Protein AF-A0A3C1UC13-F1 (afdb_monomer_lite)

pLDDT: mean 89.57, std 14.23, range [32.09, 98.88]

Foldseek 3Di:
DDDDDDDPPDPPPPPPPPPPLPAEDPVLVVVLVVLVVVDPDNDQAWFKKKWFFQDPVLQVVQVVLVKDFDADDVRITIIGHGSVSPSVSSVRHGTRHIYTDDDDDDDDQCPCVVVVLVCQQCQPVHPHHAQQAQEEEAEEEAWAFQQPQQQADPVRAGLAQKEFEQPAPPAPADPPGHHHMDGDCRSVVDGGLEPDHPRVVVCQQAAGADDPSGGHSRPNHRYHYYHHYVNPDLRSSLRSLLVSLVVCVVVVGAYEHEDAADFDDDDVPQLDPSSVSVVVSCVVSVRYHYHYDPDDCPVPPFKDKDKAAAPRKDKDWDPDQFWKKKKWWPAQADKWKKKFKAAPVPGDTPDIDDTDDAKDKDALPPDPVSVVWFDGWMKIWHWDARPPRNIIMIIIGGPTDTDPPITIMMMMHGNGITTMMMGITPCSPPD

Secondary structure (DSSP, 8-state):
---------------------TTB-HHHHHHHHHHHHH-SS--S-EEEEEEEESSTHHHHHHHHTT-EEEEEETTEEEEEEEGGGHHHHTTSBTEEEEEE--------TTHHHHTTHHHHHHTTTSSS--S-TT-EEEEEES--BTT-GGGB-TTS-B-EEEEEETT--SSEEPTTSSSEEE-THHHHT--BSSSS-HHHHHHHHHHPPPBTTB--SSTTPEEEEEE-TT---HHHHHHHHHHHHHHHHHTT--EEEEE------S-SSS-SHHHHHHHHHHHHSTTEEEEE---S-TTSS-EEEEEE-TT-EEEEE-SSSEEEEEEEESSS---EEEEEEEETTTTEEEEEPPPB-S-EEEETTS-HHHHHHEEE-EEEEEEEE-TTT--EEEEEEEE-EEPTTEEEEEEEE-SS-EEEEEEE-GGGG--

Sequence (431 aa):
MKKTFFLVLALLVPLATFASVKQLSPATKIWLERQQSQSQQIDDTTTEAFVSFSSPDALDKLERKGAKVNAVFDGFCTVSIPANAVGEASDIHGVNMIDISHRVHLLTDSVSSSTHARMVNEGVNLPQSYTGKGVVLGVVDTGIDFNHRAFLDSNLKNRIARVYMPHDNTGKPVEGLPGSEYAGDDILNLKYDAKETHGTHTTGIAGGSIVNAYRGMAPDAELVLCALGDALTEVNVVNGVQYIAQYAASVGKPCVINLSLGNHDGPHDGNGFMSRAFDEIAQRYRNVIIVLAAGNEGYAPLYMRKTISGSQTLATILSDSEAEVDAWSNNTKPFGVKILLYNSNNPAIVYTTDCLKADTTFNLNTNDYFAQAVRSGKLSVSFGKNDVTGHTRIYLTSDMRMKSPYKIGLEYQADEEIDLRVWECSQASSF

Radius of gyration: 31.97 Å; chains: 1; bounding box: 126×46×69 Å

Structure (mmCIF, N/CA/C/O backbone):
data_AF-A0A3C1UC13-F1
#
_entry.id   AF-A0A3C1UC13-F1
#
loop_
_atom_site.group_PDB
_atom_site.id
_atom_site.type_symbol
_atom_site.label_atom_id
_atom_site.label_alt_id
_atom_site.label_comp_id
_atom_site.label_asym_id
_atom_site.label_entity_id
_atom_site.label_seq_id
_atom_site.pdbx_PDB_ins_code
_atom_site.Cartn_x
_atom_site.Cartn_y
_atom_site.Cartn_z
_atom_site.occupancy
_atom_site.B_iso_or_equiv
_atom_site.auth_seq_id
_atom_site.auth_comp_id
_atom_site.auth_asym_id
_atom_site.auth_atom_id
_atom_site.pdbx_PDB_model_num
ATOM 1 N N . MET A 1 1 ? 101.279 -8.042 1.029 1.00 37.59 1 MET A N 1
ATOM 2 C CA . MET A 1 1 ? 100.356 -6.945 0.658 1.00 37.59 1 MET A CA 1
ATOM 3 C C . MET A 1 1 ? 98.919 -7.409 0.883 1.00 37.59 1 MET A C 1
ATOM 5 O O . MET A 1 1 ? 98.641 -8.588 0.741 1.00 37.59 1 MET A O 1
ATOM 9 N N . LYS A 1 2 ? 98.103 -6.472 1.369 1.00 36.66 2 LYS A N 1
ATOM 10 C CA . LYS A 1 2 ? 96.794 -6.538 2.050 1.00 36.66 2 LYS A CA 1
ATOM 11 C C . LYS A 1 2 ? 95.764 -7.585 1.569 1.00 36.66 2 LYS A C 1
ATOM 13 O O . LYS A 1 2 ? 95.457 -7.663 0.388 1.00 36.66 2 LYS A O 1
ATOM 18 N N . LYS A 1 3 ? 95.172 -8.296 2.542 1.00 37.56 3 LYS A N 1
ATOM 19 C CA . LYS A 1 3 ? 93.862 -8.965 2.446 1.00 37.56 3 LYS A CA 1
ATOM 20 C C . LYS A 1 3 ? 92.772 -7.902 2.626 1.00 37.56 3 LYS A C 1
ATOM 22 O O . LYS A 1 3 ? 92.813 -7.182 3.622 1.00 37.56 3 LYS A O 1
ATOM 27 N N . THR A 1 4 ? 91.811 -7.824 1.711 1.00 39.66 4 THR A N 1
ATOM 28 C CA . THR A 1 4 ? 90.652 -6.926 1.822 1.00 39.66 4 THR A CA 1
ATOM 29 C C . THR A 1 4 ? 89.404 -7.785 1.998 1.00 39.66 4 THR A C 1
ATOM 31 O O . THR A 1 4 ? 89.029 -8.533 1.101 1.00 39.66 4 THR A O 1
ATOM 34 N N . PHE A 1 5 ? 88.809 -7.724 3.188 1.00 34.78 5 PHE A N 1
ATOM 35 C CA . PHE A 1 5 ? 87.519 -8.330 3.513 1.00 34.78 5 PHE A CA 1
ATOM 36 C C . PHE A 1 5 ? 86.406 -7.473 2.891 1.00 34.78 5 PHE A C 1
ATOM 38 O O . PHE A 1 5 ? 86.322 -6.283 3.187 1.00 34.78 5 PHE A O 1
ATOM 45 N N . PHE A 1 6 ? 85.555 -8.063 2.051 1.00 36.47 6 PHE A N 1
ATOM 46 C CA . PHE A 1 6 ? 84.289 -7.449 1.647 1.00 36.47 6 PHE A CA 1
ATOM 47 C C . PHE A 1 6 ? 83.252 -7.729 2.738 1.00 36.47 6 PHE A C 1
ATOM 49 O O . PHE A 1 6 ? 82.820 -8.865 2.924 1.00 36.47 6 PHE A O 1
ATOM 56 N N . LEU A 1 7 ? 82.891 -6.690 3.487 1.00 32.09 7 LEU A N 1
ATOM 57 C CA . LEU A 1 7 ? 81.801 -6.723 4.453 1.00 32.09 7 LEU A CA 1
ATOM 58 C C . LEU A 1 7 ? 80.495 -6.487 3.679 1.00 32.09 7 LEU A C 1
ATOM 60 O O . LEU A 1 7 ? 80.226 -5.371 3.239 1.00 32.09 7 LEU A O 1
ATOM 64 N N . VAL A 1 8 ? 79.706 -7.541 3.461 1.00 38.53 8 VAL A N 1
ATOM 65 C CA . VAL A 1 8 ? 78.339 -7.414 2.937 1.00 38.53 8 VAL A CA 1
ATOM 66 C C . VAL A 1 8 ? 77.469 -6.913 4.085 1.00 38.53 8 VAL A C 1
ATOM 68 O O . VAL A 1 8 ? 77.107 -7.669 4.984 1.00 38.53 8 VAL A O 1
ATOM 71 N N . LEU A 1 9 ? 77.186 -5.612 4.080 1.00 34.47 9 LEU A N 1
ATOM 72 C CA . LEU A 1 9 ? 76.224 -4.992 4.978 1.00 34.47 9 LEU A CA 1
ATOM 73 C C . LEU A 1 9 ? 74.823 -5.439 4.527 1.00 34.47 9 LEU A C 1
ATOM 75 O O . LEU A 1 9 ? 74.271 -4.905 3.566 1.00 34.47 9 LEU A O 1
ATOM 79 N N . ALA A 1 10 ? 74.271 -6.465 5.174 1.00 39.44 10 ALA A N 1
ATOM 80 C CA . ALA A 1 10 ? 72.862 -6.801 5.029 1.00 39.44 10 ALA A CA 1
ATOM 81 C C . ALA A 1 10 ? 72.045 -5.619 5.570 1.00 39.44 10 ALA A C 1
ATOM 83 O O . ALA A 1 10 ? 72.029 -5.366 6.775 1.00 39.44 10 ALA A O 1
ATOM 84 N N . LEU A 1 11 ? 71.418 -4.864 4.666 1.00 36.56 11 LEU A N 1
ATOM 85 C CA . LEU A 1 11 ? 70.413 -3.857 4.989 1.00 36.56 11 LEU A CA 1
ATOM 86 C C . LEU A 1 11 ? 69.228 -4.577 5.647 1.00 36.56 11 LEU A C 1
ATOM 88 O O . LEU A 1 11 ? 68.319 -5.068 4.982 1.00 36.56 11 LEU A O 1
ATOM 92 N N . LEU A 1 12 ? 69.283 -4.674 6.975 1.00 36.66 12 LEU A N 1
ATOM 93 C CA . LEU A 1 12 ? 68.135 -4.911 7.835 1.00 36.66 12 LEU A CA 1
ATOM 94 C C . LEU A 1 12 ? 67.169 -3.746 7.610 1.00 36.66 12 LEU A C 1
ATOM 96 O O . LEU A 1 12 ? 67.298 -2.691 8.228 1.00 36.66 12 LEU A O 1
ATOM 100 N N . VAL A 1 13 ? 66.213 -3.926 6.698 1.00 37.41 13 VAL A N 1
ATOM 101 C CA . VAL A 1 13 ? 64.964 -3.167 6.762 1.00 37.41 13 VAL A CA 1
ATOM 102 C C . VAL A 1 13 ? 64.403 -3.461 8.152 1.00 37.41 13 VAL A C 1
ATOM 104 O O . VAL A 1 13 ? 64.252 -4.642 8.482 1.00 37.41 13 VAL A O 1
ATOM 107 N N . PRO A 1 14 ? 64.158 -2.454 9.006 1.00 35.81 14 PRO A N 1
ATOM 108 C CA . PRO A 1 14 ? 63.500 -2.721 10.265 1.00 35.81 14 PRO A CA 1
ATOM 109 C C . PRO A 1 14 ? 62.131 -3.295 9.904 1.00 35.81 14 PRO A C 1
ATOM 111 O O . PRO A 1 14 ? 61.286 -2.593 9.351 1.00 35.81 14 PRO A O 1
ATOM 114 N N . LEU A 1 15 ? 61.920 -4.586 10.180 1.00 38.16 15 LEU A N 1
ATOM 115 C CA . LEU A 1 15 ? 60.574 -5.075 10.418 1.00 38.16 15 LEU A CA 1
ATOM 116 C C . LEU A 1 15 ? 60.065 -4.211 11.565 1.00 38.16 15 LEU A C 1
ATOM 118 O O . LEU A 1 15 ? 60.476 -4.405 12.710 1.00 38.16 15 LEU A O 1
ATOM 122 N N . ALA A 1 16 ? 59.243 -3.211 11.244 1.00 37.91 16 ALA A N 1
ATOM 123 C CA . ALA A 1 16 ? 58.436 -2.545 12.240 1.00 37.91 16 ALA A CA 1
ATOM 124 C C . ALA A 1 16 ? 57.697 -3.668 12.964 1.00 37.91 16 ALA A C 1
ATOM 126 O O . ALA A 1 16 ? 56.904 -4.405 12.378 1.00 37.91 16 ALA A O 1
ATOM 127 N N . THR A 1 17 ? 58.071 -3.881 14.218 1.00 38.69 17 THR A N 1
ATOM 128 C CA . THR A 1 17 ? 57.379 -4.795 15.106 1.00 38.69 17 THR A CA 1
ATOM 129 C C . THR A 1 17 ? 55.933 -4.335 15.132 1.00 38.69 17 THR A C 1
ATOM 131 O O . THR A 1 17 ? 55.656 -3.250 15.641 1.00 38.69 17 THR A O 1
ATOM 134 N N . PHE A 1 18 ? 55.031 -5.129 14.553 1.00 44.41 18 PHE A N 1
ATOM 135 C CA . PHE A 1 18 ? 53.598 -4.968 14.735 1.00 44.41 18 PHE A CA 1
ATOM 136 C C . PHE A 1 18 ? 53.325 -5.097 16.236 1.00 44.41 18 PHE A C 1
ATOM 138 O O . PHE A 1 18 ? 53.143 -6.200 16.754 1.00 44.41 18 PHE A O 1
ATOM 145 N N . ALA A 1 19 ? 53.366 -3.980 16.967 1.00 42.81 19 ALA A N 1
ATOM 146 C CA . ALA A 1 19 ? 52.750 -3.909 18.277 1.00 42.81 19 ALA A CA 1
ATOM 147 C C . ALA A 1 19 ? 51.295 -4.303 18.035 1.00 42.81 19 ALA A C 1
ATOM 149 O O . ALA A 1 19 ? 50.603 -3.679 17.234 1.00 42.81 19 ALA A O 1
ATOM 150 N N . SER A 1 20 ? 50.898 -5.443 18.599 1.00 46.38 20 SER A N 1
ATOM 151 C CA . SER A 1 20 ? 49.610 -6.062 18.332 1.00 46.38 20 SER A CA 1
ATOM 152 C C . SER A 1 20 ? 48.518 -5.033 18.577 1.00 46.38 20 SER A C 1
ATOM 154 O O . SER A 1 20 ? 48.261 -4.689 19.729 1.00 46.38 20 SER A O 1
ATOM 156 N N . VAL A 1 21 ? 47.883 -4.551 17.517 1.00 57.25 21 VAL A N 1
ATOM 157 C CA . VAL A 1 21 ? 46.737 -3.668 17.649 1.00 57.25 21 VAL A CA 1
ATOM 158 C C . VAL A 1 21 ? 45.575 -4.547 18.120 1.00 57.25 21 VAL A C 1
ATOM 160 O O . VAL A 1 21 ? 44.917 -5.231 17.328 1.00 57.25 21 VAL A O 1
ATOM 163 N N . LYS A 1 22 ? 45.462 -4.712 19.445 1.00 66.12 22 LYS A N 1
ATOM 164 C CA . LYS A 1 22 ? 44.718 -5.831 20.056 1.00 66.12 22 LYS A CA 1
ATOM 165 C C . LYS A 1 22 ? 43.222 -5.730 19.809 1.00 66.12 22 LYS A C 1
ATOM 167 O O . LYS A 1 22 ? 42.564 -6.762 19.735 1.00 66.12 22 LYS A O 1
ATOM 172 N N . GLN A 1 23 ? 42.723 -4.514 19.627 1.00 84.44 23 GLN A N 1
ATOM 173 C CA . GLN A 1 23 ? 41.299 -4.212 19.582 1.00 84.44 23 GLN A CA 1
ATOM 174 C C . GLN A 1 23 ? 40.854 -3.773 18.188 1.00 84.44 23 GLN A C 1
ATOM 176 O O . GLN A 1 23 ? 39.908 -3.013 18.051 1.00 84.44 23 GLN A O 1
ATOM 181 N N . LEU A 1 24 ? 41.529 -4.229 17.133 1.00 90.94 24 LEU A N 1
ATOM 182 C CA . LEU A 1 24 ? 41.037 -4.079 15.765 1.00 90.94 24 LEU A CA 1
ATOM 183 C C . LEU A 1 24 ? 40.449 -5.395 15.266 1.00 90.94 24 LEU A C 1
ATOM 185 O O . LEU A 1 24 ? 41.039 -6.468 15.472 1.00 90.94 24 LEU A O 1
ATOM 189 N N . SER A 1 25 ? 39.331 -5.304 14.547 1.00 92.19 25 SER A N 1
ATOM 190 C CA . SER A 1 25 ? 38.818 -6.432 13.774 1.00 92.19 25 SER A CA 1
ATOM 191 C C . SER A 1 25 ? 39.846 -6.872 12.715 1.00 92.19 25 SER A C 1
ATOM 193 O O . SER A 1 25 ? 40.721 -6.089 12.321 1.00 92.19 25 SER A O 1
ATOM 195 N N . PRO A 1 26 ? 39.780 -8.122 12.223 1.00 91.31 26 PRO A N 1
ATOM 196 C CA . PRO A 1 26 ? 40.657 -8.577 11.146 1.00 91.31 26 PRO A CA 1
ATOM 197 C C . PRO A 1 26 ? 40.602 -7.683 9.898 1.00 91.31 26 PRO A C 1
ATOM 199 O O . PRO A 1 26 ? 41.642 -7.404 9.302 1.00 91.31 26 PRO A O 1
ATOM 202 N N . ALA A 1 27 ? 39.412 -7.194 9.531 1.00 89.31 27 ALA A N 1
ATOM 203 C CA . ALA A 1 27 ? 39.235 -6.297 8.393 1.00 89.31 27 ALA A CA 1
ATOM 204 C C . ALA A 1 27 ? 39.883 -4.929 8.648 1.00 89.31 27 ALA A C 1
ATOM 206 O O . ALA A 1 27 ? 40.619 -4.436 7.791 1.00 89.31 27 ALA A O 1
ATOM 207 N N . THR A 1 28 ? 39.705 -4.365 9.849 1.00 91.69 28 THR A N 1
ATOM 208 C CA . THR A 1 28 ? 40.326 -3.090 10.226 1.00 91.69 28 THR A CA 1
ATOM 209 C C . THR A 1 28 ? 41.850 -3.170 10.248 1.00 91.69 28 THR A C 1
ATOM 211 O O . THR A 1 28 ? 42.508 -2.232 9.807 1.00 91.69 28 THR A O 1
ATOM 214 N N . LYS A 1 29 ? 42.434 -4.291 10.700 1.00 90.69 29 LYS A N 1
ATOM 215 C CA . LYS A 1 29 ? 43.895 -4.505 10.667 1.00 90.69 29 LYS A CA 1
ATOM 216 C C . LYS A 1 29 ? 44.436 -4.421 9.243 1.00 90.69 29 LYS A C 1
ATOM 218 O O . LYS A 1 29 ? 45.325 -3.621 8.973 1.00 90.69 29 LYS A O 1
ATOM 223 N N . ILE A 1 30 ? 43.841 -5.185 8.325 1.00 88.50 30 ILE A N 1
ATOM 224 C CA . ILE A 1 30 ? 44.246 -5.206 6.911 1.00 88.50 30 ILE A CA 1
ATOM 225 C C . ILE A 1 30 ? 44.032 -3.835 6.259 1.00 88.50 30 ILE A C 1
ATOM 227 O O . ILE A 1 30 ? 44.853 -3.389 5.457 1.00 88.50 30 ILE A O 1
ATOM 231 N N . TRP A 1 31 ? 42.931 -3.152 6.575 1.00 89.25 31 TRP A N 1
ATOM 232 C CA . TRP A 1 31 ? 42.674 -1.807 6.069 1.00 89.25 31 TRP A CA 1
ATOM 233 C C . TRP A 1 31 ? 43.720 -0.802 6.560 1.00 89.25 31 TRP A C 1
ATOM 235 O O . TRP A 1 31 ? 44.255 -0.056 5.742 1.00 89.25 31 TRP A O 1
ATOM 245 N N . LEU A 1 32 ? 44.066 -0.821 7.850 1.00 87.06 32 LEU A N 1
ATOM 246 C CA . LEU A 1 32 ? 45.046 0.093 8.437 1.00 87.06 32 LEU A CA 1
ATOM 247 C C . LEU A 1 32 ? 46.445 -0.134 7.844 1.00 87.06 32 LEU A C 1
ATOM 249 O O . LEU A 1 32 ? 47.117 0.826 7.474 1.00 87.06 32 LEU A O 1
ATOM 253 N N . GLU A 1 33 ? 46.844 -1.397 7.667 1.00 85.44 33 GLU A N 1
ATOM 254 C CA . GLU A 1 33 ? 48.080 -1.770 6.966 1.00 85.44 33 GLU A CA 1
ATOM 255 C C . GLU A 1 33 ? 48.107 -1.227 5.529 1.00 85.44 33 GLU A C 1
ATOM 257 O O . GLU A 1 33 ? 49.111 -0.667 5.084 1.00 85.44 33 GLU A O 1
ATOM 262 N N . ARG A 1 34 ? 46.989 -1.336 4.795 1.00 83.44 34 ARG A N 1
ATOM 263 C CA . ARG A 1 34 ? 46.876 -0.794 3.432 1.00 83.44 34 ARG A CA 1
ATOM 264 C C . ARG A 1 34 ? 47.000 0.724 3.409 1.00 83.44 34 ARG A C 1
ATOM 266 O O . ARG A 1 34 ? 47.762 1.227 2.585 1.00 83.44 34 ARG A O 1
ATOM 273 N N . GLN A 1 35 ? 46.319 1.433 4.309 1.00 78.75 35 GLN A N 1
ATOM 274 C CA . GLN A 1 35 ? 46.409 2.894 4.419 1.00 78.75 35 GLN A CA 1
ATOM 275 C C . GLN A 1 35 ? 47.852 3.349 4.665 1.00 78.75 35 GLN A C 1
ATOM 277 O O . GLN A 1 35 ? 48.357 4.227 3.967 1.00 78.75 35 GLN A O 1
ATOM 282 N N . GLN A 1 36 ? 48.548 2.679 5.587 1.00 76.62 36 GLN A N 1
ATOM 283 C CA . GLN A 1 36 ? 49.956 2.938 5.896 1.00 76.62 36 GLN A CA 1
ATOM 284 C C . GLN A 1 36 ? 50.895 2.620 4.721 1.00 76.62 36 GLN A C 1
ATOM 286 O O . GLN A 1 36 ? 51.901 3.297 4.540 1.00 76.62 36 GLN A O 1
ATOM 291 N N . SER A 1 37 ? 50.576 1.610 3.904 1.00 72.56 37 SER A N 1
ATOM 292 C CA . SER A 1 37 ? 51.387 1.234 2.735 1.00 72.56 37 SER A CA 1
ATOM 293 C C . SER A 1 37 ? 51.188 2.143 1.514 1.00 72.56 37 SER A C 1
ATOM 295 O O . SER A 1 37 ? 52.104 2.295 0.708 1.00 72.56 37 SER A O 1
ATOM 297 N N . GLN A 1 38 ? 49.997 2.731 1.358 1.00 66.50 38 GLN A N 1
ATOM 298 C CA . GLN A 1 38 ? 49.622 3.527 0.182 1.00 66.50 38 GLN A CA 1
ATOM 299 C C . GLN A 1 38 ? 49.988 5.007 0.308 1.00 66.50 38 GLN A C 1
ATOM 301 O O . GLN A 1 38 ? 49.891 5.739 -0.675 1.00 66.50 38 GLN A O 1
ATOM 306 N N . SER A 1 39 ? 50.435 5.457 1.480 1.00 55.53 39 SER A N 1
ATOM 307 C CA . SER A 1 39 ? 50.665 6.870 1.729 1.00 55.53 39 SER A CA 1
ATOM 308 C C . SER A 1 39 ? 51.983 7.139 2.466 1.00 55.53 39 SER A C 1
ATOM 310 O O . SER A 1 39 ? 52.285 6.533 3.487 1.00 55.53 39 SER A O 1
ATOM 312 N N . GLN A 1 40 ? 52.778 8.095 1.961 1.00 53.38 40 GLN A N 1
ATOM 313 C CA . GLN A 1 40 ? 53.807 8.766 2.775 1.00 53.38 40 GLN A CA 1
ATOM 314 C C . GLN A 1 40 ? 53.176 9.721 3.820 1.00 53.38 40 GLN A C 1
ATOM 316 O O . GLN A 1 40 ? 53.893 10.254 4.660 1.00 53.38 40 GLN A O 1
ATOM 321 N N . GLN A 1 41 ? 51.848 9.897 3.808 1.00 54.69 41 GLN A N 1
ATOM 322 C CA . GLN A 1 41 ? 51.033 10.594 4.809 1.00 54.69 41 GLN A CA 1
ATOM 323 C C . GLN A 1 41 ? 49.614 10.010 4.787 1.00 54.69 41 GLN A C 1
ATOM 325 O O . GLN A 1 41 ? 48.909 10.213 3.802 1.00 54.69 41 GLN A O 1
ATOM 330 N N . ILE A 1 42 ? 49.195 9.305 5.846 1.00 57.62 42 ILE A N 1
ATOM 331 C CA . ILE A 1 42 ? 47.792 8.888 6.012 1.00 57.62 42 ILE A CA 1
ATOM 332 C C . ILE A 1 42 ? 46.943 10.156 5.923 1.00 57.62 42 ILE A C 1
ATOM 334 O O . ILE A 1 42 ? 47.100 11.054 6.751 1.00 57.62 42 ILE A O 1
ATOM 338 N N . ASP A 1 43 ? 46.119 10.240 4.884 1.00 57.34 43 ASP A N 1
ATOM 339 C CA . ASP A 1 43 ? 45.296 11.412 4.604 1.00 57.34 43 ASP A CA 1
ATOM 340 C C . ASP A 1 43 ? 44.329 11.658 5.775 1.00 57.34 43 ASP A C 1
ATOM 342 O O . ASP A 1 43 ? 43.863 10.698 6.400 1.00 57.34 43 ASP A O 1
ATOM 346 N N . ASP A 1 44 ? 43.988 12.917 6.067 1.00 63.50 44 ASP A N 1
ATOM 347 C CA . ASP A 1 44 ? 43.126 13.319 7.205 1.00 63.50 44 ASP A CA 1
ATOM 348 C C . ASP A 1 44 ? 41.635 12.983 6.969 1.00 63.50 44 ASP A C 1
ATOM 350 O O . ASP A 1 44 ? 40.706 13.641 7.436 1.00 63.50 44 ASP A O 1
ATOM 354 N N . THR A 1 45 ? 41.393 11.948 6.168 1.00 81.31 45 THR A N 1
ATOM 355 C CA . THR A 1 45 ? 40.066 11.451 5.834 1.00 81.31 45 THR A CA 1
ATOM 356 C C . THR A 1 45 ? 39.467 10.727 7.032 1.00 81.31 45 THR A C 1
ATOM 358 O O . THR A 1 45 ? 40.115 9.923 7.709 1.00 81.31 45 THR A O 1
ATOM 361 N N . THR A 1 46 ? 38.203 11.016 7.311 1.00 88.44 46 THR A N 1
ATOM 362 C CA . THR A 1 46 ? 37.440 10.316 8.338 1.00 88.44 46 THR A CA 1
ATOM 363 C C . THR A 1 46 ? 36.913 8.996 7.780 1.00 88.44 46 THR A C 1
ATOM 365 O O . THR A 1 46 ? 36.416 8.930 6.656 1.00 88.44 46 THR A O 1
ATOM 368 N N . THR A 1 47 ? 37.016 7.930 8.573 1.00 91.00 47 THR A N 1
ATOM 369 C CA . THR A 1 47 ? 36.372 6.641 8.297 1.00 91.00 47 THR A CA 1
ATOM 370 C C . THR A 1 47 ? 35.268 6.390 9.310 1.00 91.00 47 THR A C 1
ATOM 372 O O . THR A 1 47 ? 35.366 6.778 10.474 1.00 91.00 47 THR A O 1
ATOM 375 N N . GLU A 1 48 ? 34.214 5.713 8.880 1.00 95.38 48 GLU A N 1
ATOM 376 C CA . GLU A 1 48 ? 33.155 5.258 9.774 1.00 95.38 48 GLU A CA 1
ATOM 377 C C . GLU A 1 48 ? 33.517 3.884 10.336 1.00 95.38 48 GLU A C 1
ATOM 379 O O . GLU A 1 48 ? 34.063 3.045 9.612 1.00 95.38 48 GLU A O 1
ATOM 384 N N . ALA A 1 49 ? 33.229 3.651 11.614 1.00 95.38 49 ALA A N 1
ATOM 385 C CA . ALA A 1 49 ? 33.488 2.386 12.292 1.00 95.38 49 ALA A CA 1
ATOM 386 C C . ALA A 1 49 ? 32.452 2.104 13.385 1.00 95.38 49 ALA A C 1
ATOM 388 O O . ALA A 1 49 ? 31.852 3.019 13.950 1.00 95.38 49 ALA A O 1
ATOM 389 N N . PHE A 1 50 ? 32.292 0.831 13.719 1.00 97.00 50 PHE A N 1
ATOM 390 C CA . PHE A 1 50 ? 31.695 0.378 14.964 1.00 97.00 50 PHE A CA 1
ATOM 391 C C . PHE A 1 50 ? 32.785 0.238 16.024 1.00 97.00 50 PHE A C 1
ATOM 393 O O . PHE A 1 50 ? 33.847 -0.326 15.762 1.00 97.00 50 PHE A O 1
ATOM 400 N N . VAL A 1 51 ? 32.518 0.718 17.235 1.00 96.50 51 VAL A N 1
ATOM 401 C CA . VAL A 1 51 ? 33.404 0.550 18.387 1.00 96.50 51 VAL A CA 1
ATOM 402 C C . VAL A 1 51 ? 32.627 -0.101 19.516 1.00 96.50 51 VAL A C 1
ATOM 404 O O . VAL A 1 51 ? 31.722 0.503 20.081 1.00 96.50 51 VAL A O 1
ATOM 407 N N . SER A 1 52 ? 32.980 -1.336 19.859 1.00 96.62 52 SER A N 1
ATOM 408 C CA . SER A 1 52 ? 32.479 -1.967 21.083 1.00 96.62 52 SER A CA 1
ATOM 409 C C . SER A 1 52 ? 33.298 -1.506 22.283 1.00 96.62 52 SER A C 1
ATOM 411 O O . SER A 1 52 ? 34.520 -1.359 22.185 1.00 96.62 52 SER A O 1
ATOM 413 N N . PHE A 1 53 ? 32.637 -1.280 23.415 1.00 93.88 53 PHE A N 1
ATOM 414 C CA . PHE A 1 53 ? 33.270 -0.773 24.629 1.00 93.88 53 PHE A CA 1
ATOM 415 C C . PHE A 1 53 ? 32.699 -1.435 25.888 1.00 93.88 53 PHE A C 1
ATOM 417 O O . PHE A 1 53 ? 31.566 -1.901 25.917 1.00 93.88 53 PHE A O 1
ATOM 424 N N . SER A 1 54 ? 33.507 -1.493 26.944 1.00 90.50 54 SER A N 1
ATOM 425 C CA . SER A 1 54 ? 33.155 -2.063 28.254 1.00 90.50 54 SER A CA 1
ATOM 426 C C . SER A 1 54 ? 32.810 -1.005 29.306 1.00 90.50 54 SER A C 1
ATOM 428 O O . SER A 1 54 ? 32.320 -1.347 30.380 1.00 90.50 54 SER A O 1
ATOM 430 N N . SER A 1 55 ? 33.062 0.275 29.019 1.00 85.62 55 SER A N 1
ATOM 431 C CA . SER A 1 55 ? 32.730 1.397 29.901 1.00 85.62 55 SER A CA 1
ATOM 432 C C . SER A 1 55 ? 32.387 2.650 29.088 1.00 85.62 55 SER A C 1
ATOM 434 O O . SER A 1 55 ? 33.106 2.937 28.128 1.00 85.62 55 SER A O 1
ATOM 436 N N . PRO A 1 56 ? 31.364 3.436 29.480 1.00 83.19 56 PRO A N 1
ATOM 437 C CA . PRO A 1 56 ? 31.015 4.699 28.821 1.00 83.19 56 PRO A CA 1
ATOM 438 C C . PRO A 1 56 ? 32.161 5.720 28.745 1.00 83.19 56 PRO A C 1
ATOM 440 O O . PRO A 1 56 ? 32.220 6.496 27.801 1.00 83.19 56 PRO A O 1
ATOM 443 N N . ASP A 1 57 ? 33.121 5.680 29.676 1.00 90.56 57 ASP A N 1
ATOM 444 C CA . ASP A 1 57 ? 34.327 6.534 29.664 1.00 90.56 57 ASP A CA 1
ATOM 445 C C . ASP A 1 57 ? 35.217 6.299 28.420 1.00 90.56 57 ASP A C 1
ATOM 447 O O . ASP A 1 57 ? 36.053 7.129 28.065 1.00 90.56 57 ASP A O 1
ATOM 451 N N . ALA A 1 58 ? 35.037 5.183 27.704 1.00 90.12 58 ALA A N 1
ATOM 452 C CA . ALA A 1 58 ? 35.687 4.971 26.412 1.00 90.12 58 ALA A CA 1
ATOM 453 C C . ALA A 1 58 ? 35.217 5.977 25.345 1.00 90.12 58 ALA A C 1
ATOM 455 O O . ALA A 1 58 ? 36.011 6.339 24.480 1.00 90.12 58 ALA A O 1
ATOM 456 N N . LEU A 1 59 ? 33.970 6.457 25.419 1.00 92.69 59 LEU A N 1
ATOM 457 C CA . LEU A 1 59 ? 33.398 7.398 24.452 1.00 92.69 59 LEU A CA 1
ATOM 458 C C . LEU A 1 59 ? 34.107 8.756 24.515 1.00 92.69 59 LEU A C 1
ATOM 460 O O . LEU A 1 59 ? 34.656 9.198 23.509 1.00 92.69 59 LEU A O 1
ATOM 464 N N . ASP A 1 60 ? 34.227 9.345 25.708 1.00 93.50 60 ASP A N 1
ATOM 465 C CA . ASP A 1 60 ? 34.961 10.603 25.921 1.00 93.50 60 ASP A CA 1
ATOM 466 C C . ASP A 1 60 ? 36.423 10.499 25.457 1.00 93.50 60 ASP A C 1
ATOM 468 O O . ASP A 1 60 ? 37.026 11.452 24.959 1.00 93.50 60 ASP A O 1
ATOM 472 N N . LYS A 1 61 ? 37.039 9.325 25.636 1.00 94.00 61 LYS A N 1
ATOM 473 C CA . LYS A 1 61 ? 38.418 9.075 25.197 1.00 94.00 61 LYS A CA 1
ATOM 474 C C . LYS A 1 61 ? 38.531 8.968 23.679 1.00 94.00 61 LYS A C 1
ATOM 476 O O . LYS A 1 61 ? 39.520 9.459 23.136 1.00 94.00 61 LYS A O 1
ATOM 481 N N . LEU A 1 62 ? 37.548 8.366 23.009 1.00 92.94 62 LEU A N 1
ATOM 482 C CA . LEU A 1 62 ? 37.462 8.348 21.546 1.00 92.94 62 LEU A CA 1
ATOM 483 C C . LEU A 1 62 ? 37.333 9.780 21.007 1.00 92.94 62 LEU A C 1
ATOM 485 O O . LEU A 1 62 ? 38.057 10.146 20.082 1.00 92.94 62 LEU A O 1
ATOM 489 N N . GLU A 1 63 ? 36.515 10.622 21.643 1.00 94.25 63 GLU A N 1
ATOM 490 C CA . GLU A 1 63 ? 36.363 12.032 21.260 1.00 94.25 63 GLU A CA 1
ATOM 491 C C . GLU A 1 63 ? 37.647 12.845 21.425 1.00 94.25 63 GLU A C 1
ATOM 493 O O . GLU A 1 63 ? 38.032 13.605 20.535 1.00 94.25 63 GLU A O 1
ATOM 498 N N . ARG A 1 64 ? 38.399 12.620 22.509 1.00 93.50 64 ARG A N 1
ATOM 499 C CA . ARG A 1 64 ? 39.728 13.234 22.694 1.00 93.50 64 ARG A CA 1
ATOM 500 C C . ARG A 1 64 ? 40.752 12.798 21.642 1.00 93.50 64 ARG A C 1
ATOM 502 O O . ARG A 1 64 ? 41.739 13.503 21.446 1.00 93.50 64 ARG A O 1
ATOM 509 N N . LYS A 1 65 ? 40.538 11.660 20.974 1.00 88.94 65 LYS A N 1
ATOM 510 C CA . LYS A 1 65 ? 41.332 11.198 19.821 1.00 88.94 65 LYS A CA 1
ATOM 511 C C . LYS A 1 65 ? 40.814 11.730 18.480 1.00 88.94 65 LYS A C 1
ATOM 513 O O . LYS A 1 65 ? 41.288 11.304 17.434 1.00 88.94 65 LYS A O 1
ATOM 518 N N . GLY A 1 66 ? 39.869 12.667 18.506 1.00 90.94 66 GLY A N 1
ATOM 519 C CA . GLY A 1 66 ? 39.304 13.290 17.315 1.00 90.94 66 GLY A CA 1
ATOM 520 C C . GLY A 1 66 ? 38.191 12.477 16.658 1.00 90.94 66 GLY A C 1
ATOM 521 O O . GLY A 1 66 ? 37.703 12.885 15.607 1.00 90.94 66 GLY A O 1
ATOM 522 N N . ALA A 1 67 ? 37.766 11.352 17.246 1.00 94.00 67 ALA A N 1
ATOM 523 C CA . ALA A 1 67 ? 36.590 10.644 16.761 1.00 94.00 67 ALA A CA 1
ATOM 524 C C . ALA A 1 67 ? 35.315 11.417 17.119 1.00 94.00 67 ALA A C 1
ATOM 526 O O . ALA A 1 67 ? 35.183 11.963 18.206 1.00 94.00 67 ALA A O 1
ATOM 527 N N . LYS A 1 68 ? 34.332 11.421 16.230 1.00 96.88 68 LYS A N 1
ATOM 528 C CA . LYS A 1 68 ? 32.973 11.854 16.537 1.00 96.88 68 LYS A CA 1
ATOM 529 C C . LYS A 1 68 ? 32.141 10.621 16.862 1.00 96.88 68 LYS A C 1
ATOM 531 O O . LYS A 1 68 ? 31.925 9.789 15.979 1.00 96.88 68 LYS A O 1
ATOM 536 N N . VAL A 1 69 ? 31.677 10.495 18.103 1.00 96.25 69 VAL A N 1
ATOM 537 C CA . VAL A 1 69 ? 30.705 9.460 18.478 1.00 96.25 69 VAL A CA 1
ATOM 538 C C . VAL A 1 69 ? 29.338 9.861 17.917 1.00 96.25 69 VAL A C 1
ATOM 540 O O . VAL A 1 69 ? 28.877 10.978 18.134 1.00 96.25 69 VAL A O 1
ATOM 543 N N . ASN A 1 70 ? 28.711 8.971 17.144 1.00 95.88 70 ASN A N 1
ATOM 544 C CA . ASN A 1 70 ? 27.445 9.236 16.458 1.00 95.88 70 ASN A CA 1
ATOM 545 C C . ASN A 1 70 ? 26.274 8.595 17.227 1.00 95.88 70 ASN A C 1
ATOM 547 O O . ASN A 1 70 ? 25.721 9.208 18.135 1.00 95.88 70 ASN A O 1
ATOM 551 N N . ALA A 1 71 ? 25.898 7.357 16.895 1.00 94.81 71 ALA A N 1
ATOM 552 C CA . ALA A 1 71 ? 24.915 6.575 17.644 1.00 94.81 71 ALA A CA 1
ATOM 553 C C . ALA A 1 71 ? 25.589 5.702 18.715 1.00 94.81 71 ALA A C 1
ATOM 555 O O . ALA A 1 71 ? 26.606 5.061 18.442 1.00 94.81 71 ALA A O 1
ATOM 556 N N . VAL A 1 72 ? 25.004 5.651 19.915 1.00 95.19 72 VAL A N 1
ATOM 557 C CA . VAL A 1 72 ? 25.448 4.812 21.039 1.00 95.19 72 VAL A CA 1
ATOM 558 C C . VAL A 1 72 ? 24.365 3.784 21.343 1.00 95.19 72 VAL A C 1
ATOM 560 O O . VAL A 1 72 ? 23.194 4.128 21.490 1.00 95.19 72 VAL A O 1
ATOM 563 N N . PHE A 1 73 ? 24.773 2.528 21.447 1.00 93.00 73 PHE A N 1
ATOM 564 C CA . PHE A 1 73 ? 23.946 1.372 21.762 1.00 93.00 73 PHE A CA 1
ATOM 565 C C . PHE A 1 73 ? 24.467 0.700 23.039 1.00 93.00 73 PHE A C 1
ATOM 567 O O . PHE A 1 73 ? 25.507 1.085 23.583 1.00 93.00 73 PHE A O 1
ATOM 574 N N . ASP A 1 74 ? 23.760 -0.323 23.519 1.00 90.88 74 ASP A N 1
ATOM 575 C CA . ASP A 1 74 ? 24.242 -1.118 24.647 1.00 90.88 74 ASP A CA 1
ATOM 576 C C . ASP A 1 74 ? 25.496 -1.917 24.241 1.00 90.88 74 ASP A C 1
ATOM 578 O O . ASP A 1 74 ? 25.441 -2.820 23.404 1.00 90.88 74 ASP A O 1
ATOM 582 N N . GLY A 1 75 ? 26.649 -1.529 24.794 1.00 90.75 75 GLY A N 1
ATOM 583 C CA . GLY A 1 75 ? 27.947 -2.176 24.575 1.00 90.75 75 GLY A CA 1
ATOM 584 C C . GLY A 1 75 ? 28.716 -1.776 23.306 1.00 90.75 75 GLY A C 1
ATOM 585 O O . GLY A 1 75 ? 29.831 -2.270 23.106 1.00 90.75 75 GLY A O 1
ATOM 586 N N . PHE A 1 76 ? 28.187 -0.895 22.449 1.00 96.50 76 PHE A N 1
ATOM 587 C CA . PHE A 1 76 ? 28.910 -0.396 21.270 1.00 96.50 76 PHE A CA 1
ATOM 588 C C . PHE A 1 76 ? 28.369 0.935 20.733 1.00 96.50 76 PHE A C 1
ATOM 590 O O . PHE A 1 76 ? 27.281 1.375 21.083 1.00 96.50 76 PHE A O 1
ATOM 597 N N . CYS A 1 77 ? 29.129 1.598 19.867 1.00 96.00 77 CYS A N 1
ATOM 598 C CA . CYS A 1 77 ? 28.725 2.823 19.185 1.00 96.00 77 CYS A CA 1
ATOM 599 C C . CYS A 1 77 ? 29.193 2.838 17.728 1.00 96.00 77 CYS A C 1
ATOM 601 O O . CYS A 1 77 ? 30.065 2.071 17.325 1.00 96.00 77 CYS A O 1
ATOM 603 N N . THR A 1 78 ? 28.613 3.731 16.935 1.00 97.25 78 THR A N 1
ATOM 604 C CA . THR A 1 78 ? 29.156 4.134 15.632 1.00 97.25 78 THR A CA 1
ATOM 605 C C . THR A 1 78 ? 29.992 5.395 15.808 1.00 97.25 78 THR A C 1
ATOM 607 O O . THR A 1 78 ? 29.567 6.312 16.515 1.00 97.25 78 THR A O 1
ATOM 610 N N . VAL A 1 79 ? 31.135 5.476 15.135 1.00 96.44 79 VAL A N 1
ATOM 611 C CA . VAL A 1 79 ? 32.024 6.641 15.172 1.00 96.44 79 VAL A CA 1
ATOM 612 C C . VAL A 1 79 ? 32.436 7.059 13.767 1.00 96.44 79 VAL A C 1
ATOM 614 O O . VAL A 1 79 ? 32.581 6.216 12.884 1.00 96.44 79 VAL A O 1
ATOM 617 N N . SER A 1 80 ? 32.678 8.352 13.580 1.00 96.50 80 SER A N 1
ATOM 618 C CA . SER A 1 80 ? 33.487 8.872 12.475 1.00 96.50 80 SER A CA 1
ATOM 619 C C . SER A 1 80 ? 34.857 9.229 13.044 1.00 96.50 80 SER A C 1
ATOM 621 O O . SER A 1 80 ? 34.958 10.147 13.850 1.00 96.50 80 SER A O 1
ATOM 623 N N . ILE A 1 81 ? 35.903 8.494 12.683 1.00 92.81 81 ILE A N 1
ATOM 624 C CA . ILE A 1 81 ? 37.241 8.618 13.271 1.00 92.81 81 ILE A CA 1
ATOM 625 C C . ILE A 1 81 ? 38.266 8.986 12.189 1.00 92.81 81 ILE A C 1
ATOM 627 O O . ILE A 1 81 ? 38.230 8.389 11.110 1.00 92.81 81 ILE A O 1
ATOM 631 N N . PRO A 1 82 ? 39.172 9.953 12.431 1.00 91.44 82 PRO A N 1
ATOM 632 C CA . PRO A 1 82 ? 40.290 10.209 11.528 1.00 91.44 82 PRO A CA 1
ATOM 633 C C . PRO A 1 82 ? 41.069 8.919 11.261 1.00 91.44 82 PRO A C 1
ATOM 635 O O . PRO A 1 82 ? 41.390 8.181 12.195 1.00 91.44 82 PRO A O 1
ATOM 638 N N . ALA A 1 83 ? 41.363 8.616 9.996 1.00 88.25 83 ALA A N 1
ATOM 639 C CA . ALA A 1 83 ? 42.004 7.356 9.618 1.00 88.25 83 ALA A CA 1
ATOM 640 C C . ALA A 1 83 ? 43.338 7.127 10.355 1.00 88.25 83 ALA A C 1
ATOM 642 O O . ALA A 1 83 ? 43.650 6.004 10.756 1.00 88.25 83 ALA A O 1
ATOM 643 N N . ASN A 1 84 ? 44.090 8.204 10.596 1.00 86.69 84 ASN A N 1
ATOM 644 C CA . ASN A 1 84 ? 45.340 8.206 11.359 1.00 86.69 84 ASN A CA 1
ATOM 645 C C . ASN A 1 84 ? 45.154 7.921 12.865 1.00 86.69 84 ASN A C 1
ATOM 647 O O . ASN A 1 84 ? 46.085 7.439 13.507 1.00 86.69 84 ASN A O 1
ATOM 651 N N . ALA A 1 85 ? 43.964 8.152 13.422 1.00 89.94 85 ALA A N 1
ATOM 652 C CA . ALA A 1 85 ? 43.651 7.946 14.833 1.00 89.94 85 ALA A CA 1
ATOM 653 C C . ALA A 1 85 ? 43.116 6.535 15.137 1.00 89.94 85 ALA A C 1
ATOM 655 O O . ALA A 1 85 ? 43.081 6.146 16.302 1.00 89.94 85 ALA A O 1
ATOM 656 N N . VAL A 1 86 ? 42.736 5.742 14.123 1.00 90.38 86 VAL A N 1
ATOM 657 C CA . VAL A 1 86 ? 42.163 4.387 14.299 1.00 90.38 86 VAL A CA 1
ATOM 658 C C . VAL A 1 86 ? 43.091 3.463 15.089 1.00 90.38 86 VAL A C 1
ATOM 660 O O . VAL A 1 86 ? 42.635 2.743 15.977 1.00 90.38 86 VAL A O 1
ATOM 663 N N . GLY A 1 87 ? 44.393 3.503 14.791 1.00 88.62 87 GLY A N 1
ATOM 664 C CA . GLY A 1 87 ? 45.392 2.713 15.510 1.00 88.62 87 GLY A CA 1
ATOM 665 C C . GLY A 1 87 ? 45.442 3.085 16.991 1.00 88.62 87 GLY A C 1
ATOM 666 O O . GLY A 1 87 ? 45.229 2.232 17.845 1.00 88.62 87 GLY A O 1
ATOM 667 N N . GLU A 1 88 ? 45.630 4.367 17.302 1.00 89.12 88 GLU A N 1
ATOM 668 C CA . GLU A 1 88 ? 45.721 4.837 18.691 1.00 89.12 88 GLU A CA 1
ATOM 669 C C . GLU A 1 88 ? 44.411 4.680 19.472 1.00 89.12 88 GLU A C 1
ATOM 671 O O . GLU A 1 88 ? 44.423 4.428 20.676 1.00 89.12 88 GLU A O 1
ATOM 676 N N . ALA A 1 89 ? 43.266 4.831 18.805 1.00 90.50 89 ALA A N 1
ATOM 677 C CA . ALA A 1 89 ? 41.958 4.665 19.426 1.00 90.50 89 ALA A CA 1
ATOM 678 C C . ALA A 1 89 ? 41.715 3.227 19.901 1.00 90.50 89 ALA A C 1
ATOM 680 O O . ALA A 1 89 ? 41.004 3.010 20.878 1.00 90.50 89 ALA A O 1
ATOM 681 N N . SER A 1 90 ? 42.334 2.247 19.247 1.00 90.50 90 SER A N 1
ATOM 682 C CA . SER A 1 90 ? 42.232 0.839 19.633 1.00 90.50 90 SER A CA 1
ATOM 683 C C . SER A 1 90 ? 43.093 0.452 20.846 1.00 90.50 90 SER A C 1
ATOM 685 O O . SER A 1 90 ? 43.025 -0.684 21.306 1.00 90.50 90 SER A O 1
ATOM 687 N N . ASP A 1 91 ? 43.899 1.378 21.370 1.00 90.25 91 ASP A N 1
ATOM 688 C CA . ASP A 1 91 ? 44.645 1.195 22.621 1.00 90.25 91 ASP A CA 1
ATOM 689 C C . ASP A 1 91 ? 43.927 1.844 23.821 1.00 90.25 91 ASP A C 1
ATOM 691 O O . ASP A 1 91 ? 44.401 1.783 24.960 1.00 90.25 91 ASP A O 1
ATOM 695 N N . ILE A 1 92 ? 42.771 2.482 23.595 1.00 91.00 92 ILE A N 1
ATOM 696 C CA . ILE A 1 92 ? 41.988 3.119 24.653 1.00 91.00 92 ILE A CA 1
ATOM 697 C C . ILE A 1 92 ? 41.470 2.053 25.624 1.00 91.00 92 ILE A C 1
ATOM 699 O O . ILE A 1 92 ? 40.672 1.186 25.273 1.00 91.00 92 ILE A O 1
ATOM 703 N N . HIS A 1 93 ? 41.840 2.175 26.901 1.00 88.69 93 HIS A N 1
ATOM 704 C CA . HIS A 1 93 ? 41.264 1.335 27.948 1.00 88.69 93 HIS A CA 1
ATOM 705 C C . HIS A 1 93 ? 39.743 1.517 28.011 1.00 88.69 93 HIS A C 1
ATOM 707 O O . HIS A 1 93 ? 39.250 2.605 28.336 1.00 88.69 93 HIS A O 1
ATOM 713 N N . GLY A 1 94 ? 39.021 0.426 27.773 1.00 89.50 94 GLY A N 1
ATOM 714 C CA . GLY A 1 94 ? 37.565 0.398 27.713 1.00 89.50 94 GLY A CA 1
ATOM 715 C C . GLY A 1 94 ? 37.023 0.217 26.298 1.00 89.50 94 GLY A C 1
ATOM 716 O O . GLY A 1 94 ? 35.874 -0.186 26.176 1.00 89.50 94 GLY A O 1
ATOM 717 N N . VAL A 1 95 ? 37.823 0.436 25.248 1.00 92.88 95 VAL A N 1
ATOM 718 C CA . VAL A 1 95 ? 37.521 -0.077 23.905 1.00 92.88 95 VAL A CA 1
ATOM 719 C C . VAL A 1 95 ? 37.771 -1.587 23.915 1.00 92.88 95 VAL A C 1
ATOM 721 O O . VAL A 1 95 ? 38.651 -2.074 24.621 1.00 92.88 95 VAL A O 1
ATOM 724 N N . ASN A 1 96 ? 36.939 -2.348 23.210 1.00 93.19 96 ASN A N 1
ATOM 725 C CA . ASN A 1 96 ? 37.068 -3.800 23.080 1.00 93.19 96 ASN A CA 1
ATOM 726 C C . ASN A 1 96 ? 37.411 -4.181 21.635 1.00 93.19 96 ASN A C 1
ATOM 728 O O . ASN A 1 96 ? 38.259 -5.043 21.407 1.00 93.19 96 ASN A O 1
ATOM 732 N N . MET A 1 97 ? 36.766 -3.531 20.661 1.00 94.50 97 MET A N 1
ATOM 733 C CA . MET A 1 97 ? 37.014 -3.738 19.237 1.00 94.50 97 MET A CA 1
ATOM 734 C C . MET A 1 97 ? 36.577 -2.522 18.418 1.00 94.50 97 MET A C 1
ATOM 736 O O . MET A 1 97 ? 35.470 -2.033 18.626 1.00 94.50 97 MET A O 1
ATOM 740 N N . ILE A 1 98 ? 37.404 -2.115 17.455 1.00 95.44 98 ILE A N 1
ATOM 741 C CA . ILE A 1 98 ? 37.083 -1.196 16.363 1.00 95.44 98 ILE A CA 1
ATOM 742 C C . ILE A 1 98 ? 36.961 -2.006 15.070 1.00 95.44 98 ILE A C 1
ATOM 744 O O . ILE A 1 98 ? 37.917 -2.655 14.619 1.00 95.44 98 ILE A O 1
ATOM 748 N N . ASP A 1 99 ? 35.780 -1.951 14.470 1.00 96.38 99 ASP A N 1
ATOM 749 C CA . ASP A 1 99 ? 35.452 -2.588 13.202 1.00 96.38 99 ASP A CA 1
ATOM 750 C C . ASP A 1 99 ? 35.017 -1.520 12.199 1.00 96.38 99 ASP A C 1
ATOM 752 O O . ASP A 1 99 ? 33.980 -0.883 12.375 1.00 96.38 99 ASP A O 1
ATOM 756 N N . ILE A 1 100 ? 35.841 -1.249 11.190 1.00 93.56 100 ILE A N 1
ATOM 757 C CA . ILE A 1 100 ? 35.514 -0.235 10.183 1.00 93.56 100 ILE A CA 1
ATOM 758 C C . ILE A 1 100 ? 34.249 -0.622 9.419 1.00 93.56 100 ILE A C 1
ATOM 760 O O . ILE A 1 100 ? 33.958 -1.794 9.194 1.00 93.56 100 ILE A O 1
ATOM 764 N N . SER A 1 101 ? 33.488 0.382 9.003 1.00 92.06 101 SER A N 1
ATOM 765 C CA . SER A 1 101 ? 32.295 0.181 8.192 1.00 92.06 101 SER A CA 1
ATOM 766 C C . SER A 1 101 ? 32.641 -0.498 6.869 1.00 92.06 101 SER A C 1
ATOM 768 O O . SER A 1 101 ? 33.663 -0.230 6.228 1.00 92.06 101 SER A O 1
ATOM 770 N N . HIS A 1 102 ? 31.766 -1.407 6.454 1.00 89.25 102 HIS A N 1
ATOM 771 C CA . HIS A 1 102 ? 31.882 -2.108 5.187 1.00 89.25 102 HIS A CA 1
ATOM 772 C C . HIS A 1 102 ? 30.813 -1.606 4.225 1.00 89.25 102 HIS A C 1
ATOM 774 O O . HIS A 1 102 ? 29.711 -1.228 4.625 1.00 89.25 102 HIS A O 1
ATOM 780 N N . ARG A 1 103 ? 31.128 -1.639 2.929 1.00 85.50 103 ARG A N 1
ATOM 781 C CA . ARG A 1 103 ? 30.131 -1.349 1.901 1.00 85.50 103 ARG A CA 1
ATOM 782 C C . ARG A 1 103 ? 29.032 -2.404 1.950 1.00 85.50 103 ARG A C 1
ATOM 784 O O . ARG A 1 103 ? 29.317 -3.598 1.915 1.00 85.50 103 ARG A O 1
ATOM 791 N N . VAL A 1 104 ? 27.792 -1.942 1.973 1.00 84.19 104 VAL A N 1
ATOM 792 C CA . VAL A 1 104 ? 26.619 -2.778 1.721 1.00 84.19 104 VAL A CA 1
ATOM 793 C C . VAL A 1 104 ? 26.310 -2.803 0.225 1.00 84.19 104 VAL A C 1
ATOM 795 O O . VAL A 1 104 ? 26.737 -1.923 -0.528 1.00 84.19 104 VAL A O 1
ATOM 798 N N . HIS A 1 105 ? 25.578 -3.823 -0.210 1.00 81.06 105 HIS A N 1
ATOM 799 C CA . HIS A 1 105 ? 25.148 -3.976 -1.595 1.00 81.06 105 HIS A CA 1
ATOM 800 C C . HIS A 1 105 ? 23.643 -3.759 -1.703 1.00 81.06 105 HIS A C 1
ATOM 802 O O . HIS A 1 105 ? 22.890 -4.161 -0.818 1.00 81.06 105 HIS A O 1
ATOM 808 N N . LEU A 1 106 ? 23.215 -3.139 -2.801 1.00 82.38 106 LEU A N 1
ATOM 809 C CA . LEU A 1 106 ? 21.806 -3.112 -3.174 1.00 82.38 106 LEU A CA 1
ATOM 810 C C . LEU A 1 106 ? 21.381 -4.541 -3.541 1.00 82.38 106 LEU A C 1
ATOM 812 O O . LEU A 1 106 ? 22.113 -5.236 -4.243 1.00 82.38 106 LEU A O 1
ATOM 816 N N . LEU A 1 107 ? 20.222 -4.972 -3.051 1.00 77.69 107 LEU A N 1
ATOM 817 C CA . LEU A 1 1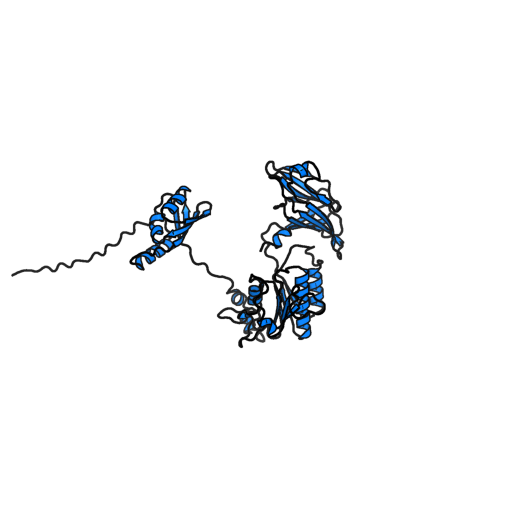07 ? 19.632 -6.293 -3.292 1.00 77.69 107 LEU A CA 1
ATOM 818 C C . LEU A 1 107 ? 18.273 -6.099 -3.989 1.00 77.69 107 LEU A C 1
ATOM 820 O O . LEU A 1 107 ? 17.685 -5.033 -3.822 1.00 77.69 107 LEU A O 1
ATOM 824 N N . THR A 1 108 ? 17.780 -7.114 -4.722 1.00 79.56 108 THR A N 1
ATOM 825 C CA . THR A 1 108 ? 16.515 -7.189 -5.529 1.00 79.56 108 THR A CA 1
ATOM 826 C C . THR A 1 108 ? 16.748 -7.332 -7.045 1.00 79.56 108 THR A C 1
ATOM 828 O O . THR A 1 108 ? 15.840 -7.667 -7.802 1.00 79.56 108 THR A O 1
ATOM 831 N N . ASP A 1 109 ? 17.987 -7.215 -7.512 1.00 76.44 109 ASP A N 1
ATOM 832 C CA . ASP A 1 109 ? 18.373 -7.379 -8.921 1.00 76.44 109 ASP A CA 1
ATOM 833 C C . ASP A 1 109 ? 18.292 -8.826 -9.455 1.00 76.44 109 ASP A C 1
ATOM 835 O O . ASP A 1 109 ? 18.368 -9.050 -10.664 1.00 76.44 109 ASP A O 1
ATOM 839 N N . SER A 1 110 ? 18.095 -9.817 -8.580 1.00 81.88 110 SER A N 1
ATOM 840 C CA . SER A 1 110 ? 18.072 -11.247 -8.921 1.00 81.88 110 SER A CA 1
ATOM 841 C C . SER A 1 110 ? 16.675 -11.877 -8.993 1.00 81.88 110 SER A C 1
ATOM 843 O O . SER A 1 110 ? 16.557 -13.072 -9.271 1.00 81.88 110 SER A O 1
ATOM 845 N N . VAL A 1 111 ? 15.594 -11.123 -8.759 1.00 84.94 111 VAL A N 1
ATOM 846 C CA . VAL A 1 111 ? 14.232 -11.694 -8.690 1.00 84.94 111 VAL A CA 1
ATOM 847 C C . VAL A 1 111 ? 13.811 -12.310 -10.027 1.00 84.94 111 VAL A C 1
ATOM 849 O O . VAL A 1 111 ? 13.323 -13.439 -10.060 1.00 84.94 111 VAL A O 1
ATOM 852 N N . SER A 1 112 ? 14.046 -11.615 -11.145 1.00 82.75 112 SER A N 1
ATOM 853 C CA . SER A 1 112 ? 13.682 -12.103 -12.487 1.00 82.75 112 SER A CA 1
ATOM 854 C C . SER A 1 112 ? 14.391 -13.414 -12.852 1.00 82.75 112 SER A C 1
ATOM 856 O O . SER A 1 112 ? 13.778 -14.325 -13.413 1.00 82.75 112 SER A O 1
ATOM 858 N N . SER A 1 113 ? 15.675 -13.549 -12.504 1.00 80.19 113 SER A N 1
ATOM 859 C CA . SER A 1 113 ? 16.426 -14.783 -12.747 1.00 80.19 113 SER A CA 1
ATOM 860 C C . SER A 1 113 ? 15.999 -15.902 -11.798 1.00 80.19 113 SER A C 1
ATOM 862 O O . SER A 1 113 ? 15.753 -17.015 -12.255 1.00 80.19 113 SER A O 1
ATOM 864 N N . SER A 1 114 ? 15.835 -15.605 -10.507 1.00 87.12 114 SER A N 1
ATOM 865 C CA . SER A 1 114 ? 15.476 -16.593 -9.475 1.00 87.12 114 SER A CA 1
ATOM 866 C C . SER A 1 114 ? 14.063 -17.159 -9.648 1.00 87.12 114 SER A C 1
ATOM 868 O O . SER A 1 114 ? 13.797 -18.295 -9.267 1.00 87.12 114 SER A O 1
ATOM 870 N N . THR A 1 115 ? 13.157 -16.385 -10.250 1.00 89.81 115 THR A N 1
ATOM 871 C CA . THR A 1 115 ? 11.785 -16.813 -10.583 1.00 89.81 115 THR A CA 1
ATOM 872 C C . THR A 1 115 ? 11.663 -17.411 -11.987 1.00 89.81 115 THR A C 1
ATOM 874 O O . THR A 1 115 ? 10.566 -17.773 -12.406 1.00 89.81 115 THR A O 1
ATOM 877 N N . HIS A 1 116 ? 12.772 -17.532 -12.726 1.00 90.62 116 HIS A N 1
ATOM 878 C CA . HIS A 1 116 ? 12.816 -17.996 -14.117 1.00 90.62 116 HIS A CA 1
ATOM 879 C C . HIS A 1 116 ? 11.980 -17.157 -15.104 1.00 90.62 116 HIS A C 1
ATOM 881 O O . HIS A 1 116 ? 11.704 -17.606 -16.218 1.00 90.62 116 HIS A O 1
ATOM 887 N N . ALA A 1 117 ? 11.626 -15.913 -14.764 1.00 89.81 117 ALA A N 1
ATOM 888 C CA . ALA A 1 117 ? 10.877 -15.026 -15.656 1.00 89.81 117 ALA A CA 1
ATOM 889 C C . ALA A 1 117 ? 11.613 -14.793 -16.986 1.00 89.81 117 ALA A C 1
ATOM 891 O O . ALA A 1 117 ? 11.002 -14.769 -18.055 1.00 89.81 117 ALA A O 1
ATOM 892 N N . ARG A 1 118 ? 12.950 -14.733 -16.949 1.00 88.44 118 ARG A N 1
ATOM 893 C CA . ARG A 1 118 ? 13.773 -14.629 -18.160 1.00 88.44 118 ARG A CA 1
ATOM 894 C C . ARG A 1 118 ? 13.586 -15.812 -19.115 1.00 88.44 118 ARG A C 1
ATOM 896 O O . ARG A 1 118 ? 13.469 -15.597 -20.317 1.00 88.44 118 ARG A O 1
ATOM 903 N N . MET A 1 119 ? 13.492 -17.032 -18.588 1.00 93.19 119 MET A N 1
ATOM 904 C CA . MET A 1 119 ? 13.243 -18.230 -19.398 1.00 93.19 119 MET A CA 1
ATOM 905 C C . MET A 1 119 ? 11.869 -18.167 -20.069 1.00 93.19 119 MET A C 1
ATOM 907 O O . MET A 1 119 ? 11.744 -18.506 -21.243 1.00 93.19 119 MET A O 1
ATOM 911 N N . VAL A 1 120 ? 10.855 -17.667 -19.354 1.00 94.25 120 VAL A N 1
ATOM 912 C CA . VAL A 1 120 ? 9.507 -17.441 -19.898 1.00 94.25 120 VAL A CA 1
ATOM 913 C C . VAL A 1 120 ? 9.537 -16.406 -21.025 1.00 94.25 120 VAL A C 1
ATOM 915 O O . VAL A 1 120 ? 8.966 -16.625 -22.096 1.00 94.25 120 VAL A O 1
ATOM 918 N N . ASN A 1 121 ? 10.262 -15.301 -20.830 1.00 92.69 121 ASN A N 1
ATOM 919 C CA . ASN A 1 121 ? 10.420 -14.284 -21.864 1.00 92.69 121 ASN A CA 1
ATOM 920 C C . ASN A 1 121 ? 11.159 -14.807 -23.104 1.00 92.69 121 ASN A C 1
ATOM 922 O O . ASN A 1 121 ? 10.838 -14.393 -24.212 1.00 92.69 121 ASN A O 1
ATOM 926 N N . GLU A 1 122 ? 12.128 -15.703 -22.929 1.00 93.38 122 GLU A N 1
ATOM 927 C CA . GLU A 1 122 ? 12.882 -16.335 -24.017 1.00 93.38 122 GLU A CA 1
ATOM 928 C C . GLU A 1 122 ? 12.118 -17.513 -24.656 1.00 93.38 122 GLU A C 1
ATOM 930 O O . GLU A 1 122 ? 12.485 -17.970 -25.735 1.00 93.38 122 GLU A O 1
ATOM 935 N N . GLY A 1 123 ? 11.012 -17.961 -24.051 1.00 95.44 123 GLY A N 1
ATOM 936 C CA . GLY A 1 123 ? 10.209 -19.086 -24.537 1.00 95.44 123 GLY A CA 1
ATOM 937 C C . GLY A 1 123 ? 10.847 -20.452 -24.280 1.00 95.44 123 GLY A C 1
ATOM 938 O O . GLY A 1 123 ? 10.531 -21.427 -24.959 1.00 95.44 123 GLY A O 1
ATOM 939 N N . VAL A 1 124 ? 11.760 -20.548 -23.310 1.00 96.06 124 VAL A N 1
ATOM 940 C CA . VAL A 1 124 ? 12.448 -21.802 -22.987 1.00 96.06 124 VAL A CA 1
ATOM 941 C C . VAL A 1 124 ? 11.433 -22.819 -22.466 1.00 96.06 124 VAL A C 1
ATOM 943 O O . VAL A 1 124 ? 10.782 -22.589 -21.450 1.00 96.06 124 VAL A O 1
ATOM 946 N N . ASN A 1 125 ? 11.318 -23.955 -23.159 1.00 94.38 125 ASN A N 1
ATOM 947 C CA . ASN A 1 125 ? 10.321 -25.005 -22.902 1.00 94.38 125 ASN A CA 1
ATOM 948 C C . ASN A 1 125 ? 8.857 -24.534 -22.996 1.00 94.38 125 ASN A C 1
ATOM 950 O O . ASN A 1 125 ? 7.967 -25.180 -22.444 1.00 94.38 125 ASN A O 1
ATOM 954 N N . LEU A 1 126 ? 8.597 -23.432 -23.703 1.00 95.69 126 LEU A N 1
ATOM 955 C CA . LEU A 1 126 ? 7.256 -22.915 -23.950 1.00 95.69 126 LEU A CA 1
ATOM 956 C C . LEU A 1 126 ? 6.976 -22.839 -25.460 1.00 95.69 126 LEU A C 1
ATOM 958 O O . LEU A 1 126 ? 7.913 -22.792 -26.255 1.00 95.69 126 LEU A O 1
ATOM 962 N N . PRO A 1 127 ? 5.699 -22.798 -25.888 1.00 96.31 127 PRO A N 1
ATOM 963 C CA . PRO A 1 127 ? 5.357 -22.740 -27.313 1.00 96.31 127 PRO A CA 1
ATOM 964 C C . PRO A 1 127 ? 5.879 -21.492 -28.040 1.00 96.31 127 PRO A C 1
ATOM 966 O O . PRO A 1 127 ? 5.975 -21.490 -29.264 1.00 96.31 127 PRO A O 1
ATOM 969 N N . GLN A 1 128 ? 6.161 -20.420 -27.296 1.00 95.50 128 GLN A N 1
ATOM 970 C CA . GLN A 1 128 ? 6.650 -19.141 -27.803 1.00 95.50 128 GLN A CA 1
ATOM 971 C C . GLN A 1 128 ? 7.270 -18.308 -26.673 1.00 95.50 128 GLN A C 1
ATOM 973 O O . GLN A 1 128 ? 7.149 -18.647 -25.495 1.00 95.50 128 GLN A O 1
ATOM 978 N N . SER A 1 129 ? 7.897 -17.192 -27.039 1.00 95.88 129 SER A N 1
ATOM 979 C CA . SER A 1 129 ? 8.364 -16.152 -26.119 1.00 95.88 129 SER A CA 1
ATOM 980 C C . SER A 1 129 ? 7.197 -15.355 -25.524 1.00 95.88 129 SER A C 1
ATOM 982 O O . SER A 1 129 ? 6.296 -14.939 -26.253 1.00 95.88 129 SER A O 1
ATOM 984 N N . TYR A 1 130 ? 7.236 -15.073 -24.219 1.00 95.81 130 TYR A N 1
ATOM 985 C CA . TYR A 1 130 ? 6.212 -14.280 -23.526 1.00 95.81 130 TYR A CA 1
ATOM 986 C C . TYR A 1 130 ? 6.818 -13.026 -22.896 1.00 95.81 130 TYR A C 1
ATOM 988 O O . TYR A 1 130 ? 7.340 -13.076 -21.789 1.00 95.81 130 TYR A O 1
ATOM 996 N N . THR A 1 131 ? 6.750 -11.886 -23.582 1.00 95.19 131 THR A N 1
ATOM 997 C CA . THR A 1 131 ? 7.365 -10.618 -23.132 1.00 95.19 131 THR A CA 1
ATOM 998 C C . THR A 1 131 ? 6.356 -9.558 -22.678 1.00 95.19 131 THR A C 1
ATOM 1000 O O . THR A 1 131 ? 6.739 -8.443 -22.334 1.00 95.19 131 THR A O 1
ATOM 1003 N N . GLY A 1 132 ? 5.060 -9.885 -22.692 1.00 95.75 132 GLY A N 1
ATOM 1004 C CA . GLY A 1 132 ? 3.972 -8.930 -22.454 1.00 95.75 132 GLY A CA 1
ATOM 1005 C C . GLY A 1 132 ? 3.541 -8.148 -23.698 1.00 95.75 132 GLY A C 1
ATOM 1006 O O . GLY A 1 132 ? 2.610 -7.352 -23.622 1.00 95.75 132 GLY A O 1
ATOM 1007 N N . LYS A 1 133 ? 4.163 -8.385 -24.861 1.00 95.81 133 LYS A N 1
ATOM 1008 C CA . LYS A 1 133 ? 3.762 -7.751 -26.122 1.00 95.81 133 LYS A CA 1
ATOM 1009 C C . LYS A 1 133 ? 2.273 -7.981 -26.408 1.00 95.81 133 LYS A C 1
ATOM 1011 O O . LYS A 1 133 ? 1.809 -9.117 -26.436 1.00 95.81 133 LYS A O 1
ATOM 1016 N N . GLY A 1 134 ? 1.545 -6.895 -26.670 1.00 95.88 134 GLY A N 1
ATOM 1017 C CA . GLY A 1 134 ? 0.101 -6.930 -26.935 1.00 95.88 134 GLY A CA 1
ATOM 1018 C C . GLY A 1 134 ? -0.783 -6.953 -25.682 1.00 95.88 134 GLY A C 1
ATOM 1019 O O . GLY A 1 134 ? -2.000 -7.024 -25.822 1.00 95.88 134 GLY A O 1
ATOM 1020 N N . VAL A 1 135 ? -0.195 -6.856 -24.487 1.00 97.75 135 VAL A N 1
ATOM 1021 C CA . VAL A 1 135 ? -0.895 -6.759 -23.199 1.00 97.75 135 VAL A CA 1
ATOM 1022 C C . VAL A 1 135 ? -0.765 -5.335 -22.657 1.00 97.75 135 VAL A C 1
ATOM 1024 O O . VAL A 1 135 ? 0.307 -4.731 -22.749 1.00 97.75 135 VAL A O 1
ATOM 1027 N N . VAL A 1 136 ? -1.847 -4.808 -22.084 1.00 98.62 136 VAL A N 1
ATOM 1028 C CA . VAL A 1 136 ? -1.810 -3.589 -21.268 1.00 98.62 136 VAL A CA 1
ATOM 1029 C C . VAL A 1 136 ? -1.370 -3.959 -19.856 1.00 98.62 136 VAL A C 1
ATOM 1031 O O . VAL A 1 136 ? -2.039 -4.734 -19.174 1.00 98.62 136 VAL A O 1
ATOM 1034 N N . LEU A 1 137 ? -0.260 -3.385 -19.410 1.00 98.75 137 LEU A N 1
ATOM 1035 C CA . LEU A 1 137 ? 0.164 -3.419 -18.021 1.00 98.75 137 LEU A CA 1
ATOM 1036 C C . LEU A 1 137 ? -0.235 -2.101 -17.352 1.00 98.75 137 LEU A C 1
ATOM 1038 O O . LEU A 1 137 ? 0.323 -1.040 -17.633 1.00 98.75 137 LEU A O 1
ATOM 1042 N N . GLY A 1 138 ? -1.228 -2.207 -16.480 1.00 98.69 138 GLY A N 1
ATOM 1043 C CA . GLY A 1 138 ? -1.708 -1.151 -15.613 1.00 98.69 138 GLY A CA 1
ATOM 1044 C C . GLY A 1 138 ? -0.901 -1.047 -14.330 1.00 98.69 138 GLY A C 1
ATOM 1045 O O . GLY A 1 138 ? -0.615 -2.071 -13.711 1.00 98.69 138 GLY A O 1
ATOM 1046 N N . VAL A 1 139 ? -0.610 0.169 -13.884 1.00 98.88 139 VAL A N 1
ATOM 1047 C CA . VAL A 1 139 ? -0.105 0.425 -12.528 1.00 98.88 139 VAL A CA 1
ATOM 1048 C C . VAL A 1 139 ? -0.878 1.598 -11.939 1.00 98.88 139 VAL A C 1
ATOM 1050 O O . VAL A 1 139 ? -1.022 2.623 -12.603 1.00 98.88 139 VAL A O 1
ATOM 1053 N N . VAL A 1 140 ? -1.393 1.439 -10.719 1.00 98.75 140 VAL A N 1
ATOM 1054 C CA . VAL A 1 140 ? -2.003 2.527 -9.941 1.00 98.75 140 VAL A CA 1
ATOM 1055 C C . VAL A 1 140 ? -1.139 2.752 -8.712 1.00 98.75 140 VAL A C 1
ATOM 1057 O O . VAL A 1 140 ? -1.054 1.871 -7.857 1.00 98.75 140 VAL A O 1
ATOM 1060 N N . ASP A 1 141 ? -0.441 3.882 -8.674 1.00 98.06 141 ASP A N 1
ATOM 1061 C CA . ASP A 1 141 ? 0.627 4.126 -7.704 1.00 98.06 141 ASP A CA 1
ATOM 1062 C C . ASP A 1 141 ? 0.952 5.630 -7.616 1.00 98.06 141 ASP A C 1
ATOM 1064 O O . ASP A 1 141 ? 0.308 6.448 -8.276 1.00 98.06 141 ASP A O 1
ATOM 1068 N N . THR A 1 142 ? 1.943 5.993 -6.810 1.00 96.81 142 THR A N 1
ATOM 1069 C CA . THR A 1 142 ? 2.457 7.358 -6.626 1.00 96.81 142 THR A CA 1
ATOM 1070 C C . THR A 1 142 ? 3.964 7.398 -6.893 1.00 96.81 142 THR A C 1
ATOM 1072 O O . THR A 1 142 ? 4.629 6.370 -6.815 1.00 96.81 142 THR A O 1
ATOM 1075 N N . GLY A 1 143 ? 4.536 8.539 -7.271 1.00 96.12 143 GLY A N 1
ATOM 1076 C CA . GLY A 1 143 ? 5.993 8.669 -7.407 1.00 96.12 143 GLY A CA 1
ATOM 1077 C C . GLY A 1 143 ? 6.522 8.042 -8.696 1.00 96.12 143 GLY A C 1
ATOM 1078 O O . GLY A 1 143 ? 7.495 7.274 -8.713 1.00 96.12 143 GLY A O 1
ATOM 1079 N N . ILE A 1 144 ? 5.837 8.325 -9.799 1.00 97.38 144 ILE A N 1
ATOM 1080 C CA . ILE A 1 144 ? 6.122 7.835 -11.144 1.00 97.38 144 ILE A CA 1
ATOM 1081 C C . ILE A 1 144 ? 6.918 8.890 -11.919 1.00 97.38 144 ILE A C 1
ATOM 1083 O O . ILE A 1 144 ? 6.396 9.947 -12.253 1.00 97.38 144 ILE A O 1
ATOM 1087 N N . ASP A 1 145 ? 8.160 8.578 -12.288 1.00 96.38 145 ASP A N 1
ATOM 1088 C CA . ASP A 1 145 ? 8.949 9.323 -13.271 1.00 96.38 145 ASP A CA 1
ATOM 1089 C C . ASP A 1 145 ? 8.553 8.889 -14.687 1.00 96.38 145 ASP A C 1
ATOM 1091 O O . ASP A 1 145 ? 8.974 7.841 -15.186 1.00 96.38 145 ASP A O 1
ATOM 1095 N N . PHE A 1 146 ? 7.751 9.711 -15.363 1.00 95.56 146 PHE A N 1
ATOM 1096 C CA . PHE A 1 146 ? 7.208 9.395 -16.688 1.00 95.56 146 PHE A CA 1
ATOM 1097 C C . PHE A 1 146 ? 8.274 9.332 -17.788 1.00 95.56 146 PHE A C 1
ATOM 1099 O O . PHE A 1 146 ? 8.024 8.761 -18.851 1.00 95.56 146 PHE A O 1
ATOM 1106 N N . ASN A 1 147 ? 9.467 9.883 -17.539 1.00 91.88 147 ASN A N 1
ATOM 1107 C CA . ASN A 1 147 ? 10.574 9.910 -18.494 1.00 91.88 147 ASN A CA 1
ATOM 1108 C C . ASN A 1 147 ? 11.681 8.907 -18.153 1.00 91.88 147 ASN A C 1
ATOM 1110 O O . ASN A 1 147 ? 12.747 8.922 -18.782 1.00 91.88 147 ASN A O 1
ATOM 1114 N N . HIS A 1 148 ? 11.448 8.018 -17.184 1.00 95.19 148 HIS A N 1
ATOM 1115 C CA . HIS A 1 148 ? 12.440 7.033 -16.790 1.00 95.19 148 HIS A CA 1
ATOM 1116 C C . HIS A 1 148 ? 12.825 6.134 -17.978 1.00 95.19 148 HIS A C 1
ATOM 1118 O O . HIS A 1 148 ? 11.977 5.622 -18.712 1.00 95.19 148 HIS A O 1
ATOM 1124 N N . ARG A 1 149 ? 14.128 5.869 -18.157 1.00 94.00 149 ARG A N 1
ATOM 1125 C CA . ARG A 1 149 ? 14.661 5.126 -19.322 1.00 94.00 149 ARG A CA 1
ATOM 1126 C C . ARG A 1 149 ? 14.026 3.741 -19.510 1.00 94.00 149 ARG A C 1
ATOM 1128 O O . ARG A 1 149 ? 13.922 3.274 -20.647 1.00 94.00 149 ARG A O 1
ATOM 1135 N N . ALA A 1 150 ? 13.603 3.111 -18.413 1.00 95.62 150 ALA A N 1
ATOM 1136 C CA . ALA A 1 150 ? 12.938 1.807 -18.412 1.00 95.62 150 ALA A CA 1
ATOM 1137 C C . ALA A 1 150 ? 11.516 1.845 -19.005 1.00 95.62 150 ALA A C 1
ATOM 1139 O O . ALA A 1 150 ? 10.962 0.803 -19.343 1.00 95.62 150 ALA A O 1
ATOM 1140 N N . PHE A 1 151 ? 10.915 3.022 -19.166 1.00 96.12 151 PHE A N 1
ATOM 1141 C CA . PHE A 1 151 ? 9.585 3.181 -19.762 1.00 96.12 151 PHE A CA 1
ATOM 1142 C C . PHE A 1 151 ? 9.655 3.547 -21.246 1.00 96.12 151 PHE A C 1
ATOM 1144 O O . PHE A 1 151 ? 8.628 3.716 -21.897 1.00 96.12 151 PHE A O 1
ATOM 1151 N N . LEU A 1 152 ? 10.863 3.593 -21.814 1.00 92.94 152 LEU A N 1
ATOM 1152 C CA . LEU A 1 152 ? 11.086 3.754 -23.244 1.00 92.94 152 LEU A CA 1
ATOM 1153 C C . LEU A 1 152 ? 11.371 2.400 -23.904 1.00 92.94 152 LEU A C 1
ATOM 1155 O O . LEU A 1 152 ? 11.976 1.510 -23.296 1.00 92.94 152 LEU A O 1
ATOM 1159 N N . ASP A 1 153 ? 10.969 2.254 -25.163 1.00 89.50 153 ASP A N 1
ATOM 1160 C CA . ASP A 1 153 ? 11.306 1.104 -25.998 1.00 89.50 153 ASP A CA 1
ATOM 1161 C C . ASP A 1 153 ? 12.778 1.140 -26.472 1.00 89.50 153 ASP A C 1
ATOM 1163 O O . ASP A 1 153 ? 13.592 1.986 -26.071 1.00 89.50 153 ASP A O 1
ATOM 1167 N N . SER A 1 154 ? 13.153 0.182 -27.324 1.00 86.44 154 SER A N 1
ATOM 1168 C CA . SER A 1 154 ? 14.501 0.099 -27.898 1.00 86.44 154 SER A CA 1
ATOM 1169 C C . SER A 1 154 ? 14.849 1.276 -28.817 1.00 86.44 154 SER A C 1
ATOM 1171 O O . SER A 1 154 ? 16.029 1.547 -29.019 1.00 86.44 154 SER A O 1
ATOM 1173 N N . ASN A 1 155 ? 13.845 1.977 -29.350 1.00 89.00 155 ASN A N 1
ATOM 1174 C CA . ASN A 1 155 ? 13.979 3.147 -30.218 1.00 89.00 155 ASN A CA 1
ATOM 1175 C C . ASN A 1 155 ? 13.850 4.471 -29.443 1.00 89.00 155 ASN A C 1
ATOM 1177 O O . ASN A 1 155 ? 13.734 5.524 -30.065 1.00 89.00 155 ASN A O 1
ATOM 1181 N N . LEU A 1 156 ? 13.870 4.425 -28.104 1.00 86.88 156 LEU A N 1
ATOM 1182 C CA . LEU A 1 156 ? 13.679 5.574 -27.211 1.00 86.88 156 LEU A CA 1
ATOM 1183 C C . LEU A 1 156 ? 12.285 6.211 -27.288 1.00 86.88 156 LEU A C 1
ATOM 1185 O O . LEU A 1 156 ? 12.102 7.344 -26.847 1.00 86.88 156 LEU A O 1
ATOM 1189 N N . LYS A 1 157 ? 11.286 5.491 -27.803 1.00 89.38 157 LYS A N 1
ATOM 1190 C CA . LYS A 1 157 ? 9.899 5.952 -27.792 1.00 89.38 157 LYS A CA 1
ATOM 1191 C C . LYS A 1 157 ? 9.229 5.575 -26.476 1.00 89.38 157 LYS A C 1
ATOM 1193 O O . LYS A 1 157 ? 9.439 4.478 -25.962 1.00 89.38 157 LYS A O 1
ATOM 1198 N N . ASN A 1 158 ? 8.390 6.466 -25.952 1.00 90.75 158 ASN A N 1
ATOM 1199 C CA . ASN A 1 158 ? 7.626 6.200 -24.739 1.00 90.75 158 ASN A CA 1
ATOM 1200 C C . ASN A 1 158 ? 6.673 5.001 -24.920 1.00 90.75 158 ASN A C 1
ATOM 1202 O O . ASN A 1 158 ? 5.918 4.944 -25.894 1.00 90.75 158 ASN A O 1
ATOM 1206 N N . ARG A 1 159 ? 6.729 4.042 -23.986 1.00 95.25 159 ARG A N 1
ATOM 1207 C CA . ARG A 1 159 ? 5.813 2.889 -23.894 1.00 95.25 159 ARG A CA 1
ATOM 1208 C C . ARG A 1 159 ? 4.595 3.177 -23.024 1.00 95.25 159 ARG A C 1
ATOM 1210 O O . ARG A 1 159 ? 3.660 2.376 -23.027 1.00 95.25 159 ARG A O 1
ATOM 1217 N N . ILE A 1 160 ? 4.605 4.286 -22.287 1.00 97.94 160 ILE A N 1
ATOM 1218 C CA . ILE A 1 160 ? 3.437 4.796 -21.578 1.00 97.94 160 ILE A CA 1
ATOM 1219 C C . ILE A 1 160 ? 2.463 5.321 -22.623 1.00 97.94 160 ILE A C 1
ATOM 1221 O O . ILE A 1 160 ? 2.683 6.353 -23.254 1.00 97.94 160 ILE A O 1
ATOM 1225 N N . ALA A 1 161 ? 1.388 4.572 -22.841 1.00 97.62 161 ALA A N 1
ATOM 1226 C CA . ALA A 1 161 ? 0.359 4.937 -23.798 1.00 97.62 161 ALA A CA 1
ATOM 1227 C C . ALA A 1 161 ? -0.619 5.963 -23.218 1.00 97.62 161 ALA A C 1
ATOM 1229 O O . ALA A 1 161 ? -1.179 6.777 -23.963 1.00 97.62 161 ALA A O 1
ATOM 1230 N N . ARG A 1 162 ? -0.828 5.918 -21.899 1.00 98.31 162 ARG A N 1
ATOM 1231 C CA . ARG A 1 162 ? -1.720 6.802 -21.152 1.00 98.31 162 ARG A CA 1
ATOM 1232 C C . ARG A 1 162 ? -1.220 7.017 -19.731 1.00 98.31 162 ARG A C 1
ATOM 1234 O O . ARG A 1 162 ? -0.781 6.068 -19.082 1.00 98.31 162 ARG A O 1
ATOM 1241 N N . VAL A 1 163 ? -1.380 8.247 -19.257 1.00 98.56 163 VAL A N 1
ATOM 1242 C CA . VAL A 1 163 ? -1.290 8.606 -17.840 1.00 98.56 163 VAL A CA 1
ATOM 1243 C C . VAL A 1 163 ? -2.639 9.164 -17.409 1.00 98.56 163 VAL A C 1
ATOM 1245 O O . VAL A 1 163 ? -3.207 9.982 -18.125 1.00 98.56 163 VAL A O 1
ATOM 1248 N N . TYR A 1 164 ? -3.153 8.722 -16.269 1.00 98.56 164 TYR A N 1
ATOM 1249 C CA . TYR A 1 164 ? -4.355 9.258 -15.637 1.00 98.56 164 TYR A CA 1
ATOM 1250 C C . TYR A 1 164 ? -4.021 9.806 -14.257 1.00 98.56 164 TYR A C 1
ATOM 1252 O O . TYR A 1 164 ? -3.300 9.166 -13.498 1.00 98.56 164 TYR A O 1
ATOM 1260 N N . MET A 1 165 ? -4.540 10.991 -13.955 1.00 97.81 165 MET A N 1
ATOM 1261 C CA . MET A 1 165 ? -4.325 11.704 -12.704 1.00 97.81 165 MET A CA 1
ATOM 1262 C C . MET A 1 165 ? -5.688 12.151 -12.151 1.00 97.81 165 MET A C 1
ATOM 1264 O O . MET A 1 165 ? -6.229 13.162 -12.608 1.00 97.81 165 MET A O 1
ATOM 1268 N N . PRO A 1 166 ? -6.266 11.430 -11.169 1.00 96.00 166 PRO A N 1
ATOM 1269 C CA . PRO A 1 166 ? -7.642 11.652 -10.701 1.00 96.00 166 PRO A CA 1
ATOM 1270 C C . PRO A 1 166 ? -7.872 13.012 -10.022 1.00 96.00 166 PRO A C 1
ATOM 1272 O O . PRO A 1 166 ? -9.015 13.441 -9.881 1.00 96.00 166 PRO A O 1
ATOM 1275 N N . HIS A 1 167 ? -6.804 13.692 -9.600 1.00 90.88 167 HIS A N 1
ATOM 1276 C CA . HIS A 1 167 ? -6.850 15.009 -8.953 1.00 90.88 167 HIS A CA 1
ATOM 1277 C C . HIS A 1 167 ? -6.215 16.134 -9.778 1.00 90.88 167 HIS A C 1
ATOM 1279 O O . HIS A 1 167 ? -6.149 17.272 -9.311 1.00 90.88 167 HIS A O 1
ATOM 1285 N N . ASP A 1 168 ? -5.763 15.842 -10.998 1.00 94.12 168 ASP A N 1
ATOM 1286 C CA . ASP A 1 168 ? -5.247 16.861 -11.905 1.00 94.12 168 ASP A CA 1
ATOM 1287 C C . ASP A 1 168 ? -6.368 17.450 -12.763 1.00 94.12 168 ASP A C 1
ATOM 1289 O O . ASP A 1 168 ? -7.163 16.721 -13.346 1.00 94.12 168 ASP A O 1
ATOM 1293 N N . ASN A 1 169 ? -6.380 18.771 -12.922 1.00 94.06 169 ASN A N 1
ATOM 1294 C CA . ASN A 1 169 ? -7.347 19.485 -13.763 1.00 94.06 169 ASN A CA 1
ATOM 1295 C C . ASN A 1 169 ? -6.659 20.255 -14.901 1.00 94.06 169 ASN A C 1
ATOM 1297 O O . ASN A 1 169 ? -7.219 21.228 -15.410 1.00 94.06 169 ASN A O 1
ATOM 1301 N N . THR A 1 170 ? -5.421 19.890 -15.244 1.00 94.12 170 THR A N 1
ATOM 1302 C CA . THR A 1 170 ? -4.618 20.606 -16.245 1.00 94.12 170 THR A CA 1
ATOM 1303 C C . THR A 1 170 ? -4.485 19.847 -17.563 1.00 94.12 170 THR A C 1
ATOM 1305 O O . THR A 1 170 ? -4.263 20.479 -18.598 1.00 94.12 170 THR A O 1
ATOM 1308 N N . GLY A 1 171 ? -4.680 18.526 -17.549 1.00 94.88 171 GLY A N 1
ATOM 1309 C CA . GLY A 1 171 ? -4.721 17.689 -18.745 1.00 94.88 171 GLY A CA 1
ATOM 1310 C C . GLY A 1 171 ? -6.101 17.629 -19.407 1.00 94.88 171 GLY A C 1
ATOM 1311 O O . GLY A 1 171 ? -6.970 18.485 -19.221 1.00 94.88 171 GLY A O 1
ATOM 1312 N N . LYS A 1 172 ? -6.317 16.589 -20.218 1.00 97.50 172 LYS A N 1
ATOM 1313 C CA . LYS A 1 172 ? -7.603 16.362 -20.883 1.00 97.50 172 LYS A CA 1
ATOM 1314 C C . LYS A 1 172 ? -8.590 15.715 -19.899 1.00 97.50 172 LYS A C 1
ATOM 1316 O O . LYS A 1 172 ? -8.270 14.647 -19.389 1.00 97.50 172 LYS A O 1
ATOM 1321 N N . PRO A 1 173 ? -9.798 16.264 -19.678 1.00 97.62 173 PRO A N 1
ATOM 1322 C CA . PRO A 1 173 ? -10.779 15.647 -18.786 1.00 97.62 173 PRO A CA 1
ATOM 1323 C C . PRO A 1 173 ? -11.158 14.223 -19.205 1.00 97.62 173 PRO A C 1
ATOM 1325 O O . PRO A 1 173 ? -11.333 13.947 -20.398 1.00 97.62 173 PRO A O 1
ATOM 1328 N N . VAL A 1 174 ? -11.334 13.343 -18.219 1.00 97.25 174 VAL A N 1
ATOM 1329 C CA . VAL A 1 174 ? -11.763 11.955 -18.436 1.00 97.25 174 VAL A CA 1
ATOM 1330 C C . VAL A 1 174 ? -13.283 11.849 -18.339 1.00 97.25 174 VAL A C 1
ATOM 1332 O O . VAL A 1 174 ? -13.906 12.335 -17.400 1.00 97.25 174 VAL A O 1
ATOM 1335 N N . GLU A 1 175 ? -13.921 11.212 -19.319 1.00 93.56 175 GLU A N 1
ATOM 1336 C CA . GLU A 1 175 ? -15.372 11.025 -19.292 1.00 93.56 175 GLU A CA 1
ATOM 1337 C C . GLU A 1 175 ? -15.781 10.052 -18.174 1.00 93.56 175 GLU A C 1
ATOM 1339 O O . GLU A 1 175 ? -15.329 8.909 -18.126 1.00 93.56 175 GLU A O 1
ATOM 1344 N N . GLY A 1 176 ? -16.664 10.500 -17.276 1.00 93.69 176 GLY A N 1
ATOM 1345 C CA . GLY A 1 176 ? -17.218 9.671 -16.200 1.00 93.69 176 GLY A CA 1
ATOM 1346 C C . GLY A 1 176 ? -16.287 9.432 -15.005 1.00 93.69 176 GLY A C 1
ATOM 1347 O O . GLY A 1 176 ? -16.683 8.722 -14.083 1.00 93.69 176 GLY A O 1
ATOM 1348 N N . LEU A 1 177 ? -15.093 10.028 -14.993 1.00 96.81 177 LEU A N 1
ATOM 1349 C CA . LEU A 1 177 ? -14.131 9.967 -13.891 1.00 96.81 177 LEU A CA 1
ATOM 1350 C C . LEU A 1 177 ? -13.607 11.378 -13.571 1.00 96.81 177 LEU A C 1
ATOM 1352 O O . LEU A 1 177 ? -13.605 12.238 -14.452 1.00 96.81 177 LEU A O 1
ATOM 1356 N N . PRO A 1 178 ? -13.200 11.659 -12.321 1.00 96.94 178 PRO A N 1
ATOM 1357 C CA . PRO A 1 178 ? -12.589 12.940 -11.987 1.00 96.94 178 PRO A CA 1
ATOM 1358 C C . PRO A 1 178 ? -11.195 13.074 -12.611 1.00 96.94 178 PRO A C 1
ATOM 1360 O O . PRO A 1 178 ? -10.558 12.091 -12.969 1.00 96.94 178 PRO A O 1
ATOM 1363 N N . GLY A 1 179 ? -10.703 14.305 -12.689 1.00 96.75 179 GLY A N 1
ATOM 1364 C CA . GLY A 1 179 ? -9.330 14.588 -13.083 1.00 96.75 179 GLY A CA 1
ATOM 1365 C C . GLY A 1 179 ? -9.064 14.481 -14.587 1.00 96.75 179 GLY A C 1
ATOM 1366 O O . GLY A 1 179 ? -9.962 14.682 -15.413 1.00 96.75 179 GLY A O 1
ATOM 1367 N N . SER A 1 180 ? -7.810 14.199 -14.941 1.00 97.19 180 SER A N 1
ATOM 1368 C CA . SER A 1 180 ? -7.308 14.370 -16.308 1.00 97.19 180 SER A CA 1
ATOM 1369 C C . SER A 1 180 ? -6.468 13.191 -16.803 1.00 97.19 180 SER A C 1
ATOM 1371 O O . SER A 1 180 ? -5.806 12.500 -16.029 1.00 97.19 180 SER A O 1
ATOM 1373 N N . GLU A 1 181 ? -6.465 12.982 -18.119 1.00 98.06 181 GLU A N 1
ATOM 1374 C CA . GLU A 1 181 ? -5.573 12.070 -18.834 1.00 98.06 181 GLU A CA 1
ATOM 1375 C C . GLU A 1 181 ? -4.541 12.819 -19.690 1.00 98.06 181 GLU A C 1
ATOM 1377 O O . GLU A 1 181 ? -4.777 13.925 -20.186 1.00 98.06 181 GLU A O 1
ATOM 1382 N N . TYR A 1 182 ? -3.415 12.146 -19.921 1.00 98.19 182 TYR A N 1
ATOM 1383 C CA . TYR A 1 182 ? -2.347 12.543 -20.829 1.00 98.19 182 TYR A CA 1
ATOM 1384 C C . TYR A 1 182 ? -2.015 11.393 -21.779 1.00 98.19 182 TYR A C 1
ATOM 1386 O O . TYR A 1 182 ? -2.063 10.212 -21.415 1.00 98.19 182 TYR A O 1
ATOM 1394 N N . ALA A 1 183 ? -1.655 11.740 -23.013 1.00 96.19 183 ALA A N 1
ATOM 1395 C CA . ALA A 1 183 ? -1.328 10.795 -24.071 1.00 96.19 183 ALA A CA 1
ATOM 1396 C C . ALA A 1 183 ? -0.242 11.357 -24.994 1.00 96.19 183 ALA A C 1
ATOM 1398 O O . ALA A 1 183 ? -0.116 12.567 -25.152 1.00 96.19 183 ALA A O 1
ATOM 1399 N N . GLY A 1 184 ? 0.497 10.472 -25.666 1.00 91.38 184 GLY A N 1
ATOM 1400 C CA . GLY A 1 184 ? 1.466 10.882 -26.685 1.00 91.38 184 GLY A CA 1
ATOM 1401 C C . GLY A 1 184 ? 2.528 11.837 -26.136 1.00 91.38 184 GLY A C 1
ATOM 1402 O O . GLY A 1 184 ? 3.074 11.601 -25.058 1.00 91.38 184 GLY A O 1
ATOM 1403 N N . ASP A 1 185 ? 2.808 12.906 -26.881 1.00 89.38 185 ASP A N 1
ATOM 1404 C CA . ASP A 1 185 ? 3.863 13.866 -26.540 1.00 89.38 185 ASP A CA 1
ATOM 1405 C C . ASP A 1 185 ? 3.552 14.668 -25.266 1.00 89.38 185 ASP A C 1
ATOM 1407 O O . ASP A 1 185 ? 4.481 15.126 -24.603 1.00 89.38 185 ASP A O 1
ATOM 1411 N N . ASP A 1 186 ? 2.282 14.768 -24.854 1.00 93.62 186 ASP A N 1
ATOM 1412 C CA . ASP A 1 186 ? 1.919 15.445 -23.604 1.00 93.62 186 ASP A CA 1
ATOM 1413 C C . ASP A 1 186 ? 2.512 14.730 -22.383 1.00 93.62 186 ASP A C 1
ATOM 1415 O O . ASP A 1 186 ? 2.889 15.380 -21.410 1.00 93.62 186 ASP A O 1
ATOM 1419 N N . ILE A 1 187 ? 2.685 13.403 -22.455 1.00 94.56 187 ILE A N 1
ATOM 1420 C CA . ILE A 1 187 ? 3.326 12.623 -21.385 1.00 94.56 187 ILE A CA 1
ATOM 1421 C C . ILE A 1 187 ? 4.802 13.013 -21.240 1.00 94.56 187 ILE A C 1
ATOM 1423 O O . ILE A 1 187 ? 5.310 13.057 -20.125 1.00 94.56 187 ILE A O 1
ATOM 1427 N N . LEU A 1 188 ? 5.492 13.338 -22.339 1.00 86.25 188 LEU A N 1
ATOM 1428 C CA . LEU A 1 188 ? 6.914 13.716 -22.310 1.00 86.25 188 LEU A CA 1
ATOM 1429 C C . LEU A 1 188 ? 7.150 15.056 -21.598 1.00 86.25 188 LEU A C 1
ATOM 1431 O O . LEU A 1 188 ? 8.262 15.337 -21.150 1.00 86.25 188 LEU A O 1
ATOM 1435 N N . ASN A 1 189 ? 6.109 15.884 -21.486 1.00 90.56 189 ASN A N 1
ATOM 1436 C CA . ASN A 1 189 ? 6.160 17.144 -20.750 1.00 90.56 189 ASN A CA 1
ATOM 1437 C C . ASN A 1 189 ? 5.943 16.954 -19.240 1.00 90.56 189 ASN A C 1
ATOM 1439 O O . ASN A 1 189 ? 6.273 17.851 -18.459 1.00 90.56 189 ASN A O 1
ATOM 1443 N N . LEU A 1 190 ? 5.423 15.799 -18.814 1.00 93.19 190 LEU A N 1
ATOM 1444 C CA . LEU A 1 190 ? 5.311 15.441 -17.404 1.00 93.19 190 LEU A CA 1
ATOM 1445 C C . LEU A 1 190 ? 6.679 15.007 -16.877 1.00 93.19 190 LEU A C 1
ATOM 1447 O O . LEU A 1 190 ? 7.430 14.343 -17.579 1.00 93.19 190 LEU A O 1
ATOM 1451 N N . LYS A 1 191 ? 7.009 15.356 -15.630 1.00 91.31 191 LYS A N 1
ATOM 1452 C CA . LYS A 1 191 ? 8.230 14.868 -14.965 1.00 91.31 191 LYS A CA 1
ATOM 1453 C C . LYS A 1 191 ? 7.913 13.713 -14.029 1.00 91.31 191 LYS A C 1
ATOM 1455 O O . LYS A 1 191 ? 8.221 12.572 -14.342 1.00 91.31 191 LYS A O 1
ATOM 1460 N N . TYR A 1 192 ? 7.281 14.035 -12.911 1.00 93.38 192 TYR A N 1
ATOM 1461 C CA . TYR A 1 192 ? 6.816 13.096 -11.902 1.00 93.38 192 TYR A CA 1
ATOM 1462 C C . TYR A 1 192 ? 5.576 13.666 -11.214 1.00 93.38 192 TYR A C 1
ATOM 1464 O O . TYR A 1 192 ? 5.366 14.881 -11.250 1.00 93.38 192 TYR A O 1
ATOM 1472 N N . ASP A 1 193 ? 4.761 12.805 -10.613 1.00 93.31 193 ASP A N 1
ATOM 1473 C CA . ASP A 1 193 ? 3.543 13.172 -9.877 1.00 93.31 193 ASP A CA 1
ATOM 1474 C C . ASP A 1 193 ? 3.796 13.473 -8.390 1.00 93.31 193 ASP A C 1
ATOM 1476 O O . ASP A 1 193 ? 3.134 14.342 -7.831 1.00 93.31 193 ASP A O 1
ATOM 1480 N N . ALA A 1 194 ? 4.789 12.831 -7.769 1.00 93.12 194 ALA A N 1
ATOM 1481 C CA . ALA A 1 194 ? 5.187 13.066 -6.379 1.00 93.12 194 ALA A CA 1
ATOM 1482 C C . ALA A 1 194 ? 6.710 12.989 -6.184 1.00 93.12 194 ALA A C 1
ATOM 1484 O O . ALA A 1 194 ? 7.447 12.478 -7.027 1.00 93.12 194 ALA A O 1
ATOM 1485 N N . LYS A 1 195 ? 7.208 13.519 -5.058 1.00 91.88 195 LYS A N 1
ATOM 1486 C CA . LYS A 1 195 ? 8.640 13.489 -4.688 1.00 91.88 195 LYS A CA 1
ATOM 1487 C C . LYS A 1 195 ? 9.033 12.195 -3.964 1.00 91.88 195 LYS A C 1
ATOM 1489 O O . LYS A 1 195 ? 9.738 12.233 -2.959 1.00 91.88 195 LYS A O 1
ATOM 1494 N N . GLU A 1 196 ? 8.597 11.065 -4.490 1.00 92.44 196 GLU A N 1
ATOM 1495 C CA . GLU A 1 196 ? 9.012 9.727 -4.076 1.00 92.44 196 GLU A CA 1
ATOM 1496 C C . GLU A 1 196 ? 9.052 8.807 -5.308 1.00 92.44 196 GLU A C 1
ATOM 1498 O O . GLU A 1 196 ? 8.888 9.282 -6.433 1.00 92.44 196 GLU A O 1
ATOM 1503 N N . THR A 1 197 ? 9.439 7.543 -5.143 1.00 94.75 197 THR A N 1
ATOM 1504 C CA . THR A 1 197 ? 9.779 6.661 -6.276 1.00 94.75 197 THR A CA 1
ATOM 1505 C C . THR A 1 197 ? 9.057 5.320 -6.242 1.00 94.75 197 THR A C 1
ATOM 1507 O O . THR A 1 197 ? 9.484 4.397 -6.944 1.00 94.75 197 THR A O 1
ATOM 1510 N N . HIS A 1 198 ? 8.020 5.171 -5.414 1.00 96.38 198 HIS A N 1
ATOM 1511 C CA . HIS A 1 198 ? 7.371 3.881 -5.186 1.00 96.38 198 HIS A CA 1
ATOM 1512 C C . HIS A 1 198 ? 6.804 3.311 -6.497 1.00 96.38 198 HIS A C 1
ATOM 1514 O O . HIS A 1 198 ? 7.213 2.237 -6.945 1.00 96.38 198 HIS A O 1
ATOM 1520 N N . GLY A 1 199 ? 6.002 4.102 -7.202 1.00 97.50 199 GLY A N 1
ATOM 1521 C CA . GLY A 1 199 ? 5.383 3.774 -8.481 1.00 97.50 199 GLY A CA 1
ATOM 1522 C C . GLY A 1 199 ? 6.373 3.598 -9.624 1.00 97.50 199 GLY A C 1
ATOM 1523 O O . GLY A 1 199 ? 6.204 2.711 -10.464 1.00 97.50 199 GLY A O 1
ATOM 1524 N N . THR A 1 200 ? 7.459 4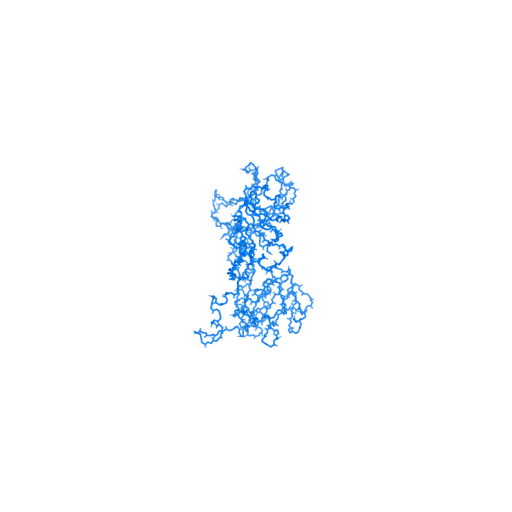.378 -9.656 1.00 97.69 200 THR A N 1
ATOM 1525 C CA . THR A 1 200 ? 8.551 4.151 -10.621 1.00 97.69 200 THR A CA 1
ATOM 1526 C C . THR A 1 200 ? 9.178 2.774 -10.414 1.00 97.69 200 THR A C 1
ATOM 1528 O O . THR A 1 200 ? 9.421 2.039 -11.376 1.00 97.69 200 THR A O 1
ATOM 1531 N N . HIS A 1 201 ? 9.425 2.406 -9.157 1.00 96.31 201 HIS A N 1
ATOM 1532 C CA . HIS A 1 201 ? 10.036 1.136 -8.795 1.00 96.31 201 HIS A CA 1
ATOM 1533 C C . HIS A 1 201 ? 9.109 -0.053 -9.103 1.00 96.31 201 HIS A C 1
ATOM 1535 O O . HIS A 1 201 ? 9.536 -0.998 -9.776 1.00 96.31 201 HIS A O 1
ATOM 1541 N N . THR A 1 202 ? 7.832 0.005 -8.705 1.00 97.25 202 THR A N 1
ATOM 1542 C CA . THR A 1 202 ? 6.842 -1.059 -8.965 1.00 97.25 202 THR A CA 1
ATOM 1543 C C . THR A 1 202 ? 6.583 -1.234 -10.464 1.00 97.25 202 THR A C 1
ATOM 1545 O O . THR A 1 202 ? 6.620 -2.359 -10.974 1.00 97.25 202 THR A O 1
ATOM 1548 N N . THR A 1 203 ? 6.453 -0.133 -11.214 1.00 97.94 203 THR A N 1
ATOM 1549 C CA . THR A 1 203 ? 6.328 -0.162 -12.684 1.00 97.94 203 THR A CA 1
ATOM 1550 C C . THR A 1 203 ? 7.576 -0.757 -13.341 1.00 97.94 203 THR A C 1
ATOM 1552 O O . THR A 1 203 ? 7.471 -1.552 -14.281 1.00 97.94 203 THR A O 1
ATOM 1555 N N . GLY A 1 204 ? 8.768 -0.421 -12.839 1.00 96.31 204 GLY A N 1
ATOM 1556 C CA . GLY A 1 204 ? 10.040 -0.968 -13.310 1.00 96.31 204 GLY A CA 1
ATOM 1557 C C . GLY A 1 204 ? 10.123 -2.489 -13.162 1.00 96.31 204 GLY A C 1
ATOM 1558 O O . GLY A 1 204 ? 10.469 -3.175 -14.126 1.00 96.31 204 GLY A O 1
ATOM 1559 N N . ILE A 1 205 ? 9.739 -3.023 -11.998 1.00 95.75 205 ILE A N 1
ATOM 1560 C CA . ILE A 1 205 ? 9.677 -4.473 -11.750 1.00 95.75 205 ILE A CA 1
ATOM 1561 C C . ILE A 1 205 ? 8.667 -5.140 -12.687 1.00 95.75 205 ILE A C 1
ATOM 1563 O O . ILE A 1 205 ? 8.974 -6.157 -13.315 1.00 95.75 205 ILE A O 1
ATOM 1567 N N . ALA A 1 206 ? 7.465 -4.575 -12.805 1.00 96.69 206 ALA A N 1
ATOM 1568 C CA . ALA A 1 206 ? 6.386 -5.195 -13.559 1.00 96.69 206 ALA A CA 1
ATOM 1569 C C . ALA A 1 206 ? 6.652 -5.190 -15.075 1.00 96.69 206 ALA A C 1
ATOM 1571 O O . ALA A 1 206 ? 6.486 -6.219 -15.733 1.00 96.69 206 ALA A O 1
ATOM 1572 N N . GLY A 1 207 ? 7.110 -4.067 -15.637 1.00 95.94 207 GLY A N 1
ATOM 1573 C CA . GLY A 1 207 ? 7.162 -3.874 -17.090 1.00 95.94 207 GLY A CA 1
ATOM 1574 C C . GLY A 1 207 ? 8.329 -3.060 -17.628 1.00 95.94 207 GLY A C 1
ATOM 1575 O O . GLY A 1 207 ? 8.310 -2.711 -18.812 1.00 95.94 207 GLY A O 1
ATOM 1576 N N . GLY A 1 208 ? 9.342 -2.755 -16.815 1.00 95.75 208 GLY A N 1
ATOM 1577 C CA . GLY A 1 208 ? 10.526 -2.022 -17.257 1.00 95.75 208 GLY A CA 1
ATOM 1578 C C . GLY A 1 208 ? 11.220 -2.684 -18.453 1.00 95.75 208 GLY A C 1
ATOM 1579 O O . GLY A 1 208 ? 11.414 -3.901 -18.490 1.00 95.75 208 GLY A O 1
ATOM 1580 N N . SER A 1 209 ? 11.594 -1.879 -19.448 1.00 94.50 209 SER A N 1
ATOM 1581 C CA . SER A 1 209 ? 12.432 -2.308 -20.567 1.00 94.50 209 SER A CA 1
ATOM 1582 C C . SER A 1 209 ? 13.840 -2.666 -20.083 1.00 94.50 209 SER A C 1
ATOM 1584 O O . SER A 1 209 ? 14.194 -2.485 -18.915 1.00 94.50 209 SER A O 1
ATOM 1586 N N . ILE A 1 210 ? 14.655 -3.212 -20.984 1.00 88.25 210 ILE A N 1
ATOM 1587 C CA . ILE A 1 210 ? 16.050 -3.520 -20.671 1.00 88.25 210 ILE A CA 1
ATOM 1588 C C . ILE A 1 210 ? 16.831 -2.208 -20.543 1.00 88.25 210 ILE A C 1
ATOM 1590 O O . ILE A 1 210 ? 17.002 -1.480 -21.523 1.00 88.25 210 ILE A O 1
ATOM 1594 N N . VAL A 1 211 ? 17.352 -1.946 -19.345 1.00 85.56 211 VAL A N 1
ATOM 1595 C CA . VAL A 1 211 ? 18.275 -0.843 -19.058 1.00 85.56 211 VAL A CA 1
ATOM 1596 C C . VAL A 1 211 ? 19.502 -1.421 -18.369 1.00 85.56 211 VAL A C 1
ATOM 1598 O O . VAL A 1 211 ? 19.432 -1.890 -17.234 1.00 85.56 211 VAL A O 1
ATOM 1601 N N . ASN A 1 212 ? 20.646 -1.384 -19.053 1.00 84.94 212 ASN A N 1
ATOM 1602 C CA . ASN A 1 212 ? 21.860 -2.077 -18.620 1.00 84.94 212 ASN A CA 1
ATOM 1603 C C . ASN A 1 212 ? 21.574 -3.572 -18.364 1.00 84.94 212 ASN A C 1
ATOM 1605 O O . ASN A 1 212 ? 21.156 -4.278 -19.280 1.00 84.94 212 ASN A O 1
ATOM 1609 N N . ALA A 1 213 ? 21.791 -4.053 -17.137 1.00 83.00 213 ALA A N 1
ATOM 1610 C CA . ALA A 1 213 ? 21.510 -5.430 -16.735 1.00 83.00 213 ALA A CA 1
ATOM 1611 C C . ALA A 1 213 ? 20.076 -5.642 -16.205 1.00 83.00 213 ALA A C 1
ATOM 1613 O O . ALA A 1 213 ? 19.681 -6.785 -15.984 1.00 83.00 213 ALA A O 1
ATOM 1614 N N . TYR A 1 214 ? 19.304 -4.571 -15.994 1.00 88.31 214 TYR A N 1
ATOM 1615 C CA . TYR A 1 214 ? 17.987 -4.635 -15.360 1.00 88.31 214 TYR A CA 1
ATOM 1616 C C . TYR A 1 214 ? 16.861 -4.726 -16.386 1.00 88.31 214 TYR A C 1
ATOM 1618 O O . TYR A 1 214 ? 16.934 -4.137 -17.466 1.00 88.31 214 TYR A O 1
ATOM 1626 N N . ARG A 1 215 ? 15.812 -5.474 -16.035 1.00 89.81 215 ARG A N 1
ATOM 1627 C CA . ARG A 1 215 ? 14.635 -5.717 -16.874 1.00 89.81 215 ARG A CA 1
ATOM 1628 C C . ARG A 1 215 ? 13.447 -6.114 -16.000 1.00 89.81 215 ARG A C 1
ATOM 1630 O O . ARG A 1 215 ? 13.621 -6.901 -15.070 1.00 89.81 215 ARG A O 1
ATOM 1637 N N . GLY A 1 216 ? 12.260 -5.612 -16.330 1.00 93.75 216 GLY A N 1
ATOM 1638 C CA . GLY A 1 216 ? 11.008 -6.034 -15.704 1.00 93.75 216 GLY A CA 1
ATOM 1639 C C . GLY A 1 216 ? 10.489 -7.377 -16.231 1.00 93.75 216 GLY A C 1
ATOM 1640 O O . GLY A 1 216 ? 11.049 -7.966 -17.159 1.00 93.75 216 GLY A O 1
ATOM 1641 N N . MET A 1 217 ? 9.388 -7.855 -15.651 1.00 95.44 217 MET A N 1
ATOM 1642 C CA . MET A 1 217 ? 8.777 -9.150 -15.993 1.00 95.44 217 MET A CA 1
ATOM 1643 C C . MET A 1 217 ? 8.088 -9.154 -17.369 1.00 95.44 217 MET A C 1
ATOM 1645 O O . MET A 1 217 ? 8.189 -10.136 -18.111 1.00 95.44 217 MET A O 1
ATOM 1649 N N . ALA A 1 218 ? 7.425 -8.047 -17.728 1.00 95.88 218 ALA A N 1
ATOM 1650 C CA . ALA A 1 218 ? 6.703 -7.835 -18.989 1.00 95.88 218 ALA A CA 1
ATOM 1651 C C . ALA A 1 218 ? 7.287 -6.645 -19.798 1.00 95.88 218 ALA A C 1
ATOM 1653 O O . ALA A 1 218 ? 6.657 -5.597 -19.963 1.00 95.88 218 ALA A O 1
ATOM 1654 N N . PRO A 1 219 ? 8.521 -6.777 -20.300 1.00 94.75 219 PRO A N 1
ATOM 1655 C CA . PRO A 1 219 ? 9.334 -5.686 -20.846 1.00 94.75 219 PRO A CA 1
ATOM 1656 C C . PRO A 1 219 ? 8.888 -5.163 -22.216 1.00 94.75 219 PRO A C 1
ATOM 1658 O O . PRO A 1 219 ? 9.411 -4.141 -22.646 1.00 94.75 219 PRO A O 1
ATOM 1661 N N . ASP A 1 220 ? 7.939 -5.825 -22.884 1.00 95.56 220 ASP A N 1
ATOM 1662 C CA . ASP A 1 220 ? 7.325 -5.347 -24.132 1.00 95.56 220 ASP A CA 1
ATOM 1663 C C . ASP A 1 220 ? 5.837 -4.988 -23.952 1.00 95.56 220 ASP A C 1
ATOM 1665 O O . ASP A 1 220 ? 5.131 -4.758 -24.937 1.00 95.56 220 ASP A O 1
ATOM 1669 N N . ALA A 1 221 ? 5.333 -4.954 -22.711 1.00 97.00 221 ALA A N 1
ATOM 1670 C CA . ALA A 1 221 ? 3.962 -4.533 -22.427 1.00 97.00 221 ALA A CA 1
ATOM 1671 C C . ALA A 1 221 ? 3.730 -3.052 -22.756 1.00 97.00 221 ALA A C 1
ATOM 1673 O O . ALA A 1 221 ? 4.650 -2.228 -22.717 1.00 97.00 221 ALA A O 1
ATOM 1674 N N . GLU A 1 222 ? 2.486 -2.708 -23.055 1.00 97.56 222 GLU A N 1
ATOM 1675 C CA . GLU A 1 222 ? 2.045 -1.320 -23.148 1.00 97.56 222 GLU A CA 1
ATOM 1676 C C . GLU A 1 222 ? 1.718 -0.807 -21.748 1.00 97.56 222 GLU A C 1
ATOM 1678 O O . GLU A 1 222 ? 0.953 -1.454 -21.036 1.00 97.56 222 GLU A O 1
ATOM 1683 N N . LEU A 1 223 ? 2.301 0.320 -21.339 1.00 98.69 223 LEU A N 1
ATOM 1684 C CA . LEU A 1 223 ? 2.122 0.841 -19.985 1.00 98.69 223 LEU A CA 1
ATOM 1685 C C . LEU A 1 223 ? 0.945 1.818 -19.944 1.00 98.69 223 LEU A C 1
ATOM 1687 O O . LEU A 1 223 ? 0.852 2.730 -20.768 1.00 98.69 223 LEU A O 1
ATOM 1691 N N . VAL A 1 224 ? 0.064 1.645 -18.963 1.00 98.75 224 VAL A N 1
ATOM 1692 C CA . VAL A 1 224 ? -1.007 2.595 -18.641 1.00 98.75 224 VAL A CA 1
ATOM 1693 C C . VAL A 1 224 ? -0.928 2.880 -17.155 1.00 98.75 224 VAL A C 1
ATOM 1695 O O . VAL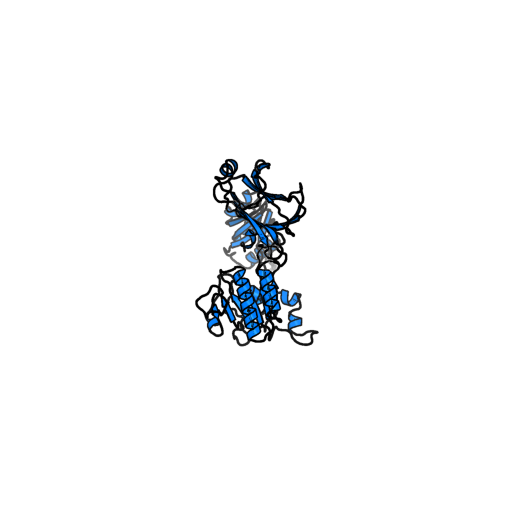 A 1 224 ? -1.086 1.978 -16.337 1.00 98.75 224 VAL A O 1
ATOM 1698 N N . LEU A 1 225 ? -0.645 4.128 -16.807 1.00 98.69 225 LEU A N 1
ATOM 1699 C CA . LEU A 1 225 ? -0.297 4.495 -15.440 1.00 98.69 225 LEU A CA 1
ATOM 1700 C C . LEU A 1 225 ? -1.380 5.403 -14.863 1.00 98.69 225 LEU A C 1
ATOM 1702 O O . LEU A 1 225 ? -1.724 6.416 -15.466 1.00 98.69 225 LEU A O 1
ATOM 1706 N N . CYS A 1 226 ? -1.915 5.050 -13.701 1.00 98.56 226 CYS A N 1
ATOM 1707 C CA . CYS A 1 226 ? -2.674 5.970 -12.869 1.00 98.56 226 CYS A CA 1
ATOM 1708 C C . CYS A 1 226 ? -1.724 6.524 -11.807 1.00 98.56 226 CYS A C 1
ATOM 1710 O O . CYS A 1 226 ? -1.325 5.800 -10.897 1.00 98.56 226 CYS A O 1
ATOM 1712 N N . ALA A 1 227 ? -1.367 7.792 -11.961 1.00 97.88 227 ALA A N 1
ATOM 1713 C CA . ALA A 1 227 ? -0.487 8.529 -11.074 1.00 97.88 227 ALA A CA 1
ATOM 1714 C C . ALA A 1 227 ? -1.335 9.237 -10.011 1.00 97.88 227 ALA A C 1
ATOM 1716 O O . ALA A 1 227 ? -2.082 10.171 -10.317 1.00 97.88 227 ALA A O 1
ATOM 1717 N N . LEU A 1 228 ? -1.283 8.733 -8.780 1.00 96.94 228 LEU A N 1
ATOM 1718 C CA . LEU A 1 228 ? -2.089 9.224 -7.666 1.00 96.94 228 LEU A CA 1
ATOM 1719 C C . LEU A 1 228 ? -1.512 10.501 -7.048 1.00 96.94 228 LEU A C 1
ATOM 1721 O O . LEU A 1 228 ? -2.286 11.300 -6.517 1.00 96.94 228 LEU A O 1
ATOM 1725 N N . GLY A 1 229 ? -0.191 10.700 -7.111 1.00 93.25 229 GLY A N 1
ATOM 1726 C CA . GLY A 1 229 ? 0.504 11.705 -6.310 1.00 93.25 229 GLY A CA 1
ATOM 1727 C C . GLY A 1 229 ? 0.052 11.674 -4.844 1.00 93.25 229 GLY A C 1
ATOM 1728 O O . GLY A 1 229 ? -0.163 10.613 -4.262 1.00 93.25 229 GLY A O 1
ATOM 1729 N N . ASP A 1 230 ? -0.226 12.847 -4.275 1.00 88.50 230 ASP A N 1
ATOM 1730 C CA . ASP A 1 230 ? -0.706 12.977 -2.890 1.00 88.50 230 ASP A CA 1
ATOM 1731 C C . ASP A 1 230 ? -2.150 12.463 -2.670 1.00 88.50 230 ASP A C 1
ATOM 1733 O O . ASP A 1 230 ? -2.659 12.471 -1.549 1.00 88.50 230 ASP A O 1
ATOM 1737 N N . ALA A 1 231 ? -2.855 12.024 -3.718 1.00 88.31 231 ALA A N 1
ATOM 1738 C CA . ALA A 1 231 ? -4.261 11.632 -3.656 1.00 88.31 231 ALA A CA 1
ATOM 1739 C C . ALA A 1 231 ? -4.477 10.121 -3.438 1.00 88.31 231 ALA A C 1
ATOM 1741 O O . ALA A 1 231 ? -5.338 9.501 -4.077 1.00 88.31 231 ALA A O 1
ATOM 1742 N N . LEU A 1 232 ? -3.714 9.538 -2.513 1.00 91.31 232 LEU A N 1
ATOM 1743 C CA . LEU A 1 232 ? -3.742 8.123 -2.128 1.00 91.31 232 LEU A CA 1
ATOM 1744 C C . LEU A 1 232 ? -5.016 7.765 -1.345 1.00 91.31 232 LEU A C 1
ATOM 1746 O O . LEU A 1 232 ? -5.017 7.660 -0.123 1.00 91.31 232 LEU A O 1
ATOM 1750 N N . THR A 1 233 ? -6.128 7.587 -2.058 1.00 93.69 233 THR A N 1
ATOM 1751 C CA . THR A 1 233 ? -7.424 7.216 -1.469 1.00 93.69 233 THR A CA 1
ATOM 1752 C C . THR A 1 233 ? -8.023 5.997 -2.155 1.00 93.69 233 THR A C 1
ATOM 1754 O O . THR A 1 233 ? -7.792 5.764 -3.344 1.00 93.69 233 THR A O 1
ATOM 1757 N N . GLU A 1 234 ? -8.866 5.252 -1.436 1.00 94.31 234 GLU A N 1
ATOM 1758 C CA . GLU A 1 234 ? -9.552 4.074 -1.978 1.00 94.31 234 GLU A CA 1
ATOM 1759 C C . GLU A 1 234 ? -10.340 4.377 -3.256 1.00 94.31 234 GLU A C 1
ATOM 1761 O O . GLU A 1 234 ? -10.284 3.634 -4.236 1.00 94.31 234 GLU A O 1
ATOM 1766 N N . VAL A 1 235 ? -11.046 5.508 -3.253 1.00 96.06 235 VAL A N 1
ATOM 1767 C CA . VAL A 1 235 ? -11.854 5.967 -4.384 1.00 96.06 235 VAL A CA 1
ATOM 1768 C C . VAL A 1 235 ? -10.973 6.214 -5.606 1.00 96.06 235 VAL A C 1
ATOM 1770 O O . VAL A 1 235 ? -11.317 5.790 -6.708 1.00 96.06 235 VAL A O 1
ATOM 1773 N N . ASN A 1 236 ? -9.814 6.849 -5.427 1.00 97.19 236 ASN A N 1
ATOM 1774 C CA . ASN A 1 236 ? -8.903 7.126 -6.535 1.00 97.19 236 ASN A CA 1
ATOM 1775 C C . ASN A 1 236 ? -8.215 5.870 -7.059 1.00 97.19 236 ASN A C 1
ATOM 1777 O O . ASN A 1 236 ? -8.034 5.753 -8.270 1.00 97.19 236 ASN A O 1
ATOM 1781 N N . VAL A 1 237 ? -7.903 4.909 -6.185 1.00 98.00 237 VAL A N 1
ATOM 1782 C CA . VAL A 1 237 ? -7.409 3.594 -6.607 1.00 98.00 237 VAL A CA 1
ATOM 1783 C C . VAL A 1 237 ? -8.447 2.902 -7.494 1.00 98.00 237 VAL A C 1
ATOM 1785 O O . VAL A 1 237 ? -8.124 2.480 -8.604 1.00 98.00 237 VAL A O 1
ATOM 1788 N N . VAL A 1 238 ? -9.713 2.852 -7.062 1.00 98.19 238 VAL A N 1
ATOM 1789 C CA . VAL A 1 238 ? -10.813 2.276 -7.857 1.00 98.19 238 VAL A CA 1
ATOM 1790 C C . VAL A 1 238 ? -10.993 3.013 -9.188 1.00 98.19 238 VAL A C 1
ATOM 1792 O O . VAL A 1 238 ? -11.114 2.365 -10.230 1.00 98.19 238 VAL A O 1
ATOM 1795 N N . ASN A 1 239 ? -10.949 4.349 -9.185 1.00 98.50 239 ASN A N 1
ATOM 1796 C CA . ASN A 1 239 ? -11.022 5.151 -10.408 1.00 98.50 239 ASN A CA 1
ATOM 1797 C C . ASN A 1 239 ? -9.864 4.833 -11.367 1.00 98.50 239 ASN A C 1
ATOM 1799 O O . ASN A 1 239 ? -10.085 4.704 -12.570 1.00 98.50 239 ASN A O 1
ATOM 1803 N N . GLY A 1 240 ? -8.645 4.662 -10.848 1.00 98.50 240 GLY A N 1
ATOM 1804 C CA . GLY A 1 240 ? -7.473 4.273 -11.631 1.00 98.50 240 GLY A CA 1
ATOM 1805 C C . GLY A 1 240 ? -7.629 2.903 -12.285 1.00 98.50 240 GLY A C 1
ATOM 1806 O O . GLY A 1 240 ? -7.385 2.750 -13.482 1.00 98.50 240 GLY A O 1
ATOM 1807 N N . VAL A 1 241 ? -8.114 1.916 -11.528 1.00 98.62 241 VAL A N 1
ATOM 1808 C CA . VAL A 1 241 ? -8.398 0.567 -12.040 1.00 98.62 241 VAL A CA 1
ATOM 1809 C C . VAL A 1 241 ? -9.471 0.607 -13.133 1.00 98.62 241 VAL A C 1
ATOM 1811 O O . VAL A 1 241 ? -9.289 0.012 -14.197 1.00 98.62 241 VAL A O 1
ATOM 1814 N N . GLN A 1 242 ? -10.563 1.345 -12.910 1.00 98.31 242 GLN A N 1
ATOM 1815 C CA . GLN A 1 242 ? -11.628 1.533 -13.898 1.00 98.31 242 GLN A CA 1
ATOM 1816 C C . GLN A 1 242 ? -11.094 2.189 -15.180 1.00 98.31 242 GLN A C 1
ATOM 1818 O O . GLN A 1 242 ? -11.393 1.697 -16.269 1.00 98.31 242 GLN A O 1
ATOM 1823 N N . TYR A 1 243 ? -10.295 3.254 -15.063 1.00 98.69 243 TYR A N 1
ATOM 1824 C CA . TYR A 1 243 ? -9.695 3.949 -16.203 1.00 98.69 243 TYR A CA 1
ATOM 1825 C C . TYR A 1 243 ? -8.819 3.012 -17.043 1.00 98.69 243 TYR A C 1
ATOM 1827 O O . TYR A 1 243 ? -8.974 2.924 -18.263 1.00 98.69 243 TYR A O 1
ATOM 1835 N N . ILE A 1 244 ? -7.923 2.262 -16.394 1.00 98.75 244 ILE A N 1
ATOM 1836 C CA . ILE A 1 244 ? -7.022 1.332 -17.082 1.00 98.75 244 ILE A CA 1
ATOM 1837 C C . ILE A 1 244 ? -7.821 0.236 -17.800 1.00 98.75 244 ILE A C 1
ATOM 1839 O O . ILE A 1 244 ? -7.546 -0.075 -18.962 1.00 98.75 244 ILE A O 1
ATOM 1843 N N . ALA A 1 245 ? -8.832 -0.328 -17.135 1.00 98.31 245 ALA A N 1
ATOM 1844 C CA . ALA A 1 245 ? -9.689 -1.355 -17.714 1.00 98.31 245 ALA A CA 1
ATOM 1845 C C . ALA A 1 245 ? -10.489 -0.833 -18.923 1.00 98.31 245 ALA A C 1
ATOM 1847 O O . ALA A 1 245 ? -10.550 -1.502 -19.959 1.00 98.31 245 ALA A O 1
ATOM 1848 N N . GLN A 1 246 ? -11.042 0.383 -18.831 1.00 97.19 246 GLN A N 1
ATOM 1849 C CA . GLN A 1 246 ? -11.706 1.067 -19.947 1.00 97.19 246 GLN A CA 1
ATOM 1850 C C . GLN A 1 246 ? -10.758 1.276 -21.126 1.00 97.19 246 GLN A C 1
ATOM 1852 O O . GLN A 1 246 ? -11.116 0.970 -22.266 1.00 97.19 246 GLN A O 1
ATOM 1857 N N . TYR A 1 247 ? -9.542 1.756 -20.860 1.00 97.94 247 TYR A N 1
ATOM 1858 C CA . TYR A 1 247 ? -8.540 1.943 -21.898 1.00 97.94 247 TYR A CA 1
ATOM 1859 C C . TYR A 1 247 ? -8.218 0.618 -22.594 1.00 97.94 247 TYR A C 1
ATOM 1861 O O . TYR A 1 247 ? -8.317 0.536 -23.820 1.00 97.94 247 TYR A O 1
ATOM 1869 N N . ALA A 1 248 ? -7.905 -0.434 -21.834 1.00 98.06 248 ALA A N 1
ATOM 1870 C CA . ALA A 1 248 ? -7.574 -1.744 -22.386 1.00 98.06 248 ALA A CA 1
ATOM 1871 C C . ALA A 1 248 ? -8.703 -2.314 -23.260 1.00 98.06 248 ALA A C 1
ATOM 1873 O O . ALA A 1 248 ? -8.444 -2.823 -24.354 1.00 98.06 248 ALA A O 1
ATOM 1874 N N . ALA A 1 249 ? -9.957 -2.157 -22.823 1.00 97.00 249 ALA A N 1
ATOM 1875 C CA . ALA A 1 249 ? -11.130 -2.526 -23.606 1.00 97.00 249 ALA A CA 1
ATOM 1876 C C . ALA A 1 249 ? -11.242 -1.707 -24.903 1.00 97.00 249 ALA A C 1
ATOM 1878 O O . ALA A 1 249 ? -11.499 -2.281 -25.961 1.00 97.00 249 ALA A O 1
ATOM 1879 N N . SER A 1 250 ? -10.989 -0.395 -24.848 1.00 96.56 250 SER A N 1
ATOM 1880 C CA . SER A 1 250 ? -11.052 0.492 -26.021 1.00 96.56 250 SER A CA 1
ATOM 1881 C C . SER A 1 250 ? -10.034 0.136 -27.111 1.00 96.56 250 SER A C 1
ATOM 1883 O O . SER A 1 250 ? -10.301 0.342 -28.294 1.00 96.56 250 SER A O 1
ATOM 1885 N N . VAL A 1 251 ? -8.890 -0.443 -26.727 1.00 97.12 251 VAL A N 1
ATOM 1886 C CA . VAL A 1 251 ? -7.843 -0.899 -27.657 1.00 97.12 251 VAL A CA 1
ATOM 1887 C C . VAL A 1 251 ? -7.883 -2.409 -27.922 1.00 97.12 251 VAL A C 1
ATOM 1889 O O . VAL A 1 251 ? -7.018 -2.926 -28.629 1.00 97.12 251 VAL A O 1
ATOM 1892 N N . GLY A 1 252 ? -8.871 -3.125 -27.374 1.00 96.69 252 GLY A N 1
ATOM 1893 C CA . GLY A 1 252 ? -9.075 -4.558 -27.594 1.00 96.69 252 GLY A CA 1
ATOM 1894 C C . GLY A 1 252 ? -7.954 -5.457 -27.061 1.00 96.69 252 GLY A C 1
ATOM 1895 O O . GLY A 1 252 ? -7.693 -6.504 -27.655 1.00 96.69 252 GLY A O 1
ATOM 1896 N N . LYS A 1 253 ? -7.272 -5.065 -25.975 1.00 97.50 253 LYS A N 1
ATOM 1897 C CA . LYS A 1 253 ? -6.132 -5.809 -25.406 1.00 97.50 253 LYS A CA 1
ATOM 1898 C C . LYS A 1 253 ? -6.466 -6.443 -24.051 1.00 97.50 253 LYS A C 1
ATOM 1900 O O . LYS A 1 253 ? -7.227 -5.860 -23.280 1.00 97.50 253 LYS A O 1
ATOM 1905 N N . PRO A 1 254 ? -5.882 -7.613 -23.722 1.00 97.88 254 PRO A N 1
ATOM 1906 C CA . PRO A 1 254 ? -5.885 -8.118 -22.352 1.00 97.88 254 PRO A CA 1
ATOM 1907 C C . PRO A 1 254 ? -5.111 -7.175 -21.425 1.00 97.88 254 PRO A C 1
ATOM 1909 O O . PRO A 1 254 ? -4.208 -6.458 -21.869 1.00 97.88 254 PRO A O 1
ATOM 1912 N N . CYS A 1 255 ? -5.452 -7.194 -20.139 1.00 98.31 255 CYS A N 1
ATOM 1913 C CA . CYS A 1 255 ? -4.927 -6.259 -19.159 1.00 98.31 255 CYS A CA 1
ATOM 1914 C C . CYS A 1 255 ? -4.574 -6.935 -17.833 1.00 98.31 255 CYS A C 1
ATOM 1916 O O . CYS A 1 255 ? -5.330 -7.759 -17.319 1.00 98.31 255 CYS A O 1
ATOM 1918 N N . VAL A 1 256 ? -3.434 -6.545 -17.269 1.00 98.56 256 VAL A N 1
ATOM 1919 C CA . VAL A 1 256 ? -3.036 -6.874 -15.898 1.00 98.56 256 VAL A CA 1
ATOM 1920 C C . VAL A 1 256 ? -2.774 -5.565 -15.168 1.00 98.56 256 VAL A C 1
ATOM 1922 O O . VAL A 1 256 ? -2.025 -4.741 -15.680 1.00 98.56 256 VAL A O 1
ATOM 1925 N N . ILE A 1 257 ? -3.382 -5.362 -14.003 1.00 98.75 257 ILE A N 1
ATOM 1926 C CA . ILE A 1 257 ? -3.290 -4.123 -13.225 1.00 98.75 257 ILE A CA 1
ATOM 1927 C C . ILE A 1 257 ? -2.614 -4.432 -11.891 1.00 98.75 257 ILE A C 1
ATOM 1929 O O . ILE A 1 257 ? -3.128 -5.237 -11.119 1.00 98.75 257 ILE A O 1
ATOM 1933 N N . ASN A 1 258 ? -1.470 -3.804 -11.629 1.00 98.62 258 ASN A N 1
ATOM 1934 C CA . ASN A 1 258 ? -0.747 -3.907 -10.365 1.00 98.62 258 ASN A CA 1
ATOM 1935 C C . ASN A 1 258 ? -1.189 -2.816 -9.386 1.00 98.62 258 ASN A C 1
ATOM 1937 O O . ASN A 1 258 ? -1.175 -1.633 -9.732 1.00 98.62 258 ASN A O 1
ATOM 1941 N N . LEU A 1 259 ? -1.492 -3.236 -8.159 1.00 97.94 259 LEU A N 1
ATOM 1942 C CA . LEU A 1 259 ? -1.828 -2.401 -7.014 1.00 97.94 259 LEU A CA 1
ATOM 1943 C C . LEU A 1 259 ? -0.895 -2.759 -5.853 1.00 97.94 259 LEU A C 1
ATOM 1945 O O . LEU A 1 259 ? -1.136 -3.706 -5.103 1.00 97.94 259 LEU A O 1
ATOM 1949 N N . SER A 1 260 ? 0.188 -2.000 -5.704 1.00 96.94 260 SER A N 1
ATOM 1950 C CA . SER A 1 260 ? 1.138 -2.149 -4.594 1.00 96.94 260 SER A CA 1
ATOM 1951 C C . SER A 1 260 ? 0.749 -1.261 -3.408 1.00 96.94 260 SER A C 1
ATOM 1953 O O . SER A 1 260 ? 1.592 -0.604 -2.815 1.00 96.94 260 SER A O 1
ATOM 1955 N N . LEU A 1 261 ? -0.547 -1.220 -3.097 1.00 94.00 261 LEU A N 1
ATOM 1956 C CA . LEU A 1 261 ? -1.167 -0.336 -2.111 1.00 94.00 261 LEU A CA 1
ATOM 1957 C C . LEU A 1 261 ? -2.177 -1.137 -1.279 1.00 94.00 261 LEU A C 1
ATOM 1959 O O . LEU A 1 261 ? -2.738 -2.119 -1.770 1.00 94.00 261 LEU A O 1
ATOM 1963 N N . GLY A 1 262 ? -2.440 -0.703 -0.048 1.00 91.06 262 GLY A N 1
ATOM 1964 C CA . GLY A 1 262 ? -3.424 -1.325 0.837 1.00 91.06 262 GLY A CA 1
ATOM 1965 C C . GLY A 1 262 ? -3.766 -0.446 2.040 1.00 91.06 262 GLY A C 1
ATOM 1966 O O . GLY A 1 262 ? -3.106 0.558 2.290 1.00 91.06 262 GLY A O 1
ATOM 1967 N N . ASN A 1 263 ? -4.815 -0.827 2.764 1.00 89.75 263 ASN A N 1
ATOM 1968 C CA . ASN A 1 263 ? -5.209 -0.263 4.055 1.00 89.75 263 ASN A CA 1
ATOM 1969 C C . ASN A 1 263 ? -5.831 -1.382 4.919 1.00 89.75 263 ASN A C 1
ATOM 1971 O O . ASN A 1 263 ? -5.869 -2.547 4.505 1.00 89.75 263 ASN A O 1
ATOM 1975 N N . HIS A 1 264 ? -6.312 -1.043 6.115 1.00 90.00 264 HIS A N 1
ATOM 1976 C CA . HIS A 1 264 ? -6.975 -1.997 7.013 1.00 90.00 264 HIS A CA 1
ATOM 1977 C C . HIS A 1 264 ? -8.453 -1.686 7.261 1.00 90.00 264 HIS A C 1
ATOM 1979 O O . HIS A 1 264 ? -9.094 -2.388 8.046 1.00 90.00 264 HIS A O 1
ATOM 1985 N N . ASP A 1 265 ? -9.008 -0.696 6.568 1.00 89.19 265 ASP A N 1
ATOM 1986 C CA . ASP A 1 265 ? -10.391 -0.290 6.756 1.00 89.19 265 ASP A CA 1
ATOM 1987 C C . ASP A 1 265 ? -11.364 -1.269 6.100 1.00 89.19 265 ASP A C 1
ATOM 1989 O O . ASP A 1 265 ? -11.184 -1.745 4.978 1.00 89.19 265 ASP A O 1
ATOM 1993 N N . GLY A 1 266 ? -12.460 -1.545 6.803 1.00 91.81 266 GLY A N 1
ATOM 1994 C CA . GLY A 1 266 ? -13.540 -2.373 6.292 1.00 91.81 266 GLY A CA 1
ATOM 1995 C C . GLY A 1 266 ? -13.515 -3.816 6.801 1.00 91.81 266 GLY A C 1
ATOM 1996 O O . GLY A 1 266 ? -12.830 -4.144 7.765 1.00 91.81 266 GLY A O 1
ATOM 1997 N N . PRO A 1 267 ? -14.341 -4.700 6.213 1.00 92.25 267 PRO A N 1
ATOM 1998 C CA . PRO A 1 267 ? -14.705 -5.973 6.841 1.00 92.25 267 PRO A CA 1
ATOM 1999 C C . PRO A 1 267 ? -13.714 -7.129 6.614 1.00 92.25 267 PRO A C 1
ATOM 2001 O O . PRO A 1 267 ? -13.826 -8.159 7.281 1.00 92.25 267 PRO A O 1
ATOM 2004 N N . HIS A 1 268 ? -12.767 -7.001 5.673 1.00 92.19 268 HIS A N 1
ATOM 2005 C CA . HIS A 1 268 ? -11.816 -8.067 5.285 1.00 92.19 268 HIS A CA 1
ATOM 2006 C C . HIS A 1 268 ? -12.482 -9.401 4.889 1.00 92.19 268 HIS A C 1
ATOM 2008 O O . HIS A 1 268 ? -11.929 -10.481 5.097 1.00 92.19 268 HIS A O 1
ATOM 2014 N N . ASP A 1 269 ? -13.694 -9.347 4.334 1.00 92.12 269 ASP A N 1
ATOM 2015 C CA . ASP A 1 269 ? -14.470 -10.524 3.911 1.00 92.12 269 ASP A CA 1
ATOM 2016 C C . ASP A 1 269 ? -14.924 -10.463 2.439 1.00 92.12 269 ASP A C 1
ATOM 2018 O O . ASP A 1 269 ? -15.736 -11.278 2.005 1.00 92.12 269 ASP A O 1
ATOM 2022 N N . GLY A 1 270 ? -14.396 -9.497 1.676 1.00 92.56 270 GLY A N 1
ATOM 2023 C CA . GLY A 1 270 ? -14.732 -9.260 0.269 1.00 92.56 270 GLY A CA 1
ATOM 2024 C C . GLY A 1 270 ? -15.945 -8.350 0.037 1.00 92.56 270 GLY A C 1
ATOM 2025 O O . GLY A 1 270 ? -16.195 -7.968 -1.101 1.00 92.56 270 GLY A O 1
ATOM 2026 N N . ASN A 1 271 ? -16.676 -7.938 1.081 1.00 93.06 271 ASN A N 1
ATOM 2027 C CA . ASN A 1 271 ? -17.887 -7.113 0.934 1.00 93.06 271 ASN A CA 1
ATOM 2028 C C . ASN A 1 271 ? -17.655 -5.606 1.141 1.00 93.06 271 ASN A C 1
ATOM 2030 O O . ASN A 1 271 ? -18.619 -4.841 1.225 1.00 93.06 271 ASN A O 1
ATOM 2034 N N . GLY A 1 272 ? -16.396 -5.164 1.228 1.00 92.00 272 GLY A N 1
ATOM 2035 C CA . GLY A 1 272 ? -16.038 -3.742 1.201 1.00 92.00 272 GLY A CA 1
ATOM 2036 C C . GLY A 1 272 ? -16.259 -3.121 -0.184 1.00 92.00 272 GLY A C 1
ATOM 2037 O O . GLY A 1 272 ? -16.273 -3.827 -1.195 1.00 92.00 272 GLY A O 1
ATOM 2038 N N . PHE A 1 273 ? -16.423 -1.795 -0.249 1.00 93.50 273 PHE A N 1
ATOM 2039 C CA . PHE A 1 273 ? -16.686 -1.098 -1.516 1.00 93.50 273 PHE A CA 1
ATOM 2040 C C . PHE A 1 273 ? -15.563 -1.289 -2.540 1.00 93.50 273 PHE A C 1
ATOM 2042 O O . PHE A 1 273 ? -15.858 -1.576 -3.698 1.00 93.50 273 PHE A O 1
ATOM 2049 N N . MET A 1 274 ? -14.296 -1.195 -2.119 1.00 94.38 274 MET A N 1
ATOM 2050 C CA . MET A 1 274 ? -13.154 -1.411 -3.012 1.00 94.38 274 MET A CA 1
ATOM 2051 C C . MET A 1 274 ? -13.136 -2.841 -3.576 1.00 94.38 274 MET A C 1
ATOM 2053 O O . MET A 1 274 ? -13.037 -3.014 -4.789 1.00 94.38 274 MET A O 1
ATOM 2057 N N . SER A 1 275 ? -13.301 -3.862 -2.724 1.00 94.62 275 SER A N 1
ATOM 2058 C CA . SER A 1 275 ? -13.341 -5.270 -3.153 1.00 94.62 275 SER A CA 1
ATOM 2059 C C . SER A 1 275 ? -14.449 -5.518 -4.178 1.00 94.62 275 SER A C 1
ATOM 2061 O O . SER A 1 275 ? -14.199 -6.063 -5.250 1.00 94.62 275 SER A O 1
ATOM 2063 N N . ARG A 1 276 ? -15.663 -5.031 -3.891 1.00 95.75 276 ARG A N 1
ATOM 2064 C CA . ARG A 1 276 ? -16.816 -5.158 -4.792 1.00 95.75 276 ARG A CA 1
ATOM 2065 C C . ARG A 1 276 ? -16.603 -4.422 -6.114 1.00 95.75 276 ARG A C 1
ATOM 2067 O O . ARG A 1 276 ? -16.998 -4.932 -7.159 1.00 95.75 276 ARG A O 1
ATOM 2074 N N . ALA A 1 277 ? -15.974 -3.247 -6.082 1.00 96.94 277 ALA A N 1
ATOM 2075 C CA . ALA A 1 277 ? -15.651 -2.502 -7.291 1.00 96.94 277 ALA A CA 1
ATOM 2076 C C . ALA A 1 277 ? -14.648 -3.265 -8.169 1.00 96.94 277 ALA A C 1
ATOM 2078 O O . ALA A 1 277 ? -14.851 -3.360 -9.377 1.00 96.94 277 ALA A O 1
ATOM 2079 N N . PHE A 1 278 ? -13.604 -3.857 -7.584 1.00 96.00 278 PHE A N 1
ATOM 2080 C CA . PHE A 1 278 ? -12.652 -4.686 -8.328 1.00 96.00 278 PHE A CA 1
ATOM 2081 C C . PHE A 1 278 ? -13.316 -5.916 -8.949 1.00 96.00 278 PHE A C 1
ATOM 2083 O O . PHE A 1 278 ? -13.094 -6.177 -10.134 1.00 96.00 278 PHE A O 1
ATOM 2090 N N . ASP A 1 279 ? -14.177 -6.612 -8.203 1.00 94.94 279 ASP A N 1
ATOM 2091 C CA . ASP A 1 279 ? -14.948 -7.744 -8.722 1.00 94.94 279 ASP A CA 1
ATOM 2092 C C . ASP A 1 279 ? -15.832 -7.330 -9.904 1.00 94.94 279 ASP A C 1
ATOM 2094 O O . ASP A 1 279 ? -15.843 -7.996 -10.943 1.00 94.94 279 ASP A O 1
ATOM 2098 N N . GLU A 1 280 ? -16.549 -6.210 -9.785 1.00 96.44 280 GLU A N 1
ATOM 2099 C CA . GLU A 1 280 ? -17.414 -5.713 -10.852 1.00 96.44 280 GLU A CA 1
ATOM 2100 C C . GLU A 1 280 ? -16.609 -5.299 -12.092 1.00 96.44 280 GLU A C 1
ATOM 2102 O O . GLU A 1 280 ? -16.987 -5.639 -13.215 1.00 96.44 280 GLU A O 1
ATOM 2107 N N . ILE A 1 281 ? -15.480 -4.608 -11.913 1.00 96.75 281 ILE A N 1
ATOM 2108 C CA . ILE A 1 281 ? -14.601 -4.199 -13.014 1.00 96.75 281 ILE A CA 1
ATOM 2109 C C . ILE A 1 281 ? -14.038 -5.433 -13.730 1.00 96.75 281 ILE A C 1
ATOM 2111 O O . ILE A 1 281 ? -14.140 -5.523 -14.955 1.00 96.75 281 ILE A O 1
ATOM 2115 N N . ALA A 1 282 ? -13.500 -6.407 -12.994 1.00 92.94 282 ALA A N 1
ATOM 2116 C CA . ALA A 1 282 ? -12.945 -7.628 -13.577 1.00 92.94 282 ALA A CA 1
ATOM 2117 C C . ALA A 1 282 ? -14.008 -8.445 -14.339 1.00 92.94 282 ALA A C 1
ATOM 2119 O O . ALA A 1 282 ? -13.739 -8.977 -15.418 1.00 92.94 282 ALA A O 1
ATOM 2120 N N . GLN A 1 283 ? -15.244 -8.503 -13.830 1.00 93.50 283 GLN A N 1
ATOM 2121 C CA . GLN A 1 283 ? -16.359 -9.173 -14.509 1.00 93.50 283 GLN A CA 1
ATOM 2122 C C . GLN A 1 283 ? -16.822 -8.421 -15.763 1.00 93.50 283 GLN A C 1
ATOM 2124 O O . GLN A 1 283 ? -17.081 -9.044 -16.800 1.00 93.50 283 GLN A O 1
ATOM 2129 N N . ARG A 1 284 ? -16.921 -7.087 -15.680 1.00 95.44 284 ARG A N 1
ATOM 2130 C CA . ARG A 1 284 ? -17.352 -6.213 -16.780 1.00 95.44 284 ARG A CA 1
ATOM 2131 C C . ARG A 1 284 ? -16.358 -6.250 -17.940 1.00 95.44 284 ARG A C 1
ATOM 2133 O O . ARG A 1 284 ? -16.769 -6.342 -19.096 1.00 95.44 284 ARG A O 1
ATOM 2140 N N . TYR A 1 285 ? -15.062 -6.238 -17.642 1.00 92.44 285 TYR A N 1
ATOM 2141 C CA . TYR A 1 285 ? -13.983 -6.276 -18.626 1.00 92.44 285 TYR A CA 1
ATOM 2142 C C . TYR A 1 285 ? -13.287 -7.642 -18.583 1.00 92.44 285 TYR A C 1
ATOM 2144 O O . TYR A 1 285 ? -12.208 -7.785 -18.024 1.00 92.44 285 TYR A O 1
ATOM 2152 N N . ARG A 1 286 ? -13.909 -8.651 -19.211 1.00 73.75 286 ARG A N 1
ATOM 2153 C CA . ARG A 1 286 ? -13.591 -10.102 -19.161 1.00 73.75 286 ARG A CA 1
ATOM 2154 C C . ARG A 1 286 ? -12.118 -10.537 -19.338 1.00 73.75 286 ARG A C 1
ATOM 2156 O O . ARG A 1 286 ? -11.835 -11.711 -19.132 1.00 73.75 286 ARG A O 1
ATOM 2163 N N . ASN A 1 287 ? -11.205 -9.639 -19.716 1.00 88.81 287 ASN A N 1
ATOM 2164 C CA . ASN A 1 287 ? -9.768 -9.882 -19.890 1.00 88.81 287 ASN A CA 1
ATOM 2165 C C . ASN A 1 287 ? -8.897 -9.001 -18.966 1.00 88.81 287 ASN A C 1
ATOM 2167 O O . ASN A 1 287 ? -7.776 -8.654 -19.342 1.00 88.81 287 ASN A O 1
ATOM 2171 N N . VAL A 1 288 ? -9.416 -8.602 -17.801 1.00 96.25 288 VAL A N 1
ATOM 2172 C CA . VAL A 1 288 ? -8.695 -7.827 -16.780 1.00 96.25 288 VAL A CA 1
ATOM 2173 C C . VAL A 1 288 ? -8.343 -8.726 -15.597 1.00 96.25 288 VAL A C 1
ATOM 2175 O O . VAL A 1 288 ? -9.208 -9.396 -15.038 1.00 96.25 288 VAL A O 1
ATOM 2178 N N . ILE A 1 289 ? -7.073 -8.708 -15.197 1.00 97.94 289 ILE A N 1
ATOM 2179 C CA . ILE A 1 289 ? -6.577 -9.317 -13.959 1.00 97.94 289 ILE A CA 1
ATOM 2180 C C . ILE A 1 289 ? -6.080 -8.194 -13.052 1.00 97.94 289 ILE A C 1
ATOM 2182 O O . ILE A 1 289 ? -5.229 -7.408 -13.460 1.00 97.94 289 ILE A O 1
ATOM 2186 N N . ILE A 1 290 ? -6.585 -8.132 -11.823 1.00 98.06 290 ILE A N 1
ATOM 2187 C CA . ILE A 1 290 ? -6.151 -7.167 -10.807 1.00 98.06 290 ILE A CA 1
ATOM 2188 C C . ILE A 1 290 ? -5.258 -7.911 -9.811 1.00 98.06 290 ILE A C 1
ATOM 2190 O O . ILE A 1 290 ? -5.645 -8.957 -9.293 1.00 98.06 290 ILE A O 1
ATOM 2194 N N . VAL A 1 291 ? -4.053 -7.395 -9.576 1.00 98.19 291 VAL A N 1
ATOM 2195 C CA . VAL A 1 291 ? -3.035 -7.990 -8.703 1.00 98.19 291 VAL A CA 1
ATOM 2196 C C . VAL A 1 291 ? -2.776 -7.038 -7.545 1.00 98.19 291 VAL A C 1
ATOM 2198 O O . VAL A 1 291 ? -2.426 -5.882 -7.761 1.00 98.19 291 VAL A O 1
ATOM 2201 N N . LEU A 1 292 ? -2.954 -7.537 -6.325 1.00 96.44 292 LEU A N 1
ATOM 2202 C CA . LEU A 1 292 ? -2.894 -6.767 -5.084 1.00 96.44 292 LEU A CA 1
ATOM 2203 C C . LEU A 1 292 ? -1.687 -7.214 -4.253 1.00 96.44 292 LEU A C 1
ATOM 2205 O O . LEU A 1 292 ? -1.414 -8.414 -4.158 1.00 96.44 292 LEU A O 1
ATOM 2209 N N . ALA A 1 293 ? -0.993 -6.269 -3.620 1.00 96.00 293 ALA A N 1
ATOM 2210 C CA . ALA A 1 293 ? -0.071 -6.584 -2.533 1.00 96.00 293 ALA A CA 1
ATOM 2211 C C . ALA A 1 293 ? -0.845 -7.058 -1.288 1.00 96.00 293 ALA A C 1
ATOM 2213 O O . ALA A 1 293 ? -1.971 -6.634 -1.046 1.00 96.00 293 ALA A O 1
ATOM 2214 N N . ALA A 1 294 ? -0.237 -7.936 -0.485 1.00 93.31 294 ALA A N 1
ATOM 2215 C CA . ALA A 1 294 ? -0.873 -8.477 0.722 1.00 93.31 294 ALA A CA 1
ATOM 2216 C C . ALA A 1 294 ? -0.821 -7.531 1.940 1.00 93.31 294 ALA A C 1
ATOM 2218 O O . ALA A 1 294 ? -1.505 -7.794 2.925 1.00 93.31 294 ALA A O 1
ATOM 2219 N N . GLY A 1 295 ? -0.007 -6.471 1.880 1.00 90.62 295 GLY A N 1
ATOM 2220 C CA . GLY A 1 295 ? 0.361 -5.631 3.027 1.00 90.62 295 GLY A CA 1
ATOM 2221 C C . GLY A 1 295 ? 1.720 -6.012 3.627 1.00 90.62 295 GLY A C 1
ATOM 2222 O O . GLY A 1 295 ? 2.244 -7.102 3.372 1.00 90.62 295 GLY A O 1
ATOM 2223 N N . ASN A 1 296 ? 2.303 -5.102 4.407 1.00 89.88 296 ASN A N 1
ATOM 2224 C CA . ASN A 1 296 ? 3.627 -5.250 5.025 1.00 89.88 296 ASN A CA 1
ATOM 2225 C C . ASN A 1 296 ? 3.551 -5.564 6.529 1.00 89.88 296 ASN A C 1
ATOM 2227 O O . ASN A 1 296 ? 4.572 -5.756 7.188 1.00 89.88 296 ASN A O 1
ATOM 2231 N N . GLU A 1 297 ? 2.346 -5.662 7.081 1.00 88.81 297 GLU A N 1
ATOM 2232 C CA . GLU A 1 297 ? 2.093 -5.605 8.518 1.00 88.81 297 GLU A CA 1
ATOM 2233 C C . GLU A 1 297 ? 2.009 -6.988 9.182 1.00 88.81 297 GLU A C 1
ATOM 2235 O O . GLU A 1 297 ? 1.550 -7.122 10.313 1.00 88.81 297 GLU A O 1
ATOM 2240 N N . GLY A 1 298 ? 2.496 -8.045 8.521 1.00 88.06 298 GLY A N 1
ATOM 2241 C CA . GLY A 1 298 ? 2.435 -9.419 9.042 1.00 88.06 298 GLY A CA 1
ATOM 2242 C C . GLY A 1 298 ? 3.156 -9.637 10.384 1.00 88.06 298 GLY A C 1
ATOM 2243 O O . GLY A 1 298 ? 2.892 -10.626 11.066 1.00 88.06 298 GLY A O 1
ATOM 2244 N N . TYR A 1 299 ? 4.056 -8.728 10.773 1.00 86.00 299 TYR A N 1
ATOM 2245 C CA . TYR A 1 299 ? 4.733 -8.725 12.076 1.00 86.00 299 TYR A CA 1
ATOM 2246 C C . TYR A 1 299 ? 4.086 -7.780 13.104 1.00 86.00 299 TYR A C 1
ATOM 2248 O O . TYR A 1 299 ? 4.460 -7.816 14.279 1.00 86.00 299 TYR A O 1
ATOM 2256 N N . ALA A 1 300 ? 3.166 -6.911 12.681 1.00 87.38 300 ALA A N 1
ATOM 2257 C CA . ALA A 1 300 ? 2.599 -5.872 13.524 1.00 87.38 300 ALA A CA 1
ATOM 2258 C C . ALA A 1 300 ? 1.413 -6.419 14.342 1.00 87.38 300 ALA A C 1
ATOM 2260 O O . ALA A 1 300 ? 0.542 -7.105 13.801 1.00 87.38 300 ALA A O 1
ATOM 2261 N N . PRO A 1 301 ? 1.324 -6.111 15.648 1.00 88.12 301 PRO A N 1
ATOM 2262 C CA . PRO A 1 301 ? 0.218 -6.542 16.500 1.00 88.12 301 PRO A CA 1
ATOM 2263 C C . PRO A 1 301 ? -1.030 -5.659 16.299 1.00 88.12 301 PRO A C 1
ATOM 2265 O O . PRO A 1 301 ? -1.543 -5.083 17.255 1.00 88.12 301 PRO A O 1
ATOM 2268 N N . LEU A 1 302 ? -1.509 -5.546 15.058 1.00 89.75 302 LEU A N 1
ATOM 2269 C CA . LEU A 1 302 ? -2.629 -4.675 14.672 1.00 89.75 302 LEU A CA 1
ATOM 2270 C C . LEU A 1 302 ? -3.955 -5.410 14.454 1.00 89.75 302 LEU A C 1
ATOM 2272 O O . LEU A 1 302 ? -4.972 -4.782 14.182 1.00 89.75 302 LEU A O 1
ATOM 2276 N N . TYR A 1 303 ? -3.963 -6.738 14.600 1.00 92.44 303 TYR A N 1
ATOM 2277 C CA . TYR A 1 303 ? -5.148 -7.570 14.422 1.00 92.44 303 TYR A CA 1
ATOM 2278 C C . TYR A 1 303 ? -5.402 -8.466 15.628 1.00 92.44 303 TYR A C 1
ATOM 2280 O O . TYR A 1 303 ? -4.496 -9.124 16.146 1.00 92.44 303 TYR A O 1
ATOM 2288 N N . MET A 1 304 ? -6.666 -8.563 16.030 1.00 93.31 304 MET A N 1
ATOM 2289 C CA . MET A 1 304 ? -7.126 -9.544 17.005 1.00 93.31 304 MET A CA 1
ATOM 2290 C C . MET A 1 304 ? -8.406 -10.224 16.536 1.00 93.31 304 MET A C 1
ATOM 2292 O O . MET A 1 304 ? -9.297 -9.602 15.958 1.00 93.31 304 MET A O 1
ATOM 2296 N N . ARG A 1 305 ? -8.527 -11.509 16.870 1.00 94.94 305 ARG A N 1
ATOM 2297 C CA . ARG A 1 305 ? -9.725 -12.309 16.625 1.00 94.94 305 ARG A CA 1
ATOM 2298 C C . ARG A 1 305 ? -10.085 -13.124 17.852 1.00 94.94 305 ARG A C 1
ATOM 2300 O O . ARG A 1 305 ? -9.215 -13.772 18.433 1.00 94.94 305 ARG A O 1
ATOM 2307 N N . LYS A 1 306 ? -11.362 -13.132 18.229 1.00 96.25 306 LYS A N 1
ATOM 2308 C CA . LYS A 1 306 ? -11.863 -13.980 19.313 1.00 96.25 306 LYS A CA 1
ATOM 2309 C C . LYS A 1 306 ? -13.350 -14.261 19.153 1.00 96.25 306 LYS A C 1
ATOM 2311 O O . LYS A 1 306 ? -14.136 -13.350 18.917 1.00 96.25 306 LYS A O 1
ATOM 2316 N N . THR A 1 307 ? -13.744 -15.508 19.385 1.00 96.75 307 THR A N 1
ATOM 2317 C CA . THR A 1 307 ? -15.152 -15.841 19.606 1.00 96.75 307 THR A CA 1
ATOM 2318 C C . THR A 1 307 ? -15.567 -15.383 21.003 1.00 96.75 307 THR A C 1
ATOM 2320 O O . THR A 1 307 ? -14.940 -15.779 21.988 1.00 96.75 307 THR A O 1
ATOM 2323 N N . ILE A 1 308 ? -16.590 -14.532 21.092 1.00 95.75 308 ILE A N 1
ATOM 2324 C CA . ILE A 1 308 ? -17.122 -14.014 22.361 1.00 95.75 308 ILE A CA 1
ATOM 2325 C C . ILE A 1 308 ? -18.625 -14.280 22.469 1.00 95.75 308 ILE A C 1
ATOM 2327 O O . ILE A 1 308 ? -19.327 -14.260 21.462 1.00 95.75 308 ILE A O 1
ATOM 2331 N N . SER A 1 309 ? -19.105 -14.550 23.685 1.00 93.75 309 SER A N 1
ATOM 2332 C CA . SER A 1 309 ? -20.510 -14.815 24.016 1.00 93.75 309 SER A CA 1
ATOM 2333 C C . SER A 1 309 ? -20.763 -14.612 25.515 1.00 93.75 309 SER A C 1
ATOM 2335 O O . SER A 1 309 ? -19.919 -14.973 26.342 1.00 93.75 309 SER A O 1
ATOM 2337 N N . GLY A 1 310 ? -21.919 -14.059 25.887 1.00 91.31 310 GLY A N 1
ATOM 2338 C CA . GLY A 1 310 ? -22.310 -13.830 27.279 1.00 91.31 310 GLY A CA 1
ATOM 2339 C C . GLY A 1 310 ? -21.225 -13.122 28.102 1.00 91.31 310 GLY A C 1
ATOM 2340 O O . GLY A 1 310 ? -20.932 -11.948 27.900 1.00 91.31 310 GLY A O 1
ATOM 2341 N N . SER A 1 311 ? -20.617 -13.845 29.049 1.00 86.31 311 SER A N 1
ATOM 2342 C CA . SER A 1 311 ? -19.569 -13.315 29.933 1.00 86.31 311 SER A CA 1
ATOM 2343 C C . SER A 1 311 ? -18.160 -13.305 29.327 1.00 86.31 311 SER A C 1
ATOM 2345 O O . SER A 1 311 ? -17.226 -12.831 29.970 1.00 86.31 311 SER A O 1
ATOM 2347 N N . GLN A 1 312 ? -17.955 -13.883 28.142 1.00 90.19 312 GLN A N 1
ATOM 2348 C CA . GLN A 1 312 ? -16.656 -13.865 27.472 1.00 90.19 312 GLN A CA 1
ATOM 2349 C C . GLN A 1 312 ? -16.448 -12.509 26.797 1.00 90.19 312 GLN A C 1
ATOM 2351 O O . GLN A 1 312 ? -17.243 -12.107 25.953 1.00 90.19 312 GLN A O 1
ATOM 2356 N N . THR A 1 313 ? -15.351 -11.830 27.127 1.00 91.12 313 THR A N 1
ATOM 2357 C CA . THR A 1 313 ? -14.990 -10.531 26.543 1.00 91.12 313 THR A CA 1
ATOM 2358 C C . THR A 1 313 ? -13.658 -10.596 25.798 1.00 91.12 313 THR A C 1
ATOM 2360 O O . THR A 1 313 ? -12.860 -11.528 25.975 1.00 91.12 313 THR A O 1
ATOM 2363 N N . LEU A 1 314 ? -13.404 -9.605 24.945 1.00 92.31 314 LEU A N 1
ATOM 2364 C CA . LEU A 1 314 ? -12.076 -9.298 24.408 1.00 92.31 314 LEU A CA 1
ATOM 2365 C C . LEU A 1 314 ? -11.676 -7.918 24.917 1.00 92.31 314 LEU A C 1
ATOM 2367 O O . LEU A 1 314 ? -12.378 -6.955 24.631 1.00 92.31 314 LEU A O 1
ATOM 2371 N N . ALA A 1 315 ? -10.565 -7.824 25.646 1.00 92.56 315 ALA A N 1
ATOM 2372 C CA . ALA A 1 315 ? -10.042 -6.557 26.141 1.00 92.56 315 ALA A CA 1
ATOM 2373 C C . ALA A 1 315 ? -8.657 -6.267 25.554 1.00 92.56 315 ALA A C 1
ATOM 2375 O O . ALA A 1 315 ? -7.840 -7.178 25.414 1.00 92.56 315 ALA A O 1
ATOM 2376 N N . THR A 1 316 ? -8.399 -5.004 25.230 1.00 91.50 316 THR A N 1
ATOM 2377 C CA . THR A 1 316 ? -7.115 -4.515 24.714 1.00 91.50 316 THR A CA 1
ATOM 2378 C C . THR A 1 316 ? -6.819 -3.102 25.221 1.00 91.50 316 THR A C 1
ATOM 2380 O O . THR A 1 316 ? -7.688 -2.445 25.796 1.00 91.50 316 THR A O 1
ATOM 2383 N N . ILE A 1 317 ? -5.595 -2.625 25.004 1.00 90.81 317 ILE A N 1
ATOM 2384 C CA . ILE A 1 317 ? -5.155 -1.259 25.300 1.00 90.81 317 ILE A CA 1
ATOM 2385 C C . ILE A 1 317 ? -4.611 -0.655 24.011 1.00 90.81 317 ILE A C 1
ATOM 2387 O O . ILE A 1 317 ? -3.810 -1.291 23.330 1.00 90.81 317 ILE A O 1
ATOM 2391 N N . LEU A 1 318 ? -5.015 0.576 23.703 1.00 88.88 318 LEU A N 1
ATOM 2392 C CA . LEU A 1 318 ? -4.460 1.307 22.570 1.00 88.88 318 LEU A CA 1
ATOM 2393 C C . LEU A 1 318 ? -2.984 1.630 22.841 1.00 88.88 318 LEU A C 1
ATOM 2395 O O . LEU A 1 318 ? -2.627 2.139 23.912 1.00 88.88 318 LEU A O 1
ATOM 2399 N N . SER A 1 319 ? -2.116 1.283 21.890 1.00 77.38 319 SER A N 1
ATOM 2400 C CA . SER A 1 319 ? -0.675 1.541 21.979 1.00 77.38 319 SER A CA 1
ATOM 2401 C C . SER A 1 319 ? -0.365 3.034 21.934 1.00 77.38 319 SER A C 1
ATOM 2403 O O . SER A 1 319 ? 0.490 3.490 22.696 1.00 77.38 319 SER A O 1
ATOM 2405 N N . ASP A 1 320 ? -1.103 3.766 21.100 1.00 74.19 320 ASP A N 1
ATOM 2406 C CA . ASP A 1 320 ? -1.107 5.222 21.001 1.00 74.19 320 ASP A CA 1
ATOM 2407 C C . ASP A 1 320 ? -2.514 5.753 21.313 1.00 74.19 320 ASP A C 1
ATOM 2409 O O . ASP A 1 320 ? -3.516 5.049 21.187 1.00 74.19 320 ASP A O 1
ATOM 2413 N N . SER A 1 321 ? -2.588 6.984 21.800 1.00 73.19 321 SER A N 1
ATOM 2414 C CA . SER A 1 321 ? -3.847 7.678 22.024 1.00 73.19 321 SER A CA 1
ATOM 2415 C C . SER A 1 321 ? -4.403 8.331 20.756 1.00 73.19 321 SER A C 1
ATOM 2417 O O . SER A 1 321 ? -5.599 8.627 20.732 1.00 73.19 321 SER A O 1
ATOM 2419 N N . GLU A 1 322 ? -3.574 8.514 19.723 1.00 85.56 322 GLU A N 1
ATOM 2420 C CA . GLU A 1 322 ? -4.024 8.744 18.346 1.00 85.56 322 GLU A CA 1
ATOM 2421 C C . GLU A 1 322 ? -4.199 7.383 17.652 1.00 85.56 322 GLU A C 1
ATOM 2423 O O . GLU A 1 322 ? -3.223 6.665 17.460 1.00 85.56 322 GLU A O 1
ATOM 2428 N N . ALA A 1 323 ? -5.439 6.975 17.373 1.00 90.56 323 ALA A N 1
ATOM 2429 C CA . ALA A 1 323 ? -5.727 5.637 16.851 1.00 90.56 323 ALA A CA 1
ATOM 2430 C C . ALA A 1 323 ? -7.057 5.576 16.098 1.00 90.56 323 ALA A C 1
ATOM 2432 O O . ALA A 1 323 ? -8.018 6.275 16.446 1.00 90.56 323 ALA A O 1
ATOM 2433 N N . GLU A 1 324 ? -7.129 4.654 15.143 1.00 93.94 324 GLU A N 1
ATOM 2434 C CA . GLU A 1 324 ? -8.359 4.276 14.452 1.00 93.94 324 GLU A CA 1
ATOM 2435 C C . GLU A 1 324 ? -8.542 2.765 14.581 1.00 93.94 324 GLU A C 1
ATOM 2437 O O . GLU A 1 324 ? -7.612 1.999 14.352 1.00 93.94 324 GLU A O 1
ATOM 2442 N N . VAL A 1 325 ? -9.717 2.321 15.021 1.00 94.75 325 VAL A N 1
ATOM 2443 C CA . VAL A 1 325 ? -9.990 0.908 15.290 1.00 94.75 325 VAL A CA 1
ATOM 2444 C C . VAL A 1 325 ? -11.283 0.495 14.614 1.00 94.75 325 VAL A C 1
ATOM 2446 O O . VAL A 1 325 ? -12.343 1.063 14.890 1.00 94.75 325 VAL A O 1
ATOM 2449 N N . ASP A 1 326 ? -11.207 -0.547 13.793 1.00 96.19 326 ASP A N 1
ATOM 2450 C CA . ASP A 1 326 ? -12.349 -1.110 13.088 1.00 96.19 326 ASP A CA 1
ATOM 2451 C C . ASP A 1 326 ? -12.664 -2.522 13.593 1.00 96.19 326 ASP A C 1
ATOM 2453 O O . ASP A 1 326 ? -11.905 -3.476 13.397 1.00 96.19 326 ASP A O 1
ATOM 2457 N N . ALA A 1 327 ? -13.789 -2.658 14.295 1.00 97.38 327 ALA A N 1
ATOM 2458 C CA . ALA A 1 327 ? -14.237 -3.914 14.871 1.00 97.38 327 ALA A CA 1
ATOM 2459 C C . ALA A 1 327 ? -15.457 -4.456 14.127 1.00 97.38 327 ALA A C 1
ATOM 2461 O O . ALA A 1 327 ? -16.484 -3.789 14.007 1.00 97.38 327 ALA A O 1
ATOM 2462 N N . TRP A 1 328 ? -15.375 -5.713 13.707 1.00 97.62 328 TRP A N 1
ATOM 2463 C CA . TRP A 1 328 ? -16.389 -6.406 12.929 1.00 97.62 328 TRP A CA 1
ATOM 2464 C C . TRP A 1 328 ? -16.786 -7.726 13.575 1.00 97.62 328 TRP A C 1
ATOM 2466 O O . TRP A 1 328 ? -15.958 -8.480 14.086 1.00 97.62 328 TRP A O 1
ATOM 2476 N N . SER A 1 329 ? -18.073 -8.033 13.489 1.00 96.19 329 SER A N 1
ATOM 2477 C CA . SER A 1 329 ? -18.587 -9.389 13.694 1.00 96.19 329 SER A CA 1
ATOM 2478 C C . SER A 1 329 ? -18.705 -10.117 12.354 1.00 96.19 329 SER A C 1
ATOM 2480 O O . SER A 1 329 ? -18.829 -9.487 11.307 1.00 96.19 329 SER A O 1
ATOM 2482 N N . ASN A 1 330 ? -18.714 -11.449 12.369 1.00 92.81 330 ASN A N 1
ATOM 2483 C CA . ASN A 1 330 ? -18.969 -12.267 11.176 1.00 92.81 330 ASN A CA 1
ATOM 2484 C C . ASN A 1 330 ? -20.461 -12.552 10.914 1.00 92.81 330 ASN A C 1
ATOM 2486 O O . ASN A 1 330 ? -20.780 -13.487 10.181 1.00 92.81 330 ASN A O 1
ATOM 2490 N N . ASN A 1 331 ? -21.368 -11.857 11.602 1.00 95.25 331 ASN A N 1
ATOM 2491 C CA . ASN A 1 331 ? -22.807 -12.083 11.521 1.00 95.25 331 ASN A CA 1
ATOM 2492 C C . ASN A 1 331 ? -23.579 -10.807 11.907 1.00 95.25 331 ASN A C 1
ATOM 2494 O O . ASN A 1 331 ? -22.996 -9.775 12.215 1.00 95.25 331 ASN A O 1
ATOM 2498 N N . THR A 1 332 ? -24.910 -10.854 11.887 1.00 97.06 332 THR A N 1
ATOM 2499 C CA . THR A 1 332 ? -25.763 -9.676 12.128 1.00 97.06 332 THR A CA 1
ATOM 2500 C C . THR A 1 332 ? -26.051 -9.396 13.606 1.00 97.06 332 THR A C 1
ATOM 2502 O O . THR A 1 332 ? -26.875 -8.529 13.916 1.00 97.06 332 THR A O 1
ATOM 2505 N N . LYS A 1 333 ? -25.469 -10.171 14.529 1.00 96.75 333 LYS A N 1
ATOM 2506 C CA . LYS A 1 333 ? -25.761 -10.059 15.959 1.00 96.75 333 LYS A CA 1
ATOM 2507 C C . LYS A 1 333 ? -25.063 -8.824 16.536 1.00 96.75 333 LYS A C 1
ATOM 2509 O O . LYS A 1 333 ? -23.936 -8.512 16.142 1.00 96.75 333 LYS A O 1
ATOM 2514 N N . PRO A 1 334 ? -25.717 -8.085 17.445 1.00 95.31 334 PRO A N 1
ATOM 2515 C CA . PRO A 1 334 ? -25.133 -6.887 18.021 1.00 95.31 334 PRO A CA 1
ATOM 2516 C C . PRO A 1 334 ? -24.057 -7.239 19.054 1.00 95.31 334 PRO A C 1
ATOM 2518 O O . PRO A 1 334 ? -24.216 -8.146 19.868 1.00 95.31 334 PRO A O 1
ATOM 2521 N N . PHE A 1 335 ? -23.001 -6.437 19.091 1.00 97.25 335 PHE A N 1
ATOM 2522 C CA . PHE A 1 335 ? -22.029 -6.411 20.180 1.00 97.25 335 PHE A CA 1
ATOM 2523 C C . PHE A 1 335 ? -21.824 -4.966 20.629 1.00 97.25 335 PHE A C 1
ATOM 2525 O O . PHE A 1 335 ? -22.315 -4.031 19.999 1.00 97.25 335 PHE A O 1
ATOM 2532 N N . GLY A 1 336 ? -21.205 -4.780 21.787 1.00 97.38 336 GLY A N 1
ATOM 2533 C CA . GLY A 1 336 ? -20.891 -3.458 22.312 1.00 97.38 336 GLY A CA 1
ATOM 2534 C C . GLY A 1 336 ? -19.451 -3.373 22.777 1.00 97.38 336 GLY A C 1
ATOM 2535 O O . GLY A 1 336 ? -18.748 -4.382 22.852 1.00 97.38 336 GLY A O 1
ATOM 2536 N N . VAL A 1 337 ? -19.037 -2.159 23.113 1.00 98.06 337 VAL A N 1
ATOM 2537 C CA . VAL A 1 337 ? -17.692 -1.857 23.602 1.00 98.06 337 VAL A CA 1
ATOM 2538 C C . VAL A 1 337 ? -17.787 -1.021 24.872 1.00 98.06 337 VAL A C 1
ATOM 2540 O O . VAL A 1 337 ? -18.671 -0.178 25.000 1.00 98.06 337 VAL A O 1
ATOM 2543 N N . LYS A 1 338 ? -16.904 -1.265 25.834 1.00 97.88 338 LYS A N 1
ATOM 2544 C CA . LYS A 1 338 ? -16.660 -0.380 26.973 1.00 97.88 338 LYS A CA 1
ATOM 2545 C C . LYS A 1 338 ? -15.352 0.354 26.753 1.00 97.88 338 LYS A C 1
ATOM 2547 O O . LYS A 1 338 ? -14.385 -0.239 26.273 1.00 97.88 338 LYS A O 1
ATOM 2552 N N . ILE A 1 339 ? -15.321 1.614 27.166 1.00 97.38 339 ILE A N 1
ATOM 2553 C CA . ILE A 1 339 ? -14.096 2.404 27.219 1.00 97.38 339 ILE A CA 1
ATOM 2554 C C . ILE A 1 339 ? -13.539 2.324 28.635 1.00 97.38 339 ILE A C 1
ATOM 2556 O O . ILE A 1 339 ? -14.242 2.560 29.621 1.00 97.38 339 ILE A O 1
ATOM 2560 N N . LEU A 1 340 ? -12.265 1.967 28.726 1.00 96.38 340 LEU A N 1
ATOM 2561 C CA . LEU A 1 340 ? -11.526 1.808 29.967 1.00 96.38 340 LEU A CA 1
ATOM 2562 C C . LEU A 1 340 ? -10.493 2.928 30.077 1.00 96.38 340 LEU A C 1
ATOM 2564 O O . LEU A 1 340 ? -9.823 3.258 29.098 1.00 96.38 340 LEU A O 1
ATOM 2568 N N . LEU A 1 341 ? -10.301 3.460 31.282 1.00 95.38 341 LEU A N 1
ATOM 2569 C CA . LEU A 1 341 ? -9.097 4.221 31.610 1.00 95.38 341 LEU A CA 1
ATOM 2570 C C . LEU A 1 341 ? -8.179 3.322 32.427 1.00 95.38 341 LEU A C 1
ATOM 2572 O O . LEU A 1 341 ? -8.547 2.855 33.506 1.00 95.38 341 LEU A O 1
ATOM 2576 N N . TYR A 1 342 ? -6.988 3.078 31.899 1.00 94.44 342 TYR A N 1
ATOM 2577 C CA . TYR A 1 342 ? -5.974 2.227 32.505 1.00 94.44 342 TYR A CA 1
ATOM 2578 C C . TYR A 1 342 ? -4.810 3.079 33.006 1.00 94.44 342 TYR A C 1
ATOM 2580 O O . TYR A 1 342 ? -4.309 3.930 32.275 1.00 94.44 342 TYR A O 1
ATOM 2588 N N . ASN A 1 343 ? -4.366 2.864 34.242 1.00 93.06 343 ASN A N 1
ATOM 2589 C CA . ASN A 1 343 ? -3.190 3.530 34.797 1.00 93.06 343 ASN A CA 1
ATOM 2590 C C . ASN A 1 343 ? -1.972 2.609 34.656 1.00 93.06 343 ASN A C 1
ATOM 2592 O O . ASN A 1 343 ? -1.951 1.542 35.257 1.00 93.06 343 ASN A O 1
ATOM 2596 N N . SER A 1 344 ? -0.946 3.003 33.895 1.00 89.62 344 SER A N 1
ATOM 2597 C CA . SER A 1 344 ? 0.215 2.130 33.669 1.00 89.62 344 SER A CA 1
ATOM 2598 C C . SER A 1 344 ? 1.242 2.112 34.806 1.00 89.62 344 SER A C 1
ATOM 2600 O O . SER A 1 344 ? 2.073 1.211 34.833 1.00 89.62 344 SER A O 1
ATOM 2602 N N . ASN A 1 345 ? 1.208 3.074 35.735 1.00 90.38 345 ASN A N 1
ATOM 2603 C CA . ASN A 1 345 ? 2.123 3.098 36.886 1.00 90.38 345 ASN A CA 1
ATOM 2604 C C . ASN A 1 345 ? 1.631 2.197 38.023 1.00 90.38 345 ASN A C 1
ATOM 2606 O O . ASN A 1 345 ? 2.433 1.567 38.705 1.00 90.38 345 ASN A O 1
ATOM 2610 N N . ASN A 1 346 ? 0.314 2.147 38.225 1.00 88.88 346 ASN A N 1
ATOM 2611 C CA . ASN A 1 346 ? -0.348 1.171 39.081 1.00 88.88 346 ASN A CA 1
ATOM 2612 C C . ASN A 1 346 ? -1.299 0.360 38.190 1.00 88.88 346 ASN A C 1
ATOM 2614 O O . ASN A 1 346 ? -2.443 0.796 38.050 1.00 88.88 346 ASN A O 1
ATOM 2618 N N . PRO A 1 347 ? -0.812 -0.720 37.541 1.00 85.56 347 PRO A N 1
ATOM 2619 C CA . PRO A 1 347 ? -1.468 -1.416 36.430 1.00 85.56 347 PRO A CA 1
ATOM 2620 C C . PRO A 1 347 ? -2.873 -1.916 36.783 1.00 85.56 347 PRO A C 1
ATOM 2622 O O . PRO A 1 347 ? -3.079 -3.060 37.183 1.00 85.56 347 PRO A O 1
ATOM 2625 N N . ALA A 1 348 ? -3.847 -1.022 36.638 1.00 93.31 348 ALA A N 1
ATOM 2626 C CA . ALA A 1 348 ? -5.231 -1.209 37.035 1.00 93.31 348 ALA A CA 1
ATOM 2627 C C . ALA A 1 348 ? -6.156 -0.353 36.166 1.00 93.31 348 ALA A C 1
ATOM 2629 O O . ALA A 1 348 ? -5.813 0.755 35.736 1.00 93.31 348 ALA A O 1
ATOM 2630 N N . ILE A 1 349 ? -7.363 -0.868 35.943 1.00 95.31 349 ILE A N 1
ATOM 2631 C CA . ILE A 1 349 ? -8.462 -0.111 35.350 1.00 95.31 349 ILE A CA 1
ATOM 2632 C C . ILE A 1 349 ? -9.013 0.817 36.436 1.00 95.31 349 ILE A C 1
ATOM 2634 O O . ILE A 1 349 ? -9.490 0.354 37.469 1.00 95.31 349 ILE A O 1
ATOM 2638 N N . VAL A 1 350 ? -8.925 2.128 36.214 1.00 95.50 350 VAL A N 1
ATOM 2639 C CA . VAL A 1 350 ? -9.393 3.148 37.169 1.00 95.50 350 VAL A CA 1
ATOM 2640 C C . VAL A 1 350 ? -10.809 3.629 36.869 1.00 95.50 350 VAL A C 1
ATOM 2642 O O . VAL A 1 350 ? -11.467 4.190 37.741 1.00 95.50 350 VAL A O 1
ATOM 2645 N N . TYR A 1 351 ? -11.273 3.418 35.638 1.00 96.50 351 TYR A N 1
ATOM 2646 C CA . TYR A 1 351 ? -12.620 3.752 35.203 1.00 96.50 351 TYR A CA 1
ATOM 2647 C C . TYR A 1 351 ? -13.054 2.837 34.059 1.00 96.50 351 TYR A C 1
ATOM 2649 O O . TYR A 1 351 ? -12.238 2.413 33.239 1.00 96.50 351 TYR A O 1
ATOM 2657 N N . THR A 1 352 ? -14.346 2.540 34.004 1.00 97.19 352 THR A N 1
ATOM 2658 C CA . THR A 1 352 ? -14.988 1.744 32.957 1.00 97.19 352 THR A CA 1
ATOM 2659 C C . THR A 1 352 ? -16.340 2.368 32.663 1.00 97.19 352 THR A C 1
ATOM 2661 O O . THR A 1 352 ? -17.091 2.665 33.592 1.00 97.19 352 THR A O 1
ATOM 2664 N N . THR A 1 353 ? -16.648 2.589 31.389 1.00 97.69 353 THR A N 1
ATOM 2665 C CA . THR A 1 353 ? -17.992 3.009 30.982 1.00 97.69 353 THR A CA 1
ATOM 2666 C C . THR A 1 353 ? -18.978 1.849 31.088 1.00 97.69 353 THR A C 1
ATOM 2668 O O . THR A 1 353 ? -18.590 0.677 31.063 1.00 97.69 353 THR A O 1
ATOM 2671 N N . ASP A 1 354 ? -20.273 2.164 31.074 1.00 96.44 354 ASP A N 1
ATOM 2672 C CA . ASP A 1 354 ? -21.271 1.182 30.655 1.00 96.44 354 ASP A CA 1
ATOM 2673 C C . ASP A 1 354 ? -20.950 0.659 29.245 1.00 96.44 354 ASP A C 1
ATOM 2675 O O . ASP A 1 354 ? -20.211 1.281 28.470 1.00 96.44 354 ASP A O 1
ATOM 2679 N N . CYS A 1 355 ? -21.499 -0.507 28.903 1.00 96.62 355 CYS A N 1
ATOM 2680 C CA . CYS A 1 355 ? -21.342 -1.041 27.558 1.00 96.62 355 CYS A CA 1
ATOM 2681 C C . CYS A 1 355 ? -22.106 -0.182 26.554 1.00 96.62 355 CYS A C 1
ATOM 2683 O O . CYS A 1 355 ? -23.335 -0.113 26.583 1.00 96.62 355 CYS A O 1
ATOM 2685 N N . LEU A 1 356 ? -21.360 0.435 25.644 1.00 97.75 356 LEU A N 1
ATOM 2686 C CA . LEU A 1 356 ? -21.899 1.288 24.603 1.00 97.75 356 LEU A CA 1
ATOM 2687 C C . LEU A 1 356 ? -22.621 0.444 23.555 1.00 97.75 356 LEU A C 1
ATOM 2689 O O . LEU A 1 356 ? -22.136 -0.613 23.137 1.00 97.75 356 LEU A O 1
ATOM 2693 N N . LYS A 1 357 ? -23.782 0.944 23.132 1.00 94.88 357 LYS A N 1
ATOM 2694 C CA . LYS A 1 357 ? -24.654 0.348 22.105 1.00 94.88 357 LYS A CA 1
ATOM 2695 C C . LYS A 1 357 ? -25.137 1.377 21.073 1.00 94.88 357 LYS A C 1
ATOM 2697 O O . LYS A 1 357 ? -26.015 1.071 20.272 1.00 94.88 357 LYS A O 1
ATOM 2702 N N . ALA A 1 358 ? -24.617 2.599 21.141 1.00 96.19 358 ALA A N 1
ATOM 2703 C CA . ALA A 1 358 ? -24.969 3.713 20.275 1.00 96.19 358 ALA A CA 1
ATOM 2704 C C . ALA A 1 358 ? -23.799 4.696 20.187 1.00 96.19 358 ALA A C 1
ATOM 2706 O O . ALA A 1 358 ? -22.929 4.719 21.067 1.00 96.19 358 ALA A O 1
ATOM 2707 N N . ASP A 1 359 ? -23.807 5.510 19.136 1.00 98.31 359 ASP A N 1
ATOM 2708 C CA . ASP A 1 359 ? -22.769 6.494 18.858 1.00 98.31 359 ASP A CA 1
ATOM 2709 C C . ASP A 1 359 ? -22.527 7.400 20.065 1.00 98.31 359 ASP A C 1
ATOM 2711 O O . ASP A 1 359 ? -23.455 7.969 20.642 1.00 98.31 359 ASP A O 1
ATOM 2715 N N . THR A 1 360 ? -21.267 7.491 20.484 1.00 98.12 360 THR A N 1
ATOM 2716 C CA . THR A 1 360 ? -20.882 8.185 21.715 1.00 98.12 360 THR A CA 1
ATOM 2717 C C . THR A 1 360 ? -19.532 8.866 21.537 1.00 98.12 360 THR A C 1
ATOM 2719 O O . THR A 1 360 ? -18.605 8.289 20.970 1.00 98.12 360 THR A O 1
ATOM 2722 N N . THR A 1 361 ? -19.392 10.079 22.075 1.00 97.50 361 THR A N 1
ATOM 2723 C CA . THR A 1 361 ? -18.126 10.820 22.093 1.00 97.50 361 THR A CA 1
ATOM 2724 C C . THR A 1 361 ? -17.703 11.135 23.524 1.00 97.50 361 THR A C 1
ATOM 2726 O O . THR A 1 361 ? -18.483 11.661 24.318 1.00 97.50 361 THR A O 1
ATOM 2729 N N . PHE A 1 362 ? -16.437 10.869 23.827 1.00 96.62 362 PHE A N 1
ATOM 2730 C CA . PHE A 1 362 ? -15.775 11.169 25.090 1.00 96.62 362 PHE A CA 1
ATOM 2731 C C . PHE A 1 362 ? -14.764 12.294 24.889 1.00 96.62 362 PHE A C 1
ATOM 2733 O O . PHE A 1 362 ? -14.103 12.368 23.857 1.00 96.62 362 PHE A O 1
ATOM 2740 N N . ASN A 1 363 ? -14.621 13.166 25.879 1.00 95.50 363 ASN A N 1
ATOM 2741 C CA . ASN A 1 363 ? -13.583 14.191 25.952 1.00 95.50 363 ASN A CA 1
ATOM 2742 C C . ASN A 1 363 ? -13.274 14.506 27.425 1.00 95.50 363 ASN A C 1
ATOM 2744 O O . ASN A 1 363 ? -13.862 13.914 28.331 1.00 95.50 363 ASN A O 1
ATOM 2748 N N . LEU A 1 364 ? -12.361 15.446 27.682 1.00 94.38 364 LEU A N 1
ATOM 2749 C CA . LEU A 1 364 ? -11.977 15.820 29.048 1.00 94.38 364 LEU A CA 1
ATOM 2750 C C . LEU A 1 364 ? -13.153 16.266 29.944 1.00 94.38 364 LEU A C 1
ATOM 2752 O O . LEU A 1 364 ? -13.034 16.196 31.160 1.00 94.38 364 LEU A O 1
ATOM 2756 N N . ASN A 1 365 ? -14.273 16.712 29.369 1.00 95.81 365 ASN A N 1
ATOM 2757 C CA . ASN A 1 365 ? -15.446 17.188 30.104 1.00 95.81 365 ASN A CA 1
ATOM 2758 C C . ASN A 1 365 ? -16.503 16.094 30.317 1.00 95.81 365 ASN A C 1
ATOM 2760 O O . ASN A 1 365 ? -17.578 16.387 30.832 1.00 95.81 365 ASN A O 1
ATOM 2764 N N . THR A 1 366 ? -16.247 14.850 29.897 1.00 93.69 366 THR A N 1
ATOM 2765 C CA . THR A 1 366 ? -17.237 13.772 30.015 1.00 93.69 366 THR A CA 1
ATOM 2766 C C . THR A 1 366 ? -17.529 13.406 31.469 1.00 93.69 366 THR A C 1
ATOM 2768 O O . THR A 1 366 ? -18.688 13.221 31.826 1.00 93.69 366 THR A O 1
ATOM 2771 N N . ASN A 1 367 ? -16.495 13.284 32.304 1.00 95.00 367 ASN A N 1
ATOM 2772 C CA . ASN A 1 367 ? -16.606 13.083 33.750 1.00 95.00 367 ASN A CA 1
ATOM 2773 C C . ASN A 1 367 ? -15.258 13.372 34.439 1.00 95.00 367 ASN A C 1
ATOM 2775 O O . ASN A 1 367 ? -14.246 13.597 33.770 1.00 95.00 367 ASN A O 1
ATOM 2779 N N . ASP A 1 368 ? -15.234 13.300 35.771 1.00 96.56 368 ASP A N 1
ATOM 2780 C CA . ASP A 1 368 ? -14.038 13.580 36.576 1.00 96.56 368 ASP A CA 1
ATOM 2781 C C . ASP A 1 368 ? -12.850 12.656 36.261 1.00 96.56 368 ASP A C 1
ATOM 2783 O O . ASP A 1 368 ? -11.700 13.091 36.333 1.00 96.56 368 ASP A O 1
ATOM 2787 N N . TYR A 1 369 ? -13.093 11.401 35.867 1.00 96.25 369 TYR A N 1
ATOM 2788 C CA . TYR A 1 369 ? -12.024 10.475 35.483 1.00 96.25 369 TYR A CA 1
ATOM 2789 C C . TYR A 1 369 ? -11.370 10.891 34.160 1.00 96.25 369 TYR A C 1
ATOM 2791 O O . TYR A 1 369 ? -10.143 10.937 34.067 1.00 96.25 369 TYR A O 1
ATOM 2799 N N . PHE A 1 370 ? -12.163 11.264 33.150 1.00 95.38 370 PHE A N 1
ATOM 2800 C CA . PHE A 1 370 ? -11.633 11.797 31.891 1.00 95.38 370 PHE A CA 1
ATOM 2801 C C . PHE A 1 370 ? -10.957 13.160 32.086 1.00 95.38 370 PHE A C 1
ATOM 2803 O O . PHE A 1 370 ? -9.893 13.387 31.512 1.00 95.38 370 PHE A O 1
ATOM 2810 N N . ALA A 1 371 ? -11.482 14.032 32.952 1.00 96.19 371 ALA A N 1
ATOM 2811 C CA . ALA A 1 371 ? -10.832 15.298 33.297 1.00 96.19 371 ALA A CA 1
ATOM 2812 C C . ALA A 1 371 ? -9.440 15.079 33.924 1.00 96.19 371 ALA A C 1
ATOM 2814 O O . ALA A 1 371 ? -8.486 15.822 33.654 1.00 96.19 371 ALA A O 1
ATOM 2815 N N . GLN A 1 372 ? -9.290 14.027 34.735 1.00 95.12 372 GLN A N 1
ATOM 2816 C CA . GLN A 1 372 ? -8.014 13.631 35.333 1.00 95.12 372 GLN A CA 1
ATOM 2817 C C . GLN A 1 372 ? -7.054 12.973 34.336 1.00 95.12 372 GLN A C 1
ATOM 2819 O O . GLN A 1 372 ? -5.847 13.182 34.458 1.00 95.12 372 GLN A O 1
ATOM 2824 N N . ALA A 1 373 ? -7.564 12.215 33.362 1.00 94.69 373 ALA A N 1
ATOM 2825 C CA . ALA A 1 373 ? -6.759 11.399 32.454 1.00 94.69 373 ALA A CA 1
ATOM 2826 C C . ALA A 1 373 ? -6.432 12.059 31.104 1.00 94.69 373 ALA A C 1
ATOM 2828 O O . ALA A 1 373 ? -5.424 11.709 30.496 1.00 94.69 373 ALA A O 1
ATOM 2829 N N . VAL A 1 374 ? -7.228 13.020 30.633 1.00 95.12 374 VAL A N 1
ATOM 2830 C CA . VAL A 1 374 ? -7.119 13.606 29.284 1.00 95.12 374 VAL A CA 1
ATOM 2831 C C . VAL A 1 374 ? -6.674 15.070 29.359 1.00 95.12 374 VAL A C 1
ATOM 2833 O O . VAL A 1 374 ? -7.084 15.822 30.245 1.00 95.12 374 VAL A O 1
ATOM 2836 N N . ARG A 1 375 ? -5.791 15.492 28.445 1.00 95.12 375 ARG A N 1
ATOM 2837 C CA . ARG A 1 375 ? -5.387 16.900 28.257 1.00 95.12 375 ARG A CA 1
ATOM 2838 C C . ARG A 1 375 ? -6.289 17.616 27.256 1.00 95.12 375 ARG A C 1
ATOM 2840 O O . ARG A 1 375 ? -6.732 18.725 27.526 1.00 95.12 375 ARG A O 1
ATOM 2847 N N . SER A 1 376 ? -6.517 16.995 26.103 1.00 95.69 376 SER A N 1
ATOM 2848 C CA . SER A 1 376 ? -7.286 17.534 24.976 1.00 95.69 376 SER A CA 1
ATOM 2849 C C . SER A 1 376 ? -7.704 16.403 24.032 1.00 95.69 376 SER A C 1
ATOM 2851 O O . SER A 1 376 ? -7.284 15.265 24.229 1.00 95.69 376 SER A O 1
ATOM 2853 N N . GLY A 1 377 ? -8.477 16.727 22.994 1.00 95.06 377 GLY A N 1
ATOM 2854 C CA . GLY A 1 377 ? -8.963 15.758 22.009 1.00 95.06 377 GLY A CA 1
ATOM 2855 C C . GLY A 1 377 ? -10.234 15.040 22.462 1.00 95.06 377 GLY A C 1
ATOM 2856 O O . GLY A 1 377 ? -10.849 15.388 23.480 1.00 95.06 377 GLY A O 1
ATOM 2857 N N . LYS A 1 378 ? -10.641 14.055 21.675 1.00 96.44 378 LYS A N 1
ATOM 2858 C CA . LYS A 1 378 ? -11.857 13.272 21.830 1.00 96.44 378 LYS A CA 1
ATOM 2859 C C . LYS A 1 378 ? -11.640 11.827 21.384 1.00 96.44 378 LYS A C 1
ATOM 2861 O O . LYS A 1 378 ? -10.779 11.517 20.572 1.00 96.44 378 LYS A O 1
ATOM 2866 N N . LEU A 1 379 ? -12.480 10.949 21.909 1.00 96.69 379 LEU A N 1
ATOM 2867 C CA . LEU A 1 379 ? -12.643 9.581 21.436 1.00 96.69 379 LEU A CA 1
ATOM 2868 C C . LEU A 1 379 ? -14.079 9.449 20.960 1.00 96.69 379 LEU A C 1
ATOM 2870 O O . LEU A 1 379 ? -14.998 9.804 21.698 1.00 96.69 379 LEU A O 1
ATOM 2874 N N . SER A 1 380 ? -14.283 8.974 19.740 1.00 97.75 380 SER A N 1
ATOM 2875 C CA . SER A 1 380 ? -15.611 8.773 19.161 1.00 97.75 380 SER A CA 1
ATOM 2876 C C . SER A 1 380 ? -15.801 7.304 18.832 1.00 97.75 380 SER A C 1
ATOM 2878 O O . SER A 1 380 ? -14.922 6.686 18.246 1.00 97.75 380 SER A O 1
ATOM 2880 N N . VAL A 1 381 ? -16.952 6.761 19.210 1.00 98.38 381 VAL A N 1
ATOM 2881 C CA . VAL A 1 381 ? -17.385 5.404 18.874 1.00 98.38 381 VAL A CA 1
ATOM 2882 C C . VAL A 1 381 ? -18.627 5.528 18.010 1.00 98.38 381 VAL A C 1
ATOM 2884 O O . VAL A 1 381 ? -19.560 6.227 18.405 1.00 98.38 381 VAL A O 1
ATOM 2887 N N . SER A 1 382 ? -18.649 4.857 16.863 1.00 98.38 382 SER A N 1
ATOM 2888 C CA . SER A 1 382 ? -19.804 4.799 15.968 1.00 98.38 382 SER A CA 1
ATOM 2889 C C . SER A 1 382 ? -20.167 3.355 15.638 1.00 98.38 382 SER A C 1
ATOM 2891 O O . SER A 1 382 ? -19.300 2.493 15.480 1.00 98.38 382 SER A O 1
ATOM 2893 N N . PHE A 1 383 ? -21.466 3.086 15.568 1.00 98.31 383 PHE A N 1
ATOM 2894 C CA . PHE A 1 383 ? -22.030 1.767 15.332 1.00 98.31 383 PHE A CA 1
ATOM 2895 C C . PHE A 1 383 ? -22.606 1.700 13.923 1.00 98.31 383 PHE A C 1
ATOM 2897 O O . PHE A 1 383 ? -23.339 2.580 13.479 1.00 98.31 383 PHE A O 1
ATOM 2904 N N . GLY A 1 384 ? -22.313 0.613 13.219 1.00 96.94 384 GLY A N 1
ATOM 2905 C CA . GLY A 1 384 ? -22.739 0.440 11.840 1.00 96.94 384 GLY A CA 1
ATOM 2906 C C . GLY A 1 384 ? -22.978 -1.012 11.476 1.00 96.94 384 GLY A C 1
ATOM 2907 O O . GLY A 1 384 ? -22.877 -1.923 12.302 1.00 96.94 384 GLY A O 1
ATOM 2908 N N . LYS A 1 385 ? -23.313 -1.221 10.207 1.00 96.88 385 LYS A N 1
ATOM 2909 C CA . LYS A 1 385 ? -23.431 -2.541 9.595 1.00 96.88 385 LYS A CA 1
ATOM 2910 C C . LYS A 1 385 ? -22.892 -2.490 8.175 1.00 96.88 385 LYS A C 1
ATOM 2912 O O . LYS A 1 385 ? -22.974 -1.443 7.534 1.00 96.88 385 LYS A O 1
ATOM 2917 N N . ASN A 1 386 ? -22.383 -3.613 7.682 1.00 96.25 386 ASN A N 1
ATOM 2918 C CA . ASN A 1 386 ? -22.148 -3.766 6.250 1.00 96.25 386 ASN A CA 1
ATOM 2919 C C . ASN A 1 386 ? -23.493 -3.693 5.499 1.00 96.25 386 ASN A C 1
ATOM 2921 O O . ASN A 1 386 ? -24.494 -4.244 5.962 1.00 96.25 386 ASN A O 1
ATOM 2925 N N . ASP A 1 387 ? -23.512 -3.019 4.353 1.00 93.81 387 ASP A N 1
ATOM 2926 C CA . ASP A 1 387 ? -24.713 -2.773 3.547 1.00 93.81 387 ASP A CA 1
ATOM 2927 C C . ASP A 1 387 ? -25.244 -4.028 2.836 1.00 93.81 387 ASP A C 1
ATOM 2929 O O . ASP A 1 387 ? -26.421 -4.081 2.483 1.00 93.81 387 ASP A O 1
ATOM 2933 N N . VAL A 1 388 ? -24.399 -5.046 2.658 1.00 94.12 388 VAL A N 1
ATOM 2934 C CA . VAL A 1 388 ? -24.733 -6.304 1.975 1.00 94.12 388 VAL A CA 1
ATOM 2935 C C . VAL A 1 388 ? -24.989 -7.424 2.976 1.00 94.12 388 VAL A C 1
ATOM 2937 O O . VAL A 1 388 ? -26.049 -8.045 2.966 1.00 94.12 388 VAL A O 1
ATOM 2940 N N . THR A 1 389 ? -24.021 -7.700 3.848 1.00 96.06 389 THR A N 1
ATOM 2941 C CA . THR A 1 389 ? -24.074 -8.846 4.767 1.00 96.06 389 THR A CA 1
ATOM 2942 C C . THR A 1 389 ? -24.848 -8.539 6.045 1.00 96.06 389 THR A C 1
ATOM 2944 O O . THR A 1 389 ? -25.241 -9.451 6.772 1.00 96.06 389 THR A O 1
ATOM 2947 N N . GLY A 1 390 ? -25.047 -7.255 6.362 1.00 96.81 390 GLY A N 1
ATOM 2948 C CA . GLY A 1 390 ? -25.607 -6.819 7.637 1.00 96.81 390 GLY A CA 1
ATOM 2949 C C . GLY A 1 390 ? -24.690 -7.081 8.835 1.00 96.81 390 GLY A C 1
ATOM 2950 O O . GLY A 1 390 ? -25.141 -6.909 9.970 1.00 96.81 390 GLY A O 1
ATOM 2951 N N . HIS A 1 391 ? -23.438 -7.504 8.605 1.00 97.12 391 HIS A N 1
ATOM 2952 C CA . HIS A 1 391 ? -22.462 -7.760 9.662 1.00 97.12 391 HIS A CA 1
ATOM 2953 C C . HIS A 1 391 ? -22.261 -6.512 10.516 1.00 97.12 391 HIS A C 1
ATOM 2955 O O . HIS A 1 391 ? -22.054 -5.424 9.976 1.00 97.12 391 HIS A O 1
ATOM 2961 N N . THR A 1 392 ? -22.346 -6.658 11.838 1.00 97.75 392 THR A N 1
ATOM 2962 C CA . THR A 1 392 ? -22.244 -5.521 12.762 1.00 97.75 392 THR A CA 1
ATOM 2963 C C . THR A 1 392 ? -20.815 -4.983 12.795 1.00 97.75 392 THR A C 1
ATOM 2965 O O . THR A 1 392 ? -19.864 -5.772 12.832 1.00 97.75 392 THR A O 1
ATOM 2968 N N . ARG A 1 393 ? -20.691 -3.652 12.838 1.00 97.81 393 ARG A N 1
ATOM 2969 C CA . ARG A 1 393 ? -19.448 -2.878 12.906 1.00 97.81 393 ARG A CA 1
ATOM 2970 C C . ARG A 1 393 ? -19.461 -1.945 14.117 1.00 97.81 393 ARG A C 1
ATOM 2972 O O . ARG A 1 393 ? -20.483 -1.318 14.397 1.00 97.81 393 ARG A O 1
ATOM 2979 N N . ILE A 1 394 ? -18.318 -1.797 14.774 1.00 98.25 394 ILE A N 1
ATOM 2980 C CA . ILE A 1 394 ? -18.019 -0.683 15.675 1.00 98.25 394 ILE A CA 1
ATOM 2981 C C . ILE A 1 394 ? -16.735 -0.030 15.171 1.00 98.25 394 ILE A C 1
ATOM 2983 O O . ILE A 1 394 ? -15.690 -0.674 15.169 1.00 98.25 394 ILE A O 1
ATOM 2987 N N . TYR A 1 395 ? -16.819 1.237 14.778 1.00 97.62 395 TYR A N 1
ATOM 2988 C CA . TYR A 1 395 ? -15.661 2.048 14.418 1.00 97.62 395 TYR A CA 1
ATOM 2989 C C . TYR A 1 395 ? -15.320 2.994 15.562 1.00 97.62 395 TYR A C 1
ATOM 2991 O O . TYR A 1 395 ? -16.215 3.604 16.155 1.00 97.62 395 TYR A O 1
ATOM 2999 N N . LEU A 1 396 ? -14.039 3.126 15.877 1.00 96.19 396 LEU A N 1
ATOM 3000 C CA . LEU A 1 396 ? -13.554 4.008 16.926 1.00 96.19 396 LEU A CA 1
ATOM 3001 C C . LEU A 1 396 ? -12.416 4.864 16.395 1.00 96.19 396 LEU A C 1
ATOM 3003 O O . LEU A 1 396 ? -11.489 4.352 15.783 1.00 96.19 396 LEU A O 1
ATOM 3007 N N . THR A 1 397 ? -12.456 6.156 16.701 1.00 95.56 397 THR A N 1
ATOM 3008 C CA . THR A 1 397 ? -11.321 7.058 16.498 1.00 95.56 397 THR A CA 1
ATOM 3009 C C . THR A 1 397 ? -10.973 7.757 17.796 1.00 95.56 397 THR A C 1
ATOM 3011 O O . THR A 1 397 ? -11.847 8.065 18.613 1.00 95.56 397 THR A O 1
ATOM 3014 N N . SER A 1 398 ? -9.691 8.017 17.998 1.00 94.19 398 SER A N 1
ATOM 3015 C CA . SER A 1 398 ? -9.197 8.811 19.110 1.00 94.19 398 SER A CA 1
ATOM 3016 C C . SER A 1 398 ? -8.122 9.758 18.604 1.00 94.19 398 SER A C 1
ATOM 3018 O O . SER A 1 398 ? -7.185 9.320 17.955 1.00 94.19 398 SER A O 1
ATOM 3020 N N . ASP A 1 399 ? -8.257 11.042 18.927 1.00 93.81 399 ASP A N 1
ATOM 3021 C CA . ASP A 1 399 ? -7.195 12.056 18.853 1.00 93.81 399 ASP A CA 1
ATOM 3022 C C . ASP A 1 399 ? -6.861 12.585 20.265 1.00 93.81 399 ASP A C 1
ATOM 3024 O O . ASP A 1 399 ? -6.333 13.687 20.460 1.00 93.81 399 ASP A O 1
ATOM 3028 N N . MET A 1 400 ? -7.242 11.814 21.295 1.00 93.25 400 MET A N 1
ATOM 3029 C CA . MET A 1 400 ? -7.043 12.194 22.686 1.00 93.25 400 MET A CA 1
ATOM 3030 C C . MET A 1 400 ? -5.558 12.337 22.997 1.00 93.25 400 MET A C 1
ATOM 3032 O O . MET A 1 400 ? -4.763 11.442 22.756 1.00 93.25 400 MET A O 1
ATOM 3036 N N . ARG A 1 401 ? -5.188 13.427 23.667 1.00 93.94 401 ARG A N 1
ATOM 3037 C CA . ARG A 1 401 ? -3.864 13.576 24.277 1.00 93.94 401 ARG A CA 1
ATOM 3038 C C . ARG A 1 401 ? -3.942 13.184 25.740 1.00 93.94 401 ARG A C 1
ATOM 3040 O O . ARG A 1 401 ? -4.436 13.956 26.565 1.00 93.94 401 ARG A O 1
ATOM 3047 N N . MET A 1 402 ? -3.445 12.000 26.075 1.00 93.56 402 MET A N 1
ATOM 3048 C CA . MET A 1 402 ? -3.517 11.470 27.439 1.00 93.56 402 MET A CA 1
ATOM 3049 C C . MET A 1 402 ? -2.494 12.135 28.376 1.00 93.56 402 MET A C 1
ATOM 3051 O O . MET A 1 402 ? -1.382 12.505 27.990 1.00 93.56 402 MET A O 1
ATOM 3055 N N . LYS A 1 403 ? -2.860 12.300 29.649 1.00 94.69 403 LYS A N 1
ATOM 3056 C CA . LYS A 1 403 ? -1.931 12.623 30.739 1.00 94.69 403 LYS A CA 1
ATOM 3057 C C . LYS A 1 403 ? -1.241 11.326 31.159 1.00 94.69 403 LYS A C 1
ATOM 3059 O O . LYS A 1 403 ? -1.914 10.345 31.453 1.00 94.69 403 LYS A O 1
ATOM 3064 N N . SER A 1 404 ? 0.089 11.323 31.247 1.00 91.81 404 SER A N 1
ATOM 3065 C CA . SER A 1 404 ? 0.812 10.191 31.848 1.00 91.81 404 SER A CA 1
ATOM 3066 C C . SER A 1 404 ? 0.341 9.975 33.298 1.00 91.81 404 SER A C 1
ATOM 3068 O O . SER A 1 404 ? 0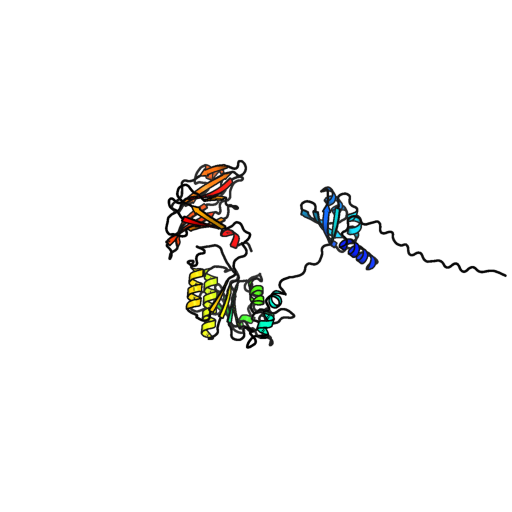.190 10.973 34.013 1.00 91.81 404 SER A O 1
ATOM 3070 N N . PRO A 1 405 ? 0.091 8.730 33.753 1.00 92.31 405 PRO A N 1
ATOM 3071 C CA . PRO A 1 405 ? 0.350 7.439 33.094 1.00 92.31 405 PRO A CA 1
ATOM 3072 C C . PRO A 1 405 ? -0.899 6.777 32.469 1.00 92.31 405 PRO A C 1
ATOM 3074 O O . PRO A 1 405 ? -0.983 5.550 32.396 1.00 92.31 405 PRO A O 1
ATOM 3077 N N . TYR A 1 406 ? -1.922 7.549 32.106 1.00 94.44 406 TYR A N 1
ATOM 3078 C CA . TYR A 1 406 ? -3.196 6.992 31.657 1.00 94.44 406 TYR A CA 1
ATOM 3079 C C . TYR A 1 406 ? -3.162 6.530 30.199 1.00 94.44 406 TYR A C 1
ATOM 3081 O O . TYR A 1 406 ? -2.573 7.183 29.338 1.00 94.44 406 TYR A O 1
ATOM 3089 N N . LYS A 1 407 ? -3.853 5.421 29.929 1.00 94.44 407 LYS A N 1
ATOM 3090 C CA . LYS A 1 407 ? -4.092 4.851 28.599 1.00 94.44 407 LYS A CA 1
ATOM 3091 C C . LYS A 1 407 ? -5.572 4.534 28.402 1.00 94.44 407 LYS A C 1
ATOM 3093 O O . LYS A 1 407 ? -6.307 4.359 29.376 1.00 94.44 407 LYS A O 1
ATOM 3098 N N . ILE A 1 408 ? -5.980 4.430 27.142 1.00 95.38 408 ILE A N 1
ATOM 3099 C CA . ILE A 1 408 ? -7.326 4.013 26.745 1.00 95.38 408 ILE A CA 1
ATOM 3100 C C . ILE A 1 408 ? -7.322 2.498 26.540 1.00 95.38 408 ILE A C 1
ATOM 3102 O O . ILE A 1 408 ? -6.498 1.970 25.794 1.00 95.38 408 ILE A O 1
ATOM 3106 N N . GLY A 1 409 ? -8.237 1.803 27.209 1.00 95.25 409 GLY A N 1
ATOM 3107 C CA . GLY A 1 409 ? -8.528 0.397 26.958 1.00 95.25 409 GLY A CA 1
ATOM 3108 C C . GLY A 1 409 ? -9.901 0.214 26.327 1.00 95.25 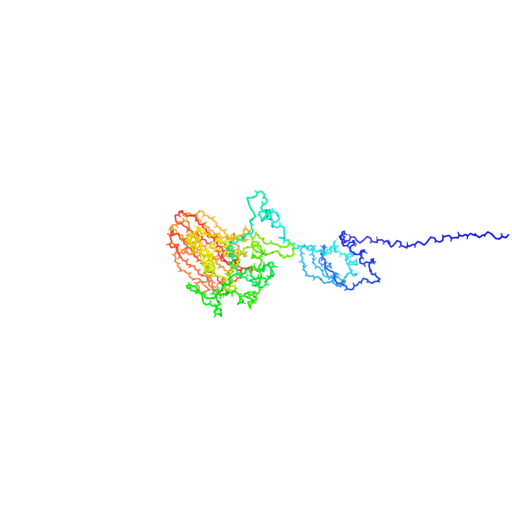409 GLY A C 1
ATOM 3109 O O . GLY A 1 409 ? -10.798 1.032 26.528 1.00 95.25 409 GLY A O 1
ATOM 3110 N N . LEU A 1 410 ? -10.059 -0.871 25.582 1.00 96.56 410 LEU A N 1
ATOM 3111 C CA . LEU A 1 410 ? -11.308 -1.269 24.942 1.00 96.56 410 LEU A CA 1
ATOM 3112 C C . LEU A 1 410 ? -11.687 -2.654 25.450 1.00 96.56 410 LEU A C 1
ATOM 3114 O O . LEU A 1 410 ? -10.841 -3.543 25.450 1.00 96.56 410 LEU A O 1
ATOM 3118 N N . GLU A 1 411 ? -12.939 -2.850 25.853 1.00 97.19 411 GLU A N 1
ATOM 3119 C CA . GLU A 1 411 ? -13.487 -4.177 26.158 1.00 97.19 411 GLU A CA 1
ATOM 3120 C C . GLU A 1 411 ? -14.751 -4.432 25.338 1.00 97.19 411 GLU A C 1
ATOM 3122 O O . GLU A 1 411 ? -15.765 -3.761 25.519 1.00 97.19 411 GLU A O 1
ATOM 3127 N N . TYR A 1 412 ? -14.703 -5.424 24.456 1.00 97.62 412 TYR A N 1
ATOM 3128 C CA . TYR A 1 412 ? -15.831 -5.846 23.637 1.00 97.62 412 TYR A CA 1
ATOM 3129 C C . TYR A 1 412 ? -16.612 -6.975 24.305 1.00 97.62 412 TYR A C 1
ATOM 3131 O O . TYR A 1 412 ? -16.027 -7.922 24.842 1.00 97.62 412 TYR A O 1
ATOM 3139 N N . GLN A 1 413 ? -17.938 -6.895 24.213 1.00 96.12 413 GLN A N 1
ATOM 3140 C CA . GLN A 1 413 ? -18.860 -7.897 24.744 1.00 96.12 413 GLN A CA 1
ATOM 3141 C C . GLN A 1 413 ? -20.063 -8.113 23.821 1.00 96.12 413 GLN A C 1
ATOM 3143 O O . GLN A 1 413 ? -20.569 -7.173 23.199 1.00 96.12 413 GLN A O 1
ATOM 3148 N N . ALA A 1 414 ? -20.555 -9.347 23.780 1.00 96.44 414 ALA A N 1
ATOM 3149 C CA . ALA A 1 414 ? -21.722 -9.749 23.007 1.00 96.44 414 ALA A CA 1
ATOM 3150 C C . ALA A 1 414 ? -22.583 -10.704 23.837 1.00 96.44 414 ALA A C 1
ATOM 3152 O O . ALA A 1 414 ? -22.050 -11.605 24.480 1.00 96.44 414 ALA A O 1
ATOM 3153 N N . ASP A 1 415 ? -23.903 -10.516 23.821 1.00 94.06 415 ASP A N 1
ATOM 3154 C CA . ASP A 1 415 ? -24.826 -11.376 24.575 1.00 94.06 415 ASP A CA 1
ATOM 3155 C C . ASP A 1 415 ? -24.937 -12.763 23.925 1.00 94.06 415 ASP A C 1
ATOM 3157 O O . ASP A 1 415 ? -25.011 -13.787 24.601 1.00 94.06 415 ASP A O 1
ATOM 3161 N N . GLU A 1 416 ? -24.870 -12.793 22.597 1.00 95.12 416 GLU A N 1
ATOM 3162 C CA . GLU A 1 416 ? -24.848 -13.999 21.783 1.00 95.12 416 GLU A CA 1
ATOM 3163 C C . GLU A 1 416 ? -23.466 -14.236 21.164 1.00 95.12 416 GLU A C 1
ATOM 3165 O O . GLU A 1 416 ? -22.675 -13.309 21.007 1.00 95.12 416 GLU A O 1
ATOM 3170 N N . GLU A 1 417 ? -23.195 -15.480 20.760 1.00 96.38 417 GLU A N 1
ATOM 3171 C CA . GLU A 1 417 ? -21.920 -15.844 20.138 1.00 96.38 417 GLU A CA 1
ATOM 3172 C C . GLU A 1 417 ? -21.667 -15.119 18.807 1.00 96.38 417 GLU A C 1
ATOM 3174 O O . GLU A 1 417 ? -22.488 -15.186 17.882 1.00 96.38 417 GLU A O 1
ATOM 3179 N N . ILE A 1 418 ? -20.501 -14.471 18.713 1.00 96.81 418 ILE A N 1
ATOM 3180 C CA . ILE A 1 418 ? -19.953 -13.863 17.495 1.00 96.81 418 ILE A CA 1
ATOM 3181 C C . ILE A 1 418 ? -18.464 -14.196 17.331 1.00 96.81 418 ILE A C 1
ATOM 3183 O O . ILE A 1 418 ? -17.746 -14.346 18.319 1.00 96.81 418 ILE A O 1
ATOM 3187 N N . ASP A 1 419 ? -17.981 -14.254 16.087 1.00 96.50 419 ASP A N 1
ATOM 3188 C CA . ASP A 1 419 ? -16.546 -14.184 15.770 1.00 96.50 419 ASP A CA 1
ATOM 3189 C C . ASP A 1 419 ? -16.161 -12.708 15.618 1.00 96.50 419 ASP A C 1
ATOM 3191 O O . ASP A 1 419 ? -16.449 -12.092 14.588 1.00 96.50 419 ASP A O 1
ATOM 3195 N N . LEU A 1 420 ? -15.574 -12.132 16.668 1.00 97.44 420 LEU A N 1
ATOM 3196 C CA . LEU A 1 420 ? -15.141 -10.740 16.692 1.00 97.44 420 LEU A CA 1
ATOM 3197 C C . LEU A 1 420 ? -13.752 -10.613 16.065 1.00 97.44 420 LEU A C 1
ATOM 3199 O O . LEU A 1 420 ? -12.825 -11.333 16.441 1.00 97.44 420 LEU A O 1
ATOM 3203 N N . ARG A 1 421 ? -13.608 -9.651 15.158 1.00 96.44 421 ARG A N 1
ATOM 3204 C CA . ARG A 1 421 ? -12.371 -9.268 14.473 1.00 96.44 421 ARG A CA 1
ATOM 3205 C C . ARG A 1 421 ? -12.131 -7.786 14.708 1.00 96.44 421 ARG A C 1
ATOM 3207 O O . ARG A 1 421 ? -13.053 -7.004 14.520 1.00 96.44 421 ARG A O 1
ATOM 3214 N N . VAL A 1 422 ? -10.934 -7.405 15.131 1.00 95.56 422 VAL A N 1
ATOM 3215 C CA . VAL A 1 422 ? -10.597 -6.014 15.462 1.00 95.56 422 VAL A CA 1
ATOM 3216 C C . VAL A 1 422 ? -9.279 -5.656 14.797 1.00 95.56 422 VAL A C 1
ATOM 3218 O O . VAL A 1 422 ? -8.301 -6.384 14.981 1.00 95.56 422 VAL A O 1
ATOM 3221 N N . TRP A 1 423 ? -9.272 -4.552 14.055 1.00 93.62 423 TRP A N 1
ATOM 3222 C CA . TRP A 1 423 ? -8.113 -4.006 13.353 1.00 93.62 423 TRP A CA 1
ATOM 3223 C C . TRP A 1 423 ? -7.759 -2.625 13.899 1.00 93.62 423 TRP A C 1
ATOM 3225 O O . TRP A 1 423 ? -8.658 -1.842 14.194 1.00 93.62 423 TRP A O 1
ATOM 3235 N N . GLU A 1 424 ? -6.470 -2.334 14.033 1.00 91.44 424 GLU A N 1
ATOM 3236 C CA . GLU A 1 424 ? -5.949 -0.974 14.187 1.00 91.44 424 GLU A CA 1
ATOM 3237 C C . GLU A 1 424 ? -5.566 -0.453 12.792 1.00 91.44 424 GLU A C 1
ATOM 3239 O O . GLU A 1 424 ? -4.822 -1.115 12.066 1.00 91.44 424 GLU A O 1
ATOM 3244 N N . CYS A 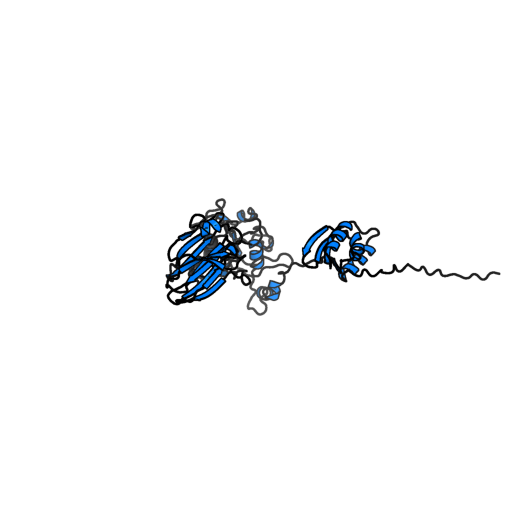1 425 ? -6.130 0.688 12.400 1.00 89.69 425 CYS A N 1
ATOM 3245 C CA . CYS A 1 425 ? -6.068 1.210 11.038 1.00 89.69 425 CYS A CA 1
ATOM 3246 C C . CYS A 1 425 ? -5.111 2.401 10.876 1.00 89.69 425 CYS A C 1
ATOM 3248 O O . CYS A 1 425 ? -4.749 2.721 9.744 1.00 89.69 425 CYS A O 1
ATOM 3250 N N . SER A 1 426 ? -4.665 3.050 11.961 1.00 79.50 426 SER A N 1
ATOM 3251 C CA . SER A 1 426 ? -3.841 4.265 11.855 1.00 79.50 426 SER A CA 1
ATOM 3252 C C . SER A 1 426 ? -2.423 3.998 11.344 1.00 79.50 426 SER A C 1
ATOM 3254 O O . SER A 1 426 ? -1.829 4.866 10.707 1.00 79.50 426 SER A O 1
ATOM 3256 N N . GLN A 1 427 ? -1.865 2.801 11.562 1.00 59.38 427 GLN A N 1
ATOM 3257 C CA . GLN A 1 427 ? -0.484 2.512 11.147 1.00 59.38 427 GLN A CA 1
ATOM 3258 C C . GLN A 1 427 ? -0.278 2.335 9.637 1.00 59.38 427 GLN A C 1
ATOM 3260 O O . GLN A 1 427 ? 0.869 2.394 9.184 1.00 59.38 427 GLN A O 1
ATOM 3265 N N . ALA A 1 428 ? -1.346 2.214 8.842 1.00 48.59 428 ALA A N 1
ATOM 3266 C CA . ALA A 1 428 ? -1.231 2.114 7.386 1.00 48.59 428 ALA A CA 1
ATOM 3267 C C . ALA A 1 428 ? -0.631 3.382 6.734 1.00 48.59 428 ALA A C 1
ATOM 3269 O O . ALA A 1 428 ? -0.132 3.316 5.615 1.00 48.59 428 ALA A O 1
ATOM 3270 N N . SER A 1 429 ? -0.625 4.531 7.426 1.00 41.09 429 SER A N 1
ATOM 3271 C CA . SER A 1 429 ? -0.147 5.813 6.886 1.00 41.09 429 SER A CA 1
ATOM 3272 C C . SER A 1 429 ? 1.311 6.165 7.224 1.00 41.09 429 SER A C 1
ATOM 3274 O O . SER A 1 429 ? 1.692 7.326 7.093 1.00 41.09 429 SER A O 1
ATOM 3276 N N . SER A 1 430 ? 2.117 5.222 7.725 1.00 37.03 430 SER A N 1
ATOM 3277 C CA . SER A 1 430 ? 3.459 5.514 8.272 1.00 37.03 430 SER A CA 1
ATOM 3278 C C . SER A 1 430 ? 4.655 5.099 7.397 1.00 37.03 430 SER A C 1
ATOM 3280 O O . SER A 1 430 ? 5.773 5.009 7.911 1.00 37.03 430 SER A O 1
ATOM 3282 N N . PHE A 1 431 ? 4.450 4.911 6.088 1.00 35.59 431 PHE A N 1
ATOM 3283 C CA . PHE A 1 431 ? 5.526 4.675 5.114 1.00 35.59 431 PHE A CA 1
ATOM 3284 C C . PHE A 1 431 ? 5.794 5.881 4.217 1.00 35.59 431 PHE A C 1
ATOM 3286 O O . PHE A 1 431 ? 4.814 6.453 3.690 1.00 35.59 431 PHE A O 1
#